Protein AF-A0A955DWC3-F1 (afdb_monomer)

Nearest PDB structures (foldseek):
  3iib-assembly1_A-2  TM=6.233E-01  e=4.528E-08  Shewanella amazonensis SB2B
  8xl6-assembly1_C  TM=3.492E-01  e=7.263E-03  Homo sapiens
  8xl6-assembly1_G  TM=3.514E-01  e=1.016E-02  Homo sapiens
  8xl7-assembly1_I  TM=3.492E-01  e=1.075E-02  Homo sapiens
  7sfn-assembly1_A  TM=5.490E-01  e=8.973E-01  Streptomyces avermitilis

Mean predicted aligned error: 14.89 Å

pLDDT: mean 82.73, std 19.07, range [23.02, 98.31]

Structure (mmCIF, N/CA/C/O backbone):
data_AF-A0A955DWC3-F1
#
_entry.id   AF-A0A955DWC3-F1
#
loop_
_atom_site.group_PDB
_atom_site.id
_atom_site.type_symbol
_atom_site.label_atom_id
_atom_site.label_alt_id
_atom_site.label_comp_id
_atom_site.label_asym_id
_atom_site.label_entity_id
_atom_site.label_seq_id
_atom_site.pdbx_PDB_ins_code
_atom_site.Cartn_x
_atom_site.Cartn_y
_atom_site.Cartn_z
_atom_site.occupancy
_atom_site.B_iso_or_equiv
_atom_site.auth_seq_id
_atom_site.auth_comp_id
_atom_site.auth_asym_id
_atom_site.auth_atom_id
_atom_site.pdbx_PDB_model_num
ATOM 1 N N . MET A 1 1 ? -36.494 7.673 -37.151 1.00 28.97 1 MET A N 1
ATOM 2 C CA . MET A 1 1 ? -36.297 8.925 -37.916 1.00 28.97 1 MET A CA 1
ATOM 3 C C . MET A 1 1 ? -36.635 10.098 -37.002 1.00 28.97 1 MET A C 1
ATOM 5 O O . MET A 1 1 ? -37.645 9.966 -36.325 1.00 28.97 1 MET A O 1
ATOM 9 N N . PRO A 1 2 ? -35.881 11.211 -36.986 1.00 35.56 2 PRO A N 1
ATOM 10 C CA . PRO A 1 2 ? -34.533 11.424 -37.505 1.00 35.56 2 PRO A CA 1
ATOM 11 C C . PRO A 1 2 ? -33.477 11.607 -36.394 1.00 35.56 2 PRO A C 1
ATOM 13 O O . PRO A 1 2 ? -33.759 12.037 -35.282 1.00 35.56 2 PRO A O 1
ATOM 16 N N . ARG A 1 3 ? -32.244 11.245 -36.760 1.00 26.97 3 ARG A N 1
ATOM 17 C CA . ARG A 1 3 ? -30.977 11.535 -36.081 1.00 26.97 3 ARG A CA 1
ATOM 18 C C . ARG A 1 3 ? -30.442 12.862 -36.628 1.00 26.97 3 ARG A C 1
ATOM 20 O O . ARG A 1 3 ? -30.488 13.064 -37.840 1.00 26.97 3 ARG A O 1
ATOM 27 N N . SER A 1 4 ? -29.895 13.718 -35.775 1.00 28.69 4 SER A N 1
ATOM 28 C CA . SER A 1 4 ? -29.096 14.880 -36.175 1.00 28.69 4 SER A CA 1
ATOM 29 C C . SER A 1 4 ? -27.627 14.478 -36.348 1.00 28.69 4 SER A C 1
ATOM 31 O O . SER A 1 4 ? -27.022 13.910 -35.441 1.00 28.69 4 SER A O 1
ATOM 33 N N . ALA A 1 5 ? -27.081 14.772 -37.526 1.00 31.66 5 ALA A N 1
ATOM 34 C CA . ALA A 1 5 ? -25.683 14.612 -37.933 1.00 31.66 5 ALA A CA 1
ATOM 35 C C . ALA A 1 5 ? -25.111 16.012 -38.315 1.00 31.66 5 ALA A C 1
ATOM 37 O O . ALA A 1 5 ? -25.873 16.981 -38.297 1.00 31.66 5 ALA A O 1
ATOM 38 N N . PRO A 1 6 ? -23.802 16.177 -38.601 1.00 34.69 6 PRO A N 1
ATOM 39 C CA . PRO A 1 6 ? -22.984 17.252 -38.041 1.00 34.69 6 PRO A CA 1
ATOM 40 C C . PRO A 1 6 ? -22.650 18.393 -39.017 1.00 34.69 6 PRO A C 1
ATOM 42 O O . PRO A 1 6 ? -22.734 18.260 -40.236 1.00 34.69 6 PRO A O 1
ATOM 45 N N . CYS A 1 7 ? -22.205 19.514 -38.446 1.00 23.02 7 CYS A N 1
ATOM 46 C CA . CYS A 1 7 ? -21.758 20.709 -39.156 1.00 23.02 7 CYS A CA 1
ATOM 47 C C . CYS A 1 7 ? -20.300 20.548 -39.636 1.00 23.02 7 CYS A C 1
ATOM 49 O O . CYS A 1 7 ? -19.400 20.312 -38.831 1.00 23.02 7 CYS A O 1
ATOM 51 N N . ARG A 1 8 ? -20.069 20.675 -40.950 1.00 26.48 8 ARG A N 1
ATOM 52 C CA . ARG A 1 8 ? -18.746 20.825 -41.580 1.00 26.48 8 ARG A CA 1
ATOM 53 C C . ARG A 1 8 ? -18.568 22.292 -41.970 1.00 26.48 8 ARG A C 1
ATOM 55 O O . ARG A 1 8 ? -19.416 22.817 -42.685 1.00 26.48 8 ARG A O 1
ATOM 62 N N . LEU A 1 9 ? -17.459 22.918 -41.573 1.00 25.38 9 LEU A N 1
ATOM 63 C CA . LEU A 1 9 ? -17.031 24.205 -42.127 1.00 25.38 9 LEU A CA 1
ATOM 64 C C . LEU A 1 9 ? -15.934 23.976 -43.175 1.00 25.38 9 LEU A C 1
ATOM 66 O O . LEU A 1 9 ? -14.937 23.302 -42.926 1.00 25.38 9 LEU A O 1
ATOM 70 N N . THR A 1 10 ? -16.169 24.514 -44.365 1.00 26.44 10 THR A N 1
ATOM 71 C CA . THR A 1 10 ? -15.330 24.465 -45.566 1.00 26.44 10 THR A CA 1
ATOM 72 C C . THR A 1 10 ? -14.220 25.515 -45.532 1.00 26.44 10 THR A C 1
ATOM 74 O O . THR A 1 10 ? -14.475 26.668 -45.192 1.00 26.44 10 THR A O 1
ATOM 77 N N . ALA A 1 11 ? -13.012 25.139 -45.958 1.00 26.03 11 ALA A N 1
ATOM 78 C CA . ALA A 1 11 ? -11.917 26.059 -46.257 1.00 26.03 11 ALA A CA 1
ATOM 79 C C . ALA A 1 11 ? -12.041 26.595 -47.696 1.00 26.03 11 ALA A C 1
ATOM 81 O O . ALA A 1 11 ? -12.233 25.813 -48.628 1.00 26.03 11 ALA A O 1
ATOM 82 N N . SER A 1 12 ? -11.890 27.909 -47.882 1.00 25.44 12 SER A N 1
ATOM 83 C CA . SER A 1 12 ? -11.739 28.539 -49.200 1.00 25.44 12 SER A CA 1
ATOM 84 C C . SER A 1 12 ? -10.295 28.988 -49.408 1.00 25.44 12 SER A C 1
ATOM 86 O O . SER A 1 12 ? -9.737 29.726 -48.602 1.00 25.44 12 SER A O 1
ATOM 88 N N . ILE A 1 13 ? -9.719 28.536 -50.520 1.00 30.55 13 ILE A N 1
ATOM 89 C CA . ILE A 1 13 ? -8.449 28.982 -51.095 1.00 30.55 13 ILE A CA 1
ATOM 90 C C . ILE A 1 13 ? -8.757 30.130 -52.061 1.00 30.55 13 ILE A C 1
ATOM 92 O O . ILE A 1 13 ? -9.636 29.988 -52.910 1.00 30.55 13 ILE A O 1
ATOM 96 N N . ALA A 1 14 ? -8.001 31.224 -51.988 1.00 26.44 14 ALA A N 1
ATOM 97 C CA . ALA A 1 14 ? -7.887 32.185 -53.080 1.00 26.44 14 ALA A CA 1
ATOM 98 C C . ALA A 1 14 ? -6.420 32.604 -53.236 1.00 26.44 14 ALA A C 1
ATOM 100 O O . ALA A 1 14 ? -5.798 33.102 -52.300 1.00 26.44 14 ALA A O 1
ATOM 101 N N . ALA A 1 15 ? -5.881 32.355 -54.428 1.00 29.45 15 ALA A N 1
ATOM 102 C CA . ALA A 1 15 ? -4.565 32.778 -54.883 1.00 29.45 15 ALA A CA 1
ATOM 103 C C . ALA A 1 15 ? -4.686 34.074 -55.703 1.00 29.45 15 ALA A C 1
ATOM 105 O O . ALA A 1 15 ? -5.645 34.236 -56.456 1.00 29.45 15 ALA A O 1
ATOM 106 N N . GLY A 1 16 ? -3.693 34.960 -55.606 1.00 24.25 16 GLY A N 1
ATOM 107 C CA . GLY A 1 16 ? -3.554 36.148 -56.451 1.00 24.25 16 GLY A CA 1
ATOM 108 C C . GLY A 1 16 ? -2.149 36.743 -56.331 1.00 24.25 16 GLY A C 1
ATOM 109 O O . GLY A 1 16 ? -1.698 37.047 -55.234 1.00 24.25 16 GLY A O 1
ATOM 110 N N . PHE A 1 17 ? -1.454 36.828 -57.463 1.00 26.66 17 PHE A N 1
ATOM 111 C CA . PHE A 1 17 ? -0.022 37.091 -57.647 1.00 26.66 17 PHE A CA 1
ATOM 112 C C . PHE A 1 17 ? 0.363 38.591 -57.726 1.00 26.66 17 PHE A C 1
ATOM 114 O O . PHE A 1 17 ? -0.405 39.386 -58.255 1.00 26.66 17 PHE A O 1
ATOM 121 N N . LEU A 1 18 ? 1.624 38.870 -57.332 1.00 27.03 18 LEU A N 1
ATOM 122 C CA . LEU A 1 18 ? 2.622 39.855 -57.834 1.00 27.03 18 LEU A CA 1
ATOM 123 C C . LEU A 1 18 ? 2.325 41.372 -57.851 1.00 27.03 18 LEU A C 1
ATOM 125 O O . LEU A 1 18 ? 1.520 41.829 -58.653 1.00 27.03 18 LEU A O 1
ATOM 129 N N . LEU A 1 19 ? 3.172 42.157 -57.155 1.00 24.58 19 LEU A N 1
ATOM 130 C CA . LEU A 1 19 ? 4.199 43.007 -57.800 1.00 24.58 19 LEU A CA 1
ATOM 131 C C . LEU A 1 19 ? 5.244 43.535 -56.786 1.00 24.58 19 LEU A C 1
ATOM 133 O O . LEU A 1 19 ? 4.889 44.037 -55.723 1.00 24.58 19 LEU A O 1
ATOM 137 N N . ASP A 1 20 ? 6.523 43.424 -57.154 1.00 28.94 20 ASP A N 1
ATOM 138 C CA . ASP A 1 20 ? 7.705 43.964 -56.466 1.00 28.94 20 ASP A CA 1
ATOM 139 C C . ASP A 1 20 ? 7.749 45.503 -56.431 1.00 28.94 20 ASP A C 1
ATOM 141 O O . ASP A 1 20 ? 7.491 46.157 -57.444 1.00 28.94 20 ASP A O 1
ATOM 145 N N . ALA A 1 21 ? 8.224 46.069 -55.312 1.00 27.98 21 ALA A N 1
ATOM 146 C CA . ALA A 1 21 ? 8.881 47.380 -55.274 1.00 27.98 21 ALA A CA 1
ATOM 147 C C . ALA A 1 21 ? 9.872 47.498 -54.090 1.00 27.98 21 ALA A C 1
ATOM 149 O O . ALA A 1 21 ? 9.494 47.612 -52.930 1.00 27.98 21 ALA A O 1
ATOM 150 N N . LEU A 1 22 ? 11.154 47.442 -54.458 1.00 28.30 22 LEU A N 1
ATOM 151 C CA . LEU A 1 22 ? 12.387 47.968 -53.853 1.00 28.30 22 LEU A CA 1
ATOM 152 C C . LEU A 1 22 ? 12.385 48.675 -52.465 1.00 28.30 22 LEU A C 1
ATOM 154 O O . LEU A 1 22 ? 11.848 49.762 -52.300 1.00 28.30 22 LEU A O 1
ATOM 158 N N . LEU A 1 23 ? 13.264 48.128 -51.607 1.00 27.56 23 LEU A N 1
ATOM 159 C CA . LEU A 1 23 ? 14.362 48.761 -50.840 1.00 27.56 23 LEU A CA 1
ATOM 160 C C . LEU A 1 23 ? 14.110 49.729 -49.652 1.00 27.56 23 LEU A C 1
ATOM 162 O O . LEU A 1 23 ? 13.583 50.824 -49.791 1.00 27.56 23 LEU A O 1
ATOM 166 N N . LEU A 1 24 ? 14.805 49.350 -48.563 1.00 26.38 24 LEU A N 1
ATOM 167 C CA . LEU A 1 24 ? 15.531 50.143 -47.548 1.00 26.38 24 LEU A CA 1
ATOM 168 C C . LEU A 1 24 ? 14.885 50.396 -46.168 1.00 26.38 24 LEU A C 1
ATOM 170 O O . LEU A 1 24 ? 14.069 51.282 -45.957 1.00 26.38 24 LEU A O 1
ATOM 174 N N . THR A 1 25 ? 15.487 49.682 -45.204 1.00 34.25 25 THR A N 1
ATOM 175 C CA . THR A 1 25 ? 15.805 50.062 -43.811 1.00 34.25 25 THR A CA 1
ATOM 176 C C . THR A 1 25 ? 14.669 50.258 -42.809 1.00 34.25 25 THR A C 1
ATOM 178 O O . THR A 1 25 ? 13.979 51.268 -42.796 1.00 34.25 25 THR A O 1
ATOM 181 N N . GLY A 1 26 ? 14.610 49.326 -41.856 1.00 28.00 26 GLY A N 1
ATOM 182 C CA . GLY A 1 26 ? 13.862 49.458 -40.614 1.00 28.00 26 GLY A CA 1
ATOM 183 C C . GLY A 1 26 ? 13.872 48.152 -39.832 1.00 28.00 26 GLY A C 1
ATOM 184 O O . GLY A 1 26 ? 12.857 47.470 -39.767 1.00 28.00 26 GLY A O 1
ATOM 185 N N . CYS A 1 27 ? 15.029 47.770 -39.282 1.00 39.72 27 CYS A N 1
ATOM 186 C CA . CYS A 1 27 ? 15.108 46.712 -38.279 1.00 39.72 27 CYS A CA 1
ATOM 187 C C . CYS A 1 27 ? 14.193 47.071 -37.101 1.00 39.72 27 CYS A C 1
ATOM 189 O O . CYS A 1 27 ? 14.530 47.938 -36.301 1.00 39.72 27 CYS A O 1
ATOM 191 N N . ALA A 1 28 ? 13.075 46.370 -36.965 1.00 31.73 28 ALA A N 1
ATOM 192 C CA . ALA A 1 28 ? 12.483 46.105 -35.667 1.00 31.73 28 ALA A CA 1
ATOM 193 C C . ALA A 1 28 ? 12.626 44.601 -35.454 1.00 31.73 28 ALA A C 1
ATOM 195 O O . ALA A 1 28 ? 11.805 43.808 -35.910 1.00 31.73 28 ALA A O 1
ATOM 196 N N . ALA A 1 29 ? 13.750 44.217 -34.847 1.00 31.81 29 ALA A N 1
ATOM 197 C CA . ALA A 1 29 ? 13.930 42.875 -34.329 1.00 31.81 29 ALA A CA 1
ATOM 198 C C . ALA A 1 29 ? 12.791 42.614 -33.339 1.00 31.81 29 ALA A C 1
ATOM 200 O O . ALA A 1 29 ? 12.696 43.269 -32.300 1.00 31.81 29 ALA A O 1
ATOM 201 N N . THR A 1 30 ? 11.901 41.689 -33.678 1.00 36.06 30 THR A N 1
ATOM 202 C CA . THR A 1 30 ? 11.042 41.052 -32.688 1.00 36.06 30 THR A CA 1
ATOM 203 C C . THR A 1 30 ? 11.962 40.411 -31.655 1.00 36.06 30 THR A C 1
ATOM 205 O O . THR A 1 30 ? 12.860 39.645 -32.006 1.00 36.06 30 THR A O 1
ATOM 208 N N . ALA A 1 31 ? 11.797 40.790 -30.386 1.00 34.28 31 ALA A N 1
ATOM 209 C CA . ALA A 1 31 ? 12.567 40.210 -29.295 1.00 34.28 31 ALA A CA 1
ATOM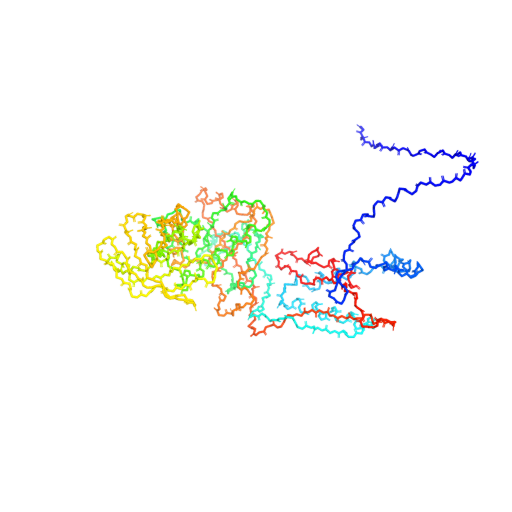 210 C C . ALA A 1 31 ? 12.426 38.675 -29.346 1.00 34.28 31 ALA A C 1
ATOM 212 O O . ALA A 1 31 ? 11.297 38.188 -29.472 1.00 34.28 31 ALA A O 1
ATOM 213 N N . PRO A 1 32 ? 13.530 37.907 -29.295 1.00 40.09 32 PRO A N 1
ATOM 214 C CA . PRO A 1 32 ? 13.442 36.458 -29.245 1.00 40.09 32 PRO A CA 1
ATOM 215 C C . PRO A 1 32 ? 12.708 36.067 -27.961 1.00 40.09 32 PRO A C 1
ATOM 217 O O . PRO A 1 32 ? 13.081 36.489 -26.866 1.00 40.09 32 PRO A O 1
ATOM 220 N N . THR A 1 33 ? 11.643 35.277 -28.101 1.00 48.66 33 THR A N 1
ATOM 221 C CA . THR A 1 33 ? 11.012 34.547 -26.996 1.00 48.66 33 THR A CA 1
ATOM 222 C C . THR A 1 33 ? 12.116 33.847 -26.194 1.00 48.66 33 THR A C 1
ATOM 224 O O . THR A 1 33 ? 13.019 33.308 -26.840 1.00 48.66 33 THR A O 1
ATOM 227 N N . PRO A 1 34 ? 12.102 33.835 -24.846 1.00 47.69 34 PRO A N 1
ATOM 228 C CA . PRO A 1 34 ? 13.187 33.231 -24.078 1.00 47.69 34 PRO A CA 1
ATOM 229 C C . PRO A 1 34 ? 13.338 31.759 -24.479 1.00 47.69 34 PRO A C 1
ATOM 231 O O . PRO A 1 34 ? 12.479 30.932 -24.175 1.00 47.69 34 PRO A O 1
ATOM 234 N N . GLY A 1 35 ? 14.388 31.449 -25.243 1.00 56.34 35 GLY A N 1
ATOM 235 C CA . GLY A 1 35 ? 14.785 30.078 -25.527 1.00 56.34 35 GLY A CA 1
ATOM 236 C C . GLY A 1 35 ? 15.180 29.415 -24.215 1.00 56.34 35 GLY A C 1
ATOM 237 O O . GLY A 1 35 ? 15.692 30.090 -23.322 1.00 56.34 35 GLY A O 1
ATOM 238 N N . GLY A 1 36 ? 14.914 28.114 -24.078 1.00 64.44 36 GLY A N 1
ATOM 239 C CA . GLY A 1 36 ? 15.301 27.365 -22.883 1.00 64.44 36 GLY A CA 1
ATOM 240 C C . GLY A 1 36 ? 16.765 27.620 -22.507 1.00 64.44 36 GLY A C 1
ATOM 241 O O . GLY A 1 36 ? 17.612 27.858 -23.376 1.00 64.44 36 GLY A O 1
ATOM 242 N N . ILE A 1 37 ? 17.067 27.577 -21.216 1.00 71.12 37 ILE A N 1
ATOM 243 C CA . ILE A 1 37 ? 18.436 27.664 -20.705 1.00 71.12 37 ILE A CA 1
ATOM 244 C C . ILE A 1 37 ? 18.990 26.236 -20.641 1.00 71.12 37 ILE A C 1
ATOM 246 O O . ILE A 1 37 ? 18.320 25.336 -20.141 1.00 71.12 37 ILE A O 1
ATOM 250 N N . SER A 1 38 ? 20.189 26.024 -21.178 1.00 75.19 38 SER A N 1
ATOM 251 C CA . SER A 1 38 ? 20.946 24.774 -21.061 1.00 75.19 38 SER A CA 1
ATOM 252 C C . SER A 1 38 ? 22.131 24.987 -20.125 1.00 75.19 38 SER A C 1
ATOM 254 O O . SER A 1 38 ? 22.806 26.011 -20.218 1.00 75.19 38 SER A O 1
ATOM 256 N N . VAL A 1 39 ? 22.413 24.020 -19.252 1.00 77.00 39 VAL A N 1
ATOM 257 C CA . VAL A 1 39 ? 23.619 24.037 -18.415 1.00 77.00 39 VAL A CA 1
ATOM 258 C C . VAL A 1 39 ? 24.704 23.233 -19.121 1.00 77.00 39 VAL A C 1
ATOM 260 O O . VAL A 1 39 ? 24.600 22.014 -19.232 1.00 77.00 39 VAL A O 1
ATOM 263 N N . ILE A 1 40 ? 25.733 23.915 -19.619 1.00 72.69 40 ILE A N 1
ATOM 264 C CA . ILE A 1 40 ? 26.893 23.298 -20.272 1.00 72.69 40 ILE A CA 1
ATOM 265 C C . ILE A 1 40 ? 28.104 23.617 -19.403 1.00 72.69 40 ILE A C 1
ATOM 267 O O . ILE A 1 40 ? 28.360 24.784 -19.119 1.00 72.69 40 ILE A O 1
ATOM 271 N N . GLU A 1 41 ? 28.801 22.584 -18.922 1.00 78.62 41 GLU A N 1
ATOM 272 C CA . GLU A 1 41 ? 29.970 22.731 -18.033 1.00 78.62 41 GLU A CA 1
ATOM 273 C C . GLU A 1 41 ? 29.686 23.593 -16.782 1.00 78.62 41 GLU A C 1
ATOM 275 O O . GLU A 1 41 ? 30.524 24.360 -16.315 1.00 78.62 41 GLU A O 1
ATOM 280 N N . GLY A 1 42 ? 28.471 23.486 -16.234 1.00 79.19 42 GLY A N 1
ATOM 281 C CA . GLY A 1 42 ? 28.047 24.249 -15.056 1.00 79.19 42 GLY A CA 1
ATOM 282 C C . GLY A 1 42 ? 27.689 25.714 -15.333 1.00 79.19 42 GLY A C 1
ATOM 283 O O . GLY A 1 42 ? 27.394 26.441 -14.388 1.00 79.19 42 GLY A O 1
ATOM 284 N N . GLN A 1 43 ? 27.680 26.154 -16.595 1.00 80.00 43 GLN A N 1
ATOM 285 C CA . GLN A 1 43 ? 27.261 27.502 -16.978 1.00 80.00 43 GLN A CA 1
ATOM 286 C C . GLN A 1 43 ? 25.899 27.506 -17.667 1.00 80.00 43 GLN A C 1
ATOM 288 O O . GLN A 1 43 ? 25.626 26.690 -18.548 1.00 80.00 43 GLN A O 1
ATOM 293 N N . GLU A 1 44 ? 25.055 28.467 -17.289 1.00 84.25 44 GLU A N 1
ATOM 294 C CA . GLU A 1 44 ? 23.804 28.751 -17.988 1.00 84.25 44 GLU A CA 1
ATOM 295 C C . GLU A 1 44 ? 24.098 29.363 -19.360 1.00 84.25 44 GLU A C 1
ATOM 297 O O . GLU A 1 44 ? 24.702 30.429 -19.488 1.00 84.25 44 GLU A O 1
ATOM 302 N N . THR A 1 45 ? 23.657 28.678 -20.406 1.00 82.19 45 THR A N 1
ATOM 303 C CA . THR A 1 45 ? 23.840 29.076 -21.799 1.00 82.19 45 THR A CA 1
ATOM 304 C C . THR A 1 45 ? 22.502 29.038 -22.528 1.00 82.19 45 THR A C 1
ATOM 306 O O . THR A 1 45 ? 21.575 28.322 -22.139 1.00 82.19 45 THR A O 1
ATOM 309 N N . ALA A 1 46 ? 22.373 29.817 -23.602 1.00 80.50 46 ALA A N 1
ATOM 310 C CA . ALA A 1 46 ? 21.226 29.677 -24.492 1.00 80.50 46 ALA A CA 1
ATOM 311 C C . ALA A 1 46 ? 21.230 28.266 -25.092 1.00 80.50 46 ALA A C 1
ATOM 313 O O . ALA A 1 46 ? 22.272 27.818 -25.575 1.00 80.50 46 ALA A O 1
ATOM 314 N N . THR A 1 47 ? 20.080 27.580 -25.075 1.00 75.25 47 THR A N 1
ATOM 315 C CA . THR A 1 47 ? 19.987 26.214 -25.611 1.00 75.25 47 THR A CA 1
ATOM 316 C C . THR A 1 47 ? 20.517 26.180 -27.044 1.00 75.25 47 THR A C 1
ATOM 318 O O . THR A 1 47 ? 19.965 26.872 -27.910 1.00 75.25 47 THR A O 1
ATOM 321 N N . PRO A 1 48 ? 21.591 25.416 -27.315 1.00 69.94 48 PRO A N 1
ATOM 322 C CA . PRO A 1 48 ? 22.154 25.343 -28.649 1.00 69.94 48 PRO A CA 1
ATOM 323 C C . PRO A 1 48 ? 21.122 24.747 -29.606 1.00 69.94 48 PRO A C 1
ATOM 325 O O . PRO A 1 48 ? 20.299 23.913 -29.228 1.00 69.94 48 PRO A O 1
ATOM 328 N N . ALA A 1 49 ? 21.167 25.158 -30.873 1.00 70.56 49 ALA A N 1
ATOM 329 C CA . ALA A 1 49 ? 20.352 24.526 -31.898 1.00 70.56 49 ALA A CA 1
ATOM 330 C C . ALA A 1 49 ? 20.838 23.082 -32.091 1.00 70.56 49 ALA A C 1
ATOM 332 O O . ALA A 1 49 ? 21.826 22.853 -32.784 1.00 70.56 49 ALA A O 1
ATOM 333 N N . ILE A 1 50 ? 20.162 22.116 -31.463 1.00 68.19 50 ILE A N 1
ATOM 334 C CA . ILE A 1 50 ? 20.412 20.689 -31.673 1.00 68.19 50 ILE A CA 1
ATOM 335 C C . ILE A 1 50 ? 19.731 20.317 -32.996 1.00 68.19 50 ILE A C 1
ATOM 337 O O . ILE A 1 50 ? 18.497 20.303 -33.060 1.00 68.19 50 ILE A O 1
ATOM 341 N N . PRO A 1 51 ? 20.482 20.072 -34.087 1.00 68.25 51 PRO A N 1
ATOM 342 C CA . PRO A 1 51 ? 19.867 19.670 -35.338 1.00 68.25 51 PRO A CA 1
ATOM 343 C C . PRO A 1 51 ? 19.179 18.322 -35.125 1.00 68.25 51 PRO A C 1
ATOM 345 O O . PRO A 1 51 ? 19.804 17.361 -34.679 1.00 68.25 51 PRO A O 1
ATOM 348 N N . MET A 1 52 ? 17.888 18.241 -35.457 1.00 69.50 52 MET A N 1
ATOM 349 C CA . MET A 1 52 ? 17.238 16.940 -35.579 1.00 69.50 52 MET A CA 1
ATOM 350 C C . MET A 1 52 ? 18.014 16.088 -36.590 1.00 69.50 52 MET A C 1
ATOM 352 O O . MET A 1 52 ? 18.563 16.626 -37.558 1.00 69.50 52 MET A O 1
ATOM 356 N N . GLY A 1 53 ? 18.055 14.772 -36.353 1.00 72.50 53 GLY A N 1
ATOM 357 C CA . GLY A 1 53 ? 18.711 13.813 -37.242 1.00 72.50 53 GLY A CA 1
ATOM 358 C C . GLY A 1 53 ? 18.268 13.959 -38.701 1.00 72.50 53 GLY A C 1
ATOM 359 O O . GLY A 1 53 ? 17.292 14.645 -39.025 1.00 72.50 53 GLY A O 1
ATOM 360 N N . ASP A 1 54 ? 18.989 13.323 -39.623 1.00 86.44 54 ASP A N 1
ATOM 361 C CA . ASP A 1 54 ? 18.656 13.452 -41.036 1.00 86.44 54 ASP A CA 1
ATOM 362 C C . ASP A 1 54 ? 17.196 13.027 -41.305 1.00 86.44 54 ASP A C 1
ATOM 364 O O . ASP A 1 54 ? 16.651 12.084 -40.721 1.00 86.44 54 ASP A O 1
ATOM 368 N N . ARG A 1 55 ? 16.524 13.755 -42.204 1.00 88.50 55 ARG A N 1
ATOM 369 C CA . ARG A 1 55 ? 15.087 13.560 -42.452 1.00 88.50 55 ARG A CA 1
ATOM 370 C C . ARG A 1 55 ? 14.754 12.160 -42.972 1.00 88.50 55 ARG A C 1
ATOM 372 O O . ARG A 1 55 ? 13.599 11.756 -42.855 1.00 88.50 55 ARG A O 1
ATOM 379 N N . ALA A 1 56 ? 15.700 11.453 -43.591 1.00 92.38 56 ALA A N 1
ATOM 380 C CA . ALA A 1 56 ? 15.453 10.105 -44.087 1.00 92.38 56 ALA A CA 1
ATOM 381 C C . ALA A 1 56 ? 15.417 9.104 -42.926 1.00 92.38 56 ALA A C 1
ATOM 383 O O . ALA A 1 56 ? 14.478 8.314 -42.857 1.00 92.38 56 ALA A O 1
ATOM 384 N N . THR A 1 57 ? 16.353 9.196 -41.981 1.00 90.44 57 THR A N 1
ATOM 385 C CA . THR A 1 57 ? 16.359 8.392 -40.752 1.00 90.44 57 THR A CA 1
ATOM 386 C C . THR A 1 57 ? 15.119 8.658 -39.911 1.00 90.44 57 THR A C 1
ATOM 388 O O . THR A 1 57 ? 14.421 7.710 -39.561 1.00 90.44 57 THR A O 1
ATOM 391 N N . ILE A 1 58 ? 14.755 9.927 -39.686 1.00 90.88 58 ILE A N 1
ATOM 392 C CA . ILE A 1 58 ? 13.526 10.266 -38.945 1.00 90.88 58 ILE A CA 1
ATOM 393 C C . ILE A 1 58 ? 12.297 9.633 -39.605 1.00 90.88 58 ILE A C 1
ATOM 395 O O . ILE A 1 58 ? 11.454 9.055 -38.926 1.00 90.88 58 ILE A O 1
ATOM 399 N N . ARG A 1 59 ? 12.191 9.696 -40.939 1.00 92.62 59 ARG A N 1
ATOM 400 C CA . ARG A 1 59 ? 11.079 9.054 -41.654 1.00 92.62 59 ARG A CA 1
ATOM 401 C C . ARG A 1 59 ? 11.072 7.541 -41.489 1.00 92.62 59 ARG A C 1
ATOM 403 O O . ARG A 1 59 ? 9.988 7.000 -41.350 1.00 92.62 59 ARG A O 1
ATOM 410 N N . ARG A 1 60 ? 12.230 6.874 -41.497 1.00 93.00 60 ARG A N 1
ATOM 411 C CA . ARG A 1 60 ? 12.311 5.419 -41.277 1.00 93.00 60 ARG A CA 1
ATOM 412 C C . ARG A 1 60 ? 11.841 5.037 -39.876 1.00 93.00 60 ARG A C 1
ATOM 414 O O . ARG A 1 60 ? 11.045 4.120 -39.752 1.00 93.00 60 ARG A O 1
ATOM 421 N N . VAL A 1 61 ? 12.259 5.778 -38.848 1.00 90.62 61 VAL A N 1
ATOM 422 C CA . VAL A 1 61 ? 11.791 5.557 -37.467 1.00 90.62 61 VAL A CA 1
ATOM 423 C C . VAL A 1 61 ? 10.275 5.750 -37.371 1.00 90.62 61 VAL A C 1
ATOM 425 O O . VAL A 1 61 ? 9.571 4.904 -36.828 1.00 90.62 61 VAL A O 1
ATOM 428 N N . LEU A 1 62 ? 9.747 6.827 -37.963 1.00 91.56 62 LEU A N 1
ATOM 429 C CA . LEU A 1 62 ? 8.303 7.077 -37.999 1.00 91.56 62 LEU A CA 1
ATOM 430 C C . LEU A 1 62 ? 7.529 6.031 -38.815 1.00 91.56 62 LEU A C 1
ATOM 432 O O . LEU A 1 62 ? 6.357 5.804 -38.534 1.00 91.56 62 LEU A O 1
ATOM 436 N N . ASP A 1 63 ? 8.147 5.436 -39.834 1.00 94.94 63 ASP A N 1
ATOM 437 C CA . ASP A 1 63 ? 7.546 4.380 -40.648 1.00 94.94 63 ASP A CA 1
ATOM 438 C C . ASP A 1 63 ? 7.426 3.070 -39.861 1.00 94.94 63 ASP A C 1
ATOM 440 O O . ASP A 1 63 ? 6.338 2.499 -39.821 1.00 94.94 63 ASP A O 1
ATOM 444 N N . ILE A 1 64 ? 8.485 2.673 -39.142 1.00 91.69 64 ILE A N 1
ATOM 445 C CA . ILE A 1 64 ? 8.463 1.530 -38.211 1.00 91.69 64 ILE A CA 1
ATOM 446 C C . ILE A 1 64 ? 7.366 1.739 -37.164 1.00 91.69 64 ILE A C 1
ATOM 448 O O . ILE A 1 64 ? 6.485 0.898 -37.016 1.00 91.69 64 ILE A O 1
ATOM 452 N N . ALA A 1 65 ? 7.329 2.909 -36.519 1.00 89.56 65 ALA A N 1
ATOM 453 C CA . ALA A 1 65 ? 6.317 3.218 -35.509 1.00 89.56 65 ALA A CA 1
ATOM 454 C C . ALA A 1 65 ? 4.868 3.168 -36.041 1.00 89.56 65 ALA A C 1
ATOM 456 O O . ALA A 1 65 ? 3.936 2.980 -35.264 1.00 89.56 65 ALA A O 1
ATOM 457 N N . ARG A 1 66 ? 4.653 3.358 -37.350 1.00 92.12 66 ARG A N 1
ATOM 458 C CA . ARG A 1 66 ? 3.316 3.342 -37.971 1.00 92.12 66 ARG A CA 1
ATOM 459 C C . ARG A 1 66 ? 2.907 1.983 -38.517 1.00 92.12 66 ARG A C 1
ATOM 461 O O . ARG A 1 66 ? 1.709 1.713 -38.566 1.00 92.12 66 ARG A O 1
ATOM 468 N N . HIS A 1 67 ? 3.862 1.182 -38.978 1.00 94.25 67 HIS A N 1
ATOM 469 C CA . HIS A 1 67 ? 3.575 -0.012 -39.773 1.00 94.25 67 HIS A CA 1
ATOM 470 C C . HIS A 1 67 ? 4.129 -1.314 -39.175 1.00 94.25 67 HIS A C 1
ATOM 472 O O . HIS A 1 67 ? 3.676 -2.377 -39.586 1.00 94.25 67 HIS A O 1
ATOM 478 N N . ASP A 1 68 ? 5.051 -1.249 -38.211 1.00 91.62 68 ASP A N 1
ATOM 479 C CA . ASP A 1 68 ? 5.680 -2.406 -37.546 1.00 91.62 68 ASP A CA 1
ATOM 480 C C . ASP A 1 68 ? 5.913 -2.118 -36.047 1.00 91.62 68 ASP A C 1
ATOM 482 O O . ASP A 1 68 ? 6.993 -2.320 -35.496 1.00 91.62 68 ASP A O 1
ATOM 486 N N . SER A 1 69 ? 4.900 -1.549 -35.385 1.00 93.19 69 SER A N 1
ATOM 487 C CA . SER A 1 69 ? 4.957 -1.242 -33.952 1.00 93.19 69 SER A CA 1
ATOM 488 C C . SER A 1 69 ? 4.748 -2.503 -33.110 1.00 93.19 69 SER A C 1
ATOM 490 O O . SER A 1 69 ? 3.763 -3.213 -33.308 1.00 93.19 69 SER A O 1
ATOM 492 N N . ARG A 1 70 ? 5.637 -2.736 -32.134 1.00 93.19 70 ARG A N 1
ATOM 493 C CA . ARG A 1 70 ? 5.573 -3.858 -31.175 1.00 93.19 70 ARG A CA 1
ATOM 494 C C . ARG A 1 70 ? 4.933 -3.514 -29.834 1.00 93.19 70 ARG A C 1
ATOM 496 O O . ARG A 1 70 ? 4.616 -4.412 -29.066 1.00 93.19 70 ARG A O 1
ATOM 503 N N . VAL A 1 71 ? 4.606 -2.238 -29.620 1.00 94.38 71 VAL A N 1
ATOM 504 C CA . VAL A 1 71 ? 4.076 -1.707 -28.353 1.00 94.38 71 VAL A CA 1
ATOM 505 C C . VAL A 1 71 ? 2.912 -2.538 -27.810 1.00 94.38 71 VAL A C 1
ATOM 507 O O . VAL A 1 71 ? 2.872 -2.837 -26.623 1.00 94.38 71 VAL A O 1
ATOM 510 N N . MET A 1 72 ? 1.950 -2.918 -28.658 1.00 96.12 72 MET A N 1
ATOM 511 C CA . MET A 1 72 ? 0.780 -3.678 -28.203 1.00 96.12 72 MET A CA 1
ATOM 512 C C . MET A 1 72 ? 1.098 -5.144 -27.893 1.00 96.12 72 MET A C 1
ATOM 514 O O . MET A 1 72 ? 0.449 -5.712 -27.014 1.00 96.12 72 MET A O 1
ATOM 518 N N . ASP A 1 73 ? 2.076 -5.739 -28.576 1.00 96.06 73 ASP A N 1
ATOM 519 C CA . ASP A 1 73 ? 2.519 -7.111 -28.317 1.00 96.06 73 ASP A CA 1
ATOM 520 C C . ASP A 1 73 ? 3.254 -7.167 -26.973 1.00 96.06 73 ASP A C 1
ATOM 522 O O . ASP A 1 73 ? 2.891 -7.965 -26.108 1.00 96.06 73 ASP A O 1
ATOM 526 N N . ASP A 1 74 ? 4.199 -6.248 -26.757 1.00 95.81 74 ASP A N 1
ATOM 527 C CA . ASP A 1 74 ? 4.965 -6.152 -25.513 1.00 95.81 74 ASP A CA 1
ATOM 528 C C . ASP A 1 74 ? 4.064 -5.792 -24.334 1.00 95.81 74 ASP A C 1
ATOM 530 O O . ASP A 1 74 ? 4.151 -6.415 -23.277 1.00 95.81 74 ASP A O 1
ATOM 534 N N . LEU A 1 75 ? 3.140 -4.841 -24.522 1.00 97.56 75 LEU A N 1
ATOM 535 C CA . LEU A 1 75 ? 2.160 -4.464 -23.503 1.00 97.56 75 LEU A CA 1
ATOM 536 C C . LEU A 1 75 ? 1.281 -5.649 -23.112 1.00 97.56 75 LEU A C 1
ATOM 538 O O . LEU A 1 75 ? 1.041 -5.880 -21.927 1.00 97.56 75 LEU A O 1
ATOM 542 N N . THR A 1 76 ? 0.800 -6.401 -24.105 1.00 97.31 76 THR A N 1
ATOM 543 C CA . THR A 1 76 ? 0.002 -7.601 -23.850 1.00 97.31 76 THR A CA 1
ATOM 544 C C . THR A 1 76 ? 0.833 -8.609 -23.072 1.00 97.31 76 THR A C 1
ATOM 546 O O . THR A 1 76 ? 0.381 -9.064 -22.026 1.00 97.31 76 THR A O 1
ATOM 549 N N . TYR A 1 77 ? 2.062 -8.893 -23.514 1.00 97.25 77 TYR A N 1
ATOM 550 C CA . TYR A 1 77 ? 2.934 -9.866 -22.869 1.00 97.25 77 TYR A CA 1
ATOM 551 C C . TYR A 1 77 ? 3.222 -9.514 -21.407 1.00 97.25 77 TYR A C 1
ATOM 553 O O . TYR A 1 77 ? 2.994 -10.347 -20.529 1.00 97.25 77 TYR A O 1
ATOM 561 N N . ILE A 1 78 ? 3.668 -8.288 -21.108 1.00 96.94 78 ILE A N 1
ATOM 562 C CA . ILE A 1 78 ? 4.006 -7.918 -19.725 1.00 96.94 78 ILE A CA 1
ATOM 563 C C . ILE A 1 78 ? 2.779 -7.927 -18.809 1.00 96.94 78 ILE A C 1
ATOM 565 O O . ILE A 1 78 ? 2.887 -8.317 -17.645 1.00 96.94 78 ILE A O 1
ATOM 569 N N . CYS A 1 79 ? 1.609 -7.538 -19.325 1.00 96.38 79 CYS A N 1
ATOM 570 C CA . CYS A 1 79 ? 0.367 -7.531 -18.560 1.00 96.38 79 CYS A CA 1
ATOM 571 C C . CYS A 1 79 ? -0.208 -8.935 -18.358 1.00 96.38 79 CYS A C 1
ATOM 573 O O . CYS A 1 79 ? -0.755 -9.196 -17.300 1.00 96.38 79 CYS A O 1
ATOM 575 N N . THR A 1 80 ? -0.099 -9.855 -19.316 1.00 95.75 80 THR A N 1
ATOM 576 C CA . THR A 1 80 ? -0.672 -11.203 -19.151 1.00 95.75 80 THR A CA 1
ATOM 577 C C . THR A 1 80 ? 0.274 -12.183 -18.471 1.00 95.75 80 THR A C 1
ATOM 579 O O . THR A 1 80 ? -0.191 -13.142 -17.864 1.00 95.75 80 THR A O 1
ATOM 582 N N . THR A 1 81 ? 1.587 -11.972 -18.592 1.00 96.62 81 THR A N 1
ATOM 583 C CA . THR A 1 81 ? 2.605 -12.882 -18.047 1.00 96.62 81 THR A CA 1
ATOM 584 C C . THR A 1 81 ? 2.981 -12.514 -16.617 1.00 96.62 81 THR A C 1
ATOM 586 O O . THR A 1 81 ? 3.007 -13.385 -15.754 1.00 96.62 81 THR A O 1
ATOM 589 N N . PHE A 1 82 ? 3.255 -11.232 -16.356 1.00 95.94 82 PHE A N 1
ATOM 590 C CA . PHE A 1 82 ? 3.662 -10.761 -15.026 1.00 95.94 82 PHE A CA 1
ATOM 591 C C . PHE A 1 82 ? 2.516 -10.093 -14.266 1.00 95.94 82 PHE A C 1
ATOM 593 O O . PHE A 1 82 ? 2.542 -10.049 -13.040 1.00 95.94 82 PHE A O 1
ATOM 600 N N . GLY A 1 83 ? 1.518 -9.559 -14.980 1.00 94.56 83 GLY A N 1
ATOM 601 C CA . GLY A 1 83 ? 0.406 -8.842 -14.367 1.00 94.56 83 GLY A CA 1
ATOM 602 C C . GLY A 1 83 ? 0.891 -7.617 -13.594 1.00 94.56 83 GLY A C 1
ATOM 603 O O . GLY A 1 83 ? 1.703 -6.849 -14.120 1.00 94.56 83 GLY A O 1
ATOM 604 N N . PRO A 1 84 ? 0.407 -7.383 -12.368 1.00 95.12 84 PRO A N 1
ATOM 605 C CA . PRO A 1 84 ? 0.909 -6.299 -11.546 1.00 95.12 84 PRO A CA 1
ATOM 606 C C . PRO A 1 84 ? 2.340 -6.561 -11.063 1.00 95.12 84 PRO A C 1
ATOM 608 O O . PRO A 1 84 ? 2.671 -7.628 -10.557 1.00 95.12 84 PRO A O 1
ATOM 611 N N . ARG A 1 85 ? 3.182 -5.534 -11.148 1.00 96.56 85 ARG A N 1
ATOM 612 C CA . ARG A 1 85 ? 4.630 -5.617 -10.910 1.00 96.56 85 ARG A CA 1
ATOM 613 C C . ARG A 1 85 ? 5.036 -4.676 -9.780 1.00 96.56 85 ARG A C 1
ATOM 615 O O . ARG A 1 85 ? 5.704 -3.680 -10.030 1.00 96.56 85 ARG A O 1
ATOM 622 N N . LEU A 1 86 ? 4.599 -4.938 -8.549 1.00 97.00 86 LEU A N 1
ATOM 623 C CA . LEU A 1 86 ? 4.900 -4.061 -7.405 1.00 97.00 86 LEU A CA 1
ATOM 624 C C . LEU A 1 86 ? 6.410 -3.922 -7.195 1.00 97.00 86 LEU A C 1
ATOM 626 O O . LEU A 1 86 ? 7.133 -4.910 -7.285 1.00 97.00 86 LEU A O 1
ATOM 630 N N . THR A 1 87 ? 6.896 -2.722 -6.881 1.00 96.00 87 THR A N 1
ATOM 631 C CA . THR A 1 87 ? 8.317 -2.479 -6.602 1.00 96.00 87 THR A CA 1
ATOM 632 C C . THR A 1 87 ? 8.877 -3.515 -5.613 1.00 96.00 87 THR A C 1
ATOM 634 O O . THR A 1 87 ? 8.366 -3.654 -4.506 1.00 96.00 87 THR A O 1
ATOM 637 N N . GLY A 1 88 ? 9.914 -4.258 -6.011 1.00 95.56 88 GLY A N 1
ATOM 638 C CA . GLY A 1 88 ? 10.552 -5.289 -5.176 1.00 95.56 88 GLY A CA 1
ATOM 639 C C . GLY A 1 88 ? 9.787 -6.608 -5.005 1.00 95.56 88 GLY A C 1
ATOM 640 O O . GLY A 1 88 ? 10.273 -7.491 -4.296 1.00 95.56 88 GLY A O 1
ATOM 641 N N . SER A 1 89 ? 8.630 -6.761 -5.658 1.00 97.31 89 SER A N 1
ATOM 642 C CA . SER A 1 89 ? 7.942 -8.050 -5.816 1.00 97.31 89 SER A CA 1
ATOM 643 C C . SER A 1 89 ? 8.695 -8.985 -6.759 1.00 97.31 89 SER A C 1
ATOM 645 O O . SER A 1 89 ? 9.528 -8.548 -7.561 1.00 97.31 89 SER A O 1
ATOM 647 N N . THR A 1 90 ? 8.349 -10.269 -6.705 1.00 97.50 90 THR A N 1
ATOM 648 C CA . THR A 1 90 ? 8.890 -11.278 -7.620 1.00 97.50 90 THR A CA 1
ATOM 649 C C . THR A 1 90 ? 8.518 -10.951 -9.072 1.00 97.50 90 THR A C 1
ATOM 651 O O . THR A 1 90 ? 9.382 -10.943 -9.944 1.00 97.50 90 THR A O 1
ATOM 654 N N . ALA A 1 91 ? 7.268 -10.538 -9.318 1.00 96.94 91 ALA A N 1
ATOM 655 C CA . ALA A 1 91 ? 6.791 -10.163 -10.652 1.00 96.94 91 ALA A CA 1
ATOM 656 C C . ALA A 1 91 ? 7.544 -8.963 -11.259 1.00 96.94 91 ALA A C 1
ATOM 658 O O . ALA A 1 91 ? 7.785 -8.928 -12.465 1.00 96.94 91 ALA A O 1
ATOM 659 N N . ALA A 1 92 ? 7.929 -7.973 -10.445 1.00 97.56 92 ALA A N 1
ATOM 660 C CA . ALA A 1 92 ? 8.715 -6.834 -10.924 1.00 97.56 92 ALA A CA 1
ATOM 661 C C . ALA A 1 92 ? 10.153 -7.220 -11.284 1.00 97.56 92 ALA A C 1
ATOM 663 O O . ALA A 1 92 ? 10.681 -6.737 -12.286 1.00 97.56 92 ALA A O 1
ATOM 664 N N . GLU A 1 93 ? 10.780 -8.089 -10.489 1.00 98.00 93 GLU A N 1
ATOM 665 C CA . GLU A 1 93 ? 12.119 -8.595 -10.791 1.00 98.00 93 GLU A CA 1
ATOM 666 C C . GLU A 1 93 ? 12.118 -9.441 -12.071 1.00 98.00 93 GLU A C 1
ATOM 668 O O . GLU A 1 93 ? 12.948 -9.215 -12.953 1.00 98.00 93 GLU A O 1
ATOM 673 N N . ASP A 1 94 ? 11.153 -10.352 -12.213 1.00 98.19 94 ASP A N 1
ATOM 674 C CA . ASP A 1 94 ? 11.024 -11.209 -13.394 1.00 98.19 94 ASP A CA 1
ATOM 675 C C . ASP A 1 94 ? 10.715 -10.403 -14.663 1.00 98.19 94 ASP A C 1
ATOM 677 O O . ASP A 1 94 ? 11.282 -10.676 -15.722 1.00 98.19 94 ASP A O 1
ATOM 681 N N . ALA A 1 95 ? 9.896 -9.351 -14.564 1.00 98.12 95 ALA A N 1
ATOM 682 C CA . ALA A 1 95 ? 9.674 -8.435 -15.679 1.00 98.12 95 ALA A CA 1
ATOM 683 C C . ALA A 1 95 ? 10.946 -7.667 -16.072 1.00 98.12 95 ALA A C 1
ATOM 685 O O . ALA A 1 95 ? 11.191 -7.452 -17.259 1.00 98.12 95 ALA A O 1
ATOM 686 N N . GLY A 1 96 ? 11.770 -7.270 -15.095 1.00 97.94 96 GLY A N 1
ATOM 687 C CA . GLY A 1 96 ? 13.073 -6.651 -15.352 1.00 97.94 96 GLY A CA 1
ATOM 688 C C . GLY A 1 96 ? 14.031 -7.598 -16.078 1.00 97.94 96 GLY A C 1
ATOM 689 O O . GLY A 1 96 ? 14.661 -7.204 -17.057 1.00 97.94 96 GLY A O 1
ATOM 690 N N . ARG A 1 97 ? 14.077 -8.870 -15.665 1.00 98.31 97 ARG A N 1
ATOM 691 C CA . ARG A 1 97 ? 14.859 -9.914 -16.351 1.00 98.31 97 ARG A CA 1
ATOM 692 C C . ARG A 1 97 ? 14.370 -10.147 -17.777 1.00 98.31 97 ARG A C 1
ATOM 694 O O . ARG A 1 97 ? 15.177 -10.213 -18.692 1.00 98.31 97 ARG A O 1
ATOM 701 N N . TRP A 1 98 ? 13.058 -10.181 -17.990 1.00 98.00 98 TRP A N 1
ATOM 702 C CA . TRP A 1 98 ? 12.509 -10.286 -19.340 1.00 98.00 98 TRP A CA 1
ATOM 703 C C . TRP A 1 98 ? 12.884 -9.089 -20.224 1.00 98.00 98 TRP A C 1
ATOM 705 O O . TRP A 1 98 ? 13.250 -9.279 -21.383 1.00 98.00 98 TRP A O 1
ATOM 715 N N . ALA A 1 99 ? 12.829 -7.863 -19.693 1.00 97.81 99 ALA A N 1
ATOM 716 C CA . ALA A 1 99 ? 13.248 -6.674 -20.434 1.00 97.81 99 ALA A CA 1
ATOM 717 C C . ALA A 1 99 ? 14.747 -6.721 -20.780 1.00 97.81 99 ALA A C 1
ATOM 719 O O . ALA A 1 99 ? 15.136 -6.344 -21.885 1.00 97.81 99 ALA A O 1
ATOM 720 N N . LEU A 1 100 ? 15.579 -7.240 -19.870 1.00 97.94 100 LEU A N 1
ATOM 721 C CA . LEU A 1 100 ? 16.994 -7.491 -20.131 1.00 97.94 100 LEU A CA 1
ATOM 722 C C . LEU A 1 100 ? 17.176 -8.473 -21.299 1.00 97.94 100 LEU A C 1
ATOM 724 O O . LEU A 1 100 ? 17.905 -8.161 -22.239 1.00 97.94 100 LEU A O 1
ATOM 728 N N . ASP A 1 101 ? 16.459 -9.600 -21.284 1.00 97.69 101 ASP A N 1
ATOM 729 C CA . ASP A 1 101 ? 16.503 -10.590 -22.365 1.00 97.69 101 ASP A CA 1
ATOM 730 C C . ASP A 1 101 ? 16.090 -9.974 -23.716 1.00 97.69 101 ASP A C 1
ATOM 732 O O . ASP A 1 101 ? 16.684 -10.285 -24.753 1.00 97.69 101 ASP A O 1
ATOM 736 N N . GLN A 1 102 ? 15.096 -9.070 -23.727 1.00 96.75 102 GLN A N 1
ATOM 737 C CA . GLN A 1 102 ? 14.710 -8.345 -24.944 1.00 96.75 102 GLN A CA 1
ATOM 738 C C . GLN A 1 102 ? 15.868 -7.491 -25.467 1.00 96.75 102 GLN A C 1
ATOM 740 O O . GLN A 1 102 ? 16.253 -7.631 -26.631 1.00 96.75 102 GLN A O 1
ATOM 745 N N . PHE A 1 103 ? 16.474 -6.673 -24.603 1.00 97.38 103 PHE A N 1
ATOM 746 C CA . PHE A 1 103 ? 17.609 -5.823 -24.961 1.00 97.38 103 PHE A CA 1
ATOM 747 C C . PHE A 1 103 ? 18.790 -6.617 -25.528 1.00 97.38 103 PHE A C 1
ATOM 749 O O . PHE A 1 103 ? 19.368 -6.223 -26.546 1.00 97.38 103 PHE A O 1
ATOM 756 N N . GLU A 1 104 ? 19.121 -7.753 -24.917 1.00 96.69 104 GLU A N 1
ATOM 757 C CA . GLU A 1 104 ? 20.171 -8.648 -25.406 1.00 96.69 104 GLU A CA 1
ATOM 758 C C . GLU A 1 104 ? 19.813 -9.252 -26.769 1.00 96.69 104 GLU A C 1
ATOM 760 O O . GLU A 1 104 ? 20.643 -9.262 -27.682 1.00 96.69 104 GLU A O 1
ATOM 765 N N . SER A 1 105 ? 18.563 -9.693 -26.950 1.00 96.56 105 SER A N 1
ATOM 766 C CA . SER A 1 105 ? 18.094 -10.272 -28.215 1.00 96.56 105 SER A CA 1
ATOM 767 C C . SER A 1 105 ? 18.132 -9.278 -29.384 1.00 96.56 105 SER A C 1
ATOM 769 O O . SER A 1 105 ? 18.370 -9.670 -30.529 1.00 96.56 105 SER A O 1
ATOM 771 N N . TRP A 1 106 ? 17.950 -7.986 -29.099 1.00 95.38 106 TRP A N 1
ATOM 772 C CA . TRP A 1 106 ? 18.031 -6.902 -30.081 1.00 95.38 106 TRP A CA 1
ATOM 773 C C . TRP A 1 106 ? 19.467 -6.439 -30.350 1.00 95.38 106 TRP A C 1
ATOM 775 O O . TRP A 1 106 ? 19.695 -5.614 -31.237 1.00 95.38 106 TRP A O 1
ATOM 785 N N . GLY A 1 107 ? 20.446 -6.982 -29.620 1.00 96.88 107 GLY A N 1
ATOM 786 C CA . GLY A 1 107 ? 21.858 -6.649 -29.770 1.00 96.88 107 GLY A CA 1
ATOM 787 C C . GLY A 1 107 ? 22.236 -5.293 -29.176 1.00 96.88 107 GLY A C 1
ATOM 788 O O . GLY A 1 107 ? 23.210 -4.686 -29.631 1.00 96.88 107 GLY A O 1
ATOM 789 N N . LEU A 1 108 ? 21.480 -4.802 -28.187 1.00 97.12 108 LEU A N 1
ATOM 790 C CA . LEU A 1 108 ? 21.867 -3.610 -27.438 1.00 97.12 108 LEU A CA 1
ATOM 791 C C . LEU A 1 108 ? 23.127 -3.882 -26.610 1.00 97.12 108 LEU A C 1
ATOM 793 O O . LEU A 1 108 ? 23.395 -4.997 -26.164 1.00 97.12 108 LEU A O 1
ATOM 797 N N . SER A 1 109 ? 23.927 -2.839 -26.418 1.00 95.75 109 SER A N 1
ATOM 798 C CA . SER A 1 109 ? 25.159 -2.916 -25.635 1.00 95.75 109 SER A CA 1
ATOM 799 C C . SER A 1 109 ? 24.914 -2.565 -24.171 1.00 95.75 109 SER A C 1
ATOM 801 O O . SER A 1 109 ? 23.934 -1.901 -23.851 1.00 95.75 109 SER A O 1
ATOM 803 N N . ASN A 1 110 ? 25.815 -2.998 -23.285 1.00 95.88 110 ASN A N 1
ATOM 804 C CA . ASN A 1 110 ? 25.756 -2.706 -21.849 1.00 95.88 110 ASN A CA 1
ATOM 805 C C . ASN A 1 110 ? 24.399 -3.053 -21.196 1.00 95.88 110 ASN A C 1
ATOM 807 O O . ASN A 1 110 ? 23.944 -2.348 -20.300 1.00 95.88 110 ASN A O 1
ATOM 811 N N . ALA A 1 111 ? 23.739 -4.117 -21.660 1.00 97.50 111 ALA A N 1
ATOM 812 C CA . ALA A 1 111 ? 22.483 -4.582 -21.089 1.00 97.50 111 ALA A CA 1
ATOM 813 C C . ALA A 1 111 ? 22.742 -5.188 -19.696 1.00 97.50 111 ALA A C 1
ATOM 815 O O . ALA A 1 111 ? 23.530 -6.124 -19.568 1.00 97.50 111 ALA A O 1
ATOM 816 N N . HIS A 1 112 ? 22.152 -4.622 -18.641 1.00 98.06 112 HIS A N 1
ATOM 817 C CA . HIS A 1 112 ? 22.284 -5.129 -17.273 1.00 98.06 112 HIS A CA 1
ATOM 818 C C . HIS A 1 112 ? 21.151 -4.648 -16.354 1.00 98.06 112 HIS A C 1
ATOM 820 O O . HIS A 1 112 ? 20.501 -3.630 -16.598 1.00 98.06 112 HIS A O 1
ATOM 826 N N . MET A 1 113 ? 20.949 -5.368 -15.248 1.00 97.88 113 MET A N 1
ATOM 827 C CA . MET A 1 113 ? 20.120 -4.914 -14.131 1.00 97.88 113 MET A CA 1
ATOM 828 C C . MET A 1 113 ? 20.998 -4.185 -13.108 1.00 97.88 113 MET A C 1
ATOM 830 O O . MET A 1 113 ? 21.855 -4.789 -12.464 1.00 97.88 113 MET A O 1
ATOM 834 N N . GLN A 1 114 ? 20.794 -2.878 -12.958 1.00 97.56 114 GLN A N 1
ATOM 835 C CA . GLN A 1 114 ? 21.531 -2.028 -12.029 1.00 97.56 114 GLN A CA 1
ATOM 836 C C . GLN A 1 114 ? 20.752 -1.860 -10.717 1.00 97.56 114 GLN A C 1
ATOM 838 O O . GLN A 1 114 ? 19.665 -1.275 -10.742 1.00 97.56 114 GLN A O 1
ATOM 843 N N . PRO A 1 115 ? 21.276 -2.319 -9.566 1.00 96.31 115 PRO A N 1
ATOM 844 C CA . PRO A 1 115 ? 20.623 -2.087 -8.285 1.00 96.31 115 PRO A CA 1
ATOM 845 C C . PRO A 1 115 ? 20.652 -0.593 -7.933 1.00 96.31 115 PRO A C 1
ATOM 847 O O . PRO A 1 115 ? 21.691 0.056 -8.059 1.00 96.31 115 PRO A O 1
ATOM 850 N N . TRP A 1 116 ? 19.521 -0.047 -7.485 1.00 93.62 116 TRP A N 1
ATOM 851 C CA . TRP A 1 116 ? 19.411 1.346 -7.018 1.00 93.62 116 TRP A CA 1
ATOM 852 C C . TRP A 1 116 ? 19.075 1.463 -5.529 1.00 93.62 116 TRP A C 1
ATOM 854 O O . TRP A 1 116 ? 19.101 2.562 -4.976 1.00 93.62 116 TRP A O 1
ATOM 864 N N . GLY A 1 117 ? 18.764 0.347 -4.875 1.00 94.44 117 GLY A N 1
ATOM 865 C CA . GLY A 1 117 ? 18.449 0.294 -3.456 1.00 94.44 117 GLY A CA 1
ATOM 866 C C . GLY A 1 117 ? 18.080 -1.115 -3.014 1.00 94.44 117 GLY A C 1
ATOM 867 O O . GLY A 1 117 ? 18.132 -2.063 -3.801 1.00 94.44 117 GLY A O 1
ATOM 868 N N . GLU A 1 118 ? 17.678 -1.222 -1.754 1.00 95.56 118 GLU A N 1
ATOM 869 C CA . GLU A 1 118 ? 17.223 -2.459 -1.129 1.00 95.56 118 GLU A CA 1
ATOM 870 C C . GLU A 1 118 ? 15.914 -2.207 -0.369 1.00 95.56 118 GLU A C 1
ATOM 872 O O . GLU A 1 118 ? 15.642 -1.083 0.057 1.00 95.56 118 GLU A O 1
ATOM 877 N N . LEU A 1 119 ? 15.098 -3.249 -0.223 1.00 95.50 119 LEU A N 1
ATOM 878 C CA . LEU A 1 119 ? 13.914 -3.265 0.633 1.00 95.50 119 LEU A CA 1
ATOM 879 C C . LEU A 1 119 ? 14.112 -4.261 1.774 1.00 95.50 119 LEU A C 1
ATOM 881 O O . LEU A 1 119 ? 14.644 -5.351 1.558 1.00 95.50 119 LEU A O 1
ATOM 885 N N . GLY A 1 120 ? 13.617 -3.927 2.964 1.00 95.38 120 GLY A N 1
ATOM 886 C CA . GLY A 1 120 ? 13.632 -4.830 4.115 1.00 95.38 120 GLY A CA 1
ATOM 887 C C . GLY A 1 120 ? 12.690 -6.031 3.967 1.00 95.38 120 GLY A C 1
ATOM 888 O O . GLY A 1 120 ? 12.961 -7.090 4.529 1.00 95.38 120 GLY A O 1
ATOM 889 N N . VAL A 1 121 ? 11.625 -5.911 3.162 1.00 96.44 121 VAL A N 1
ATOM 890 C CA . VAL A 1 121 ? 10.673 -6.999 2.883 1.00 96.44 121 VAL A CA 1
ATOM 891 C C . VAL A 1 121 ? 10.214 -6.975 1.426 1.00 96.44 121 VAL A C 1
ATOM 893 O O . VAL A 1 121 ? 9.733 -5.955 0.921 1.00 96.44 121 VAL A O 1
ATOM 896 N N . ARG A 1 122 ? 10.273 -8.132 0.760 1.00 97.06 122 ARG A N 1
ATOM 897 C CA . ARG A 1 122 ? 9.533 -8.383 -0.484 1.00 97.06 122 ARG A CA 1
ATOM 898 C C . ARG A 1 122 ? 8.102 -8.785 -0.161 1.00 97.06 122 ARG A C 1
ATOM 900 O O . ARG A 1 122 ? 7.868 -9.635 0.696 1.00 97.06 122 ARG A O 1
ATOM 907 N N . PHE A 1 123 ? 7.165 -8.186 -0.888 1.00 97.06 123 PHE A N 1
ATOM 908 C CA . PHE A 1 123 ? 5.738 -8.438 -0.760 1.00 97.06 123 PHE A CA 1
ATOM 909 C C . PHE A 1 123 ? 5.166 -8.940 -2.083 1.00 97.06 123 PHE A C 1
ATOM 911 O O . PHE A 1 123 ? 5.129 -8.199 -3.068 1.00 97.06 123 PHE A O 1
ATOM 918 N N . ASP A 1 124 ? 4.665 -10.171 -2.072 1.00 95.69 124 ASP A N 1
ATOM 919 C CA . ASP A 1 124 ? 3.885 -10.740 -3.164 1.00 95.69 124 ASP A CA 1
ATOM 920 C C . ASP A 1 124 ? 2.437 -10.933 -2.692 1.00 95.69 124 ASP A C 1
ATOM 922 O O . ASP A 1 124 ? 2.156 -11.667 -1.741 1.00 95.69 124 ASP A O 1
ATOM 926 N N . ARG A 1 125 ? 1.506 -10.234 -3.351 1.00 93.56 125 ARG A N 1
ATOM 927 C CA . ARG A 1 125 ? 0.065 -10.398 -3.132 1.00 93.56 125 ARG A CA 1
ATOM 928 C C . ARG A 1 125 ? -0.457 -11.433 -4.111 1.00 93.56 125 ARG A C 1
ATOM 930 O O . ARG A 1 125 ? -0.449 -11.185 -5.315 1.00 93.56 125 ARG A O 1
ATOM 937 N N . LEU A 1 126 ? -0.922 -12.553 -3.582 1.00 92.12 126 LEU A N 1
ATOM 938 C CA . LEU A 1 126 ? -1.569 -13.606 -4.347 1.00 92.12 126 LEU A CA 1
ATOM 939 C C . LEU A 1 126 ? -3.094 -13.454 -4.276 1.00 92.12 126 LEU A C 1
ATOM 941 O O . LEU A 1 126 ? -3.628 -12.524 -3.659 1.00 92.12 126 LEU A O 1
ATOM 945 N N . GLU A 1 127 ? -3.794 -14.366 -4.944 1.00 91.25 127 GLU A N 1
ATOM 946 C CA . GLU A 1 127 ? -5.252 -14.390 -4.980 1.00 91.25 127 GLU A CA 1
ATOM 947 C C . GLU A 1 127 ? -5.828 -14.435 -3.562 1.00 91.25 127 GLU A C 1
ATOM 949 O O . GLU A 1 127 ? -5.532 -15.325 -2.773 1.00 91.25 127 GLU A O 1
ATOM 954 N N . SER A 1 128 ? -6.624 -13.423 -3.234 1.00 94.38 128 SER A N 1
ATOM 955 C CA . SER A 1 128 ? -7.226 -13.252 -1.917 1.00 94.38 128 SER A CA 1
ATOM 956 C C . SER A 1 128 ? -8.730 -13.103 -2.084 1.00 94.38 128 SER A C 1
ATOM 958 O O . SER A 1 128 ? -9.186 -12.435 -3.011 1.00 94.38 128 SER A O 1
ATOM 960 N N . THR A 1 129 ? -9.501 -13.704 -1.182 1.00 95.38 129 THR A N 1
ATOM 961 C CA . THR A 1 129 ? -10.968 -13.728 -1.259 1.00 95.38 129 THR A CA 1
ATOM 962 C C . THR A 1 129 ? -11.586 -12.994 -0.080 1.00 95.38 129 THR A C 1
ATOM 964 O O . THR A 1 129 ? -11.045 -13.009 1.027 1.00 95.38 129 THR A O 1
ATOM 967 N N . GLY A 1 130 ? -12.741 -12.380 -0.312 1.00 96.00 130 GLY A N 1
ATOM 968 C CA . GLY A 1 130 ? -13.466 -11.600 0.677 1.00 96.00 130 GLY A CA 1
ATOM 969 C C . GLY A 1 130 ? -14.950 -11.638 0.373 1.00 96.00 130 GLY A C 1
ATOM 970 O O . GLY A 1 130 ? -15.349 -11.494 -0.780 1.00 96.00 130 GLY A O 1
ATOM 971 N N . GLU A 1 131 ? -15.768 -11.849 1.390 1.00 96.06 131 GLU A N 1
ATOM 972 C CA . GLU A 1 131 ? -17.208 -11.996 1.212 1.00 96.06 131 GLU A 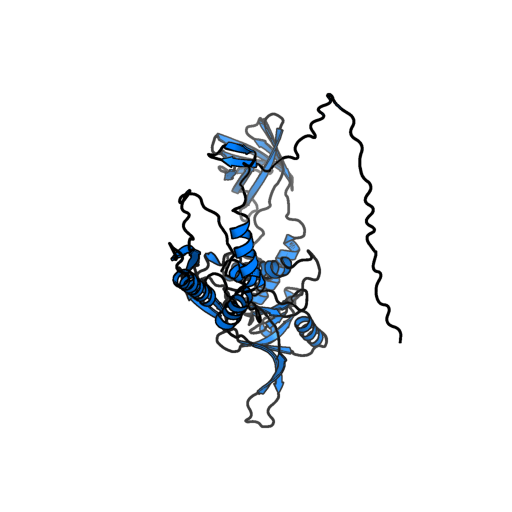CA 1
ATOM 973 C C . GLU A 1 131 ? -17.976 -11.747 2.506 1.00 96.06 131 GLU A C 1
ATOM 975 O O . GLU A 1 131 ? -17.457 -11.903 3.613 1.00 96.06 131 GLU A O 1
ATOM 980 N N . ILE A 1 132 ? -19.240 -11.377 2.339 1.00 95.75 132 ILE A N 1
ATOM 981 C CA . ILE A 1 132 ? -20.242 -11.434 3.394 1.00 95.75 132 ILE A CA 1
ATOM 982 C C . ILE A 1 132 ? -20.867 -12.817 3.374 1.00 95.75 132 ILE A C 1
ATOM 984 O O . ILE A 1 132 ? -21.276 -13.301 2.314 1.00 95.75 132 ILE A O 1
ATOM 988 N N . VAL A 1 133 ? -20.938 -13.426 4.551 1.00 91.50 133 VAL A N 1
ATOM 989 C CA . VAL A 1 133 ? -21.431 -14.784 4.742 1.00 91.50 133 VAL A CA 1
ATOM 990 C C . VAL A 1 133 ? -22.576 -14.808 5.737 1.00 91.50 133 VAL A C 1
ATOM 992 O O . VAL A 1 133 ? -22.622 -14.014 6.677 1.00 91.50 133 VAL A O 1
ATOM 995 N N . SER A 1 134 ? -23.481 -15.760 5.546 1.00 81.50 134 SER A N 1
ATOM 996 C CA . SER A 1 134 ? -24.524 -16.084 6.506 1.00 81.50 134 SER A CA 1
ATOM 997 C C . SER A 1 134 ? -24.417 -17.541 6.940 1.00 81.50 134 SER A C 1
ATOM 999 O O . SER A 1 134 ? -24.022 -18.435 6.185 1.00 81.50 134 SER A O 1
ATOM 1001 N N . LYS A 1 135 ? -24.751 -17.785 8.206 1.00 72.62 135 LYS A N 1
ATOM 1002 C CA . LYS A 1 135 ? -24.730 -19.121 8.789 1.00 72.62 135 LYS A CA 1
ATOM 1003 C C . LYS A 1 135 ? -26.008 -19.865 8.417 1.00 72.62 135 LYS A C 1
ATOM 1005 O O . LYS A 1 135 ? -27.088 -19.553 8.931 1.00 72.62 135 LYS A O 1
ATOM 1010 N N . LYS A 1 136 ? -25.909 -20.882 7.563 1.00 67.94 136 LYS A N 1
ATOM 1011 C CA . LYS A 1 136 ? -27.043 -21.756 7.270 1.00 67.94 136 LYS A CA 1
ATOM 1012 C C . LYS A 1 136 ? -27.085 -22.863 8.308 1.00 67.94 136 LYS A C 1
ATOM 1014 O O . LYS A 1 136 ? -26.148 -23.638 8.466 1.00 67.94 136 LYS A O 1
ATOM 1019 N N . ARG A 1 137 ? -28.197 -22.950 9.036 1.00 56.34 137 ARG A N 1
ATOM 1020 C CA . ARG A 1 137 ? -28.387 -24.033 10.000 1.00 56.34 137 ARG A CA 1
ATOM 1021 C C . ARG A 1 137 ? -28.520 -25.350 9.231 1.00 56.34 137 ARG A C 1
ATOM 1023 O O . ARG A 1 137 ? -29.454 -25.487 8.434 1.00 56.34 137 ARG A O 1
ATOM 1030 N N . GLY A 1 138 ? -27.604 -26.285 9.478 1.00 58.09 138 GLY A N 1
ATOM 1031 C CA . GLY A 1 138 ? -27.679 -27.652 8.968 1.00 58.09 138 GLY A CA 1
ATOM 1032 C C . GLY A 1 138 ? -29.050 -28.277 9.250 1.00 58.09 138 GLY A C 1
ATOM 1033 O O . GLY A 1 138 ? -29.723 -27.938 10.231 1.00 58.09 138 GLY A O 1
ATOM 1034 N N . ARG A 1 139 ? -29.528 -29.143 8.349 1.00 55.94 139 ARG A N 1
ATOM 1035 C CA . ARG A 1 139 ? -30.872 -29.741 8.461 1.00 55.94 139 ARG A CA 1
ATOM 1036 C C . ARG A 1 139 ? -30.905 -30.917 9.448 1.00 55.94 139 ARG A C 1
ATOM 1038 O O . ARG A 1 139 ? -32.006 -31.348 9.797 1.00 55.94 139 ARG A O 1
ATOM 1045 N N . GLY A 1 140 ? -29.751 -31.407 9.901 1.00 56.91 140 GLY A N 1
ATOM 1046 C CA . GLY A 1 140 ? -29.587 -32.460 10.906 1.00 56.91 140 GLY A CA 1
ATOM 1047 C C . GLY A 1 140 ? -28.726 -32.047 12.108 1.00 56.91 140 GLY A C 1
ATOM 1048 O O . GLY A 1 140 ? -28.071 -31.012 12.097 1.00 56.91 140 GLY A O 1
ATOM 1049 N N . SER A 1 141 ? -28.735 -32.870 13.164 1.00 57.88 141 SER A N 1
ATOM 1050 C CA . SER A 1 141 ? -27.896 -32.689 14.365 1.00 57.88 141 SER A CA 1
ATOM 1051 C C . SER A 1 141 ? -26.404 -32.926 14.126 1.00 57.88 141 SER A C 1
ATOM 1053 O O . SER A 1 141 ? -25.599 -32.546 14.972 1.00 57.88 141 SER A O 1
ATOM 1055 N N . ASP A 1 142 ? -26.070 -33.566 13.004 1.00 62.75 142 ASP A N 1
ATOM 1056 C CA . ASP A 1 142 ? -24.720 -34.009 12.646 1.00 62.75 142 ASP A CA 1
ATOM 1057 C C . ASP A 1 142 ? -24.145 -33.191 11.472 1.00 62.75 142 ASP A C 1
ATOM 1059 O O . ASP A 1 142 ? -23.029 -33.453 11.030 1.00 62.75 142 ASP A O 1
ATOM 1063 N N . ASP A 1 143 ? -24.907 -32.219 10.958 1.00 59.25 143 ASP A N 1
ATOM 1064 C CA . ASP A 1 143 ? -24.457 -31.325 9.893 1.00 59.25 143 ASP A CA 1
ATOM 1065 C C . ASP A 1 143 ? -23.630 -30.190 10.515 1.00 59.25 143 ASP A C 1
ATOM 1067 O O . ASP A 1 143 ? -24.111 -29.477 11.401 1.00 59.25 143 ASP A O 1
ATOM 1071 N N . GLU A 1 144 ? -22.390 -30.021 10.051 1.00 59.91 144 GLU A N 1
ATOM 1072 C CA . GLU A 1 144 ? -21.575 -28.854 10.393 1.00 59.91 144 GLU A CA 1
ATOM 1073 C C . GLU A 1 144 ? -22.245 -27.571 9.885 1.00 59.91 144 GLU A C 1
ATOM 1075 O O . GLU A 1 144 ? -23.012 -27.569 8.919 1.00 59.91 144 GLU A O 1
ATOM 1080 N N . ASP A 1 145 ? -21.966 -26.459 10.560 1.00 63.72 145 ASP A N 1
ATOM 1081 C CA . ASP A 1 145 ? -22.469 -25.162 10.138 1.00 63.72 145 ASP A CA 1
ATOM 1082 C C . ASP A 1 145 ? -21.864 -24.779 8.778 1.00 63.72 145 ASP A C 1
ATOM 1084 O O . ASP A 1 145 ? -20.675 -24.470 8.673 1.00 63.72 145 ASP A O 1
ATOM 1088 N N . GLU A 1 146 ? -22.689 -24.779 7.731 1.00 70.44 146 GLU A N 1
ATOM 1089 C CA . GLU A 1 146 ? -22.287 -24.318 6.405 1.00 70.44 146 GLU A CA 1
ATOM 1090 C C . GLU A 1 146 ? -22.438 -22.795 6.309 1.00 70.44 146 GLU A C 1
ATOM 1092 O O . GLU A 1 146 ? -23.507 -22.224 6.555 1.00 70.44 146 GLU A O 1
ATOM 1097 N N . TRP A 1 147 ? -21.348 -22.135 5.926 1.00 75.12 147 TRP A N 1
ATOM 1098 C CA . TRP A 1 147 ? -21.333 -20.711 5.609 1.00 75.12 147 TRP A CA 1
ATOM 1099 C C . TRP A 1 147 ? -21.696 -20.515 4.140 1.00 75.12 147 TRP A C 1
ATOM 1101 O O . TRP A 1 147 ? -21.000 -21.019 3.256 1.00 75.12 147 TRP A O 1
ATOM 1111 N N . GLU A 1 148 ? -22.777 -19.784 3.883 1.00 82.06 148 GLU A N 1
ATOM 1112 C CA . GLU A 1 148 ? -23.228 -19.443 2.535 1.00 82.06 148 GLU A CA 1
ATOM 1113 C C . GLU A 1 148 ? -22.801 -18.012 2.191 1.00 82.06 148 GLU A C 1
ATOM 1115 O O . GLU A 1 148 ? -22.931 -17.099 3.009 1.00 82.06 148 GLU A O 1
ATOM 1120 N N . THR A 1 149 ? -22.267 -17.820 0.985 1.00 88.38 149 THR A N 1
ATOM 1121 C CA . THR A 1 149 ? -21.866 -16.505 0.478 1.00 88.38 149 THR A CA 1
ATOM 1122 C C . THR A 1 149 ? -23.105 -15.693 0.116 1.00 88.38 149 THR A C 1
ATOM 1124 O O . THR A 1 149 ? -23.800 -15.995 -0.855 1.00 88.38 149 THR A O 1
ATOM 1127 N N . ASP A 1 150 ? -23.347 -14.613 0.853 1.00 88.62 150 ASP A N 1
ATOM 1128 C CA . ASP A 1 150 ? -24.405 -13.653 0.534 1.00 88.62 150 ASP A CA 1
ATOM 1129 C C . ASP A 1 150 ? -23.946 -12.661 -0.543 1.00 88.62 150 ASP A C 1
ATOM 1131 O O . ASP A 1 150 ? -24.738 -12.192 -1.368 1.00 88.62 150 ASP A O 1
ATOM 1135 N N . ARG A 1 151 ? -22.664 -12.275 -0.497 1.00 92.75 151 ARG A N 1
ATOM 1136 C CA . ARG A 1 151 ? -22.060 -11.301 -1.412 1.00 92.75 151 ARG A CA 1
ATOM 1137 C C . ARG A 1 151 ? -20.544 -11.462 -1.452 1.00 92.75 151 ARG A C 1
ATOM 1139 O O . ARG A 1 151 ? -19.892 -11.340 -0.421 1.00 92.75 151 ARG A O 1
ATOM 1146 N N . GLU A 1 152 ? -19.993 -11.596 -2.651 1.00 95.00 152 GLU A N 1
ATOM 1147 C CA . GLU A 1 152 ? -18.556 -11.441 -2.894 1.00 95.00 152 GLU A CA 1
ATOM 1148 C C . GLU A 1 152 ? -18.146 -9.964 -2.819 1.00 95.00 152 GLU A C 1
ATOM 1150 O O . GLU A 1 152 ? -18.859 -9.076 -3.300 1.00 95.00 152 GLU A O 1
ATOM 1155 N N . LEU A 1 153 ? -16.990 -9.700 -2.218 1.00 94.50 153 LEU A N 1
ATOM 1156 C CA . LEU A 1 153 ? -16.441 -8.363 -2.028 1.00 94.50 153 LEU A CA 1
ATOM 1157 C C . LEU A 1 153 ? -15.243 -8.150 -2.950 1.00 94.50 153 LEU A C 1
ATOM 1159 O O . LEU A 1 153 ? -14.366 -9.003 -3.058 1.00 94.50 153 LEU A O 1
ATOM 1163 N N . GLU A 1 154 ? -15.162 -6.964 -3.550 1.00 92.25 154 GLU A N 1
ATOM 1164 C CA . GLU A 1 154 ? -13.905 -6.480 -4.123 1.00 92.25 154 GLU A CA 1
ATOM 1165 C C . GLU A 1 154 ? -13.250 -5.544 -3.114 1.00 92.25 154 GLU A C 1
ATOM 1167 O O . GLU A 1 154 ? -13.875 -4.607 -2.603 1.00 92.25 154 GLU A O 1
ATOM 1172 N N . PHE A 1 155 ? -11.994 -5.831 -2.790 1.00 94.19 155 PHE A N 1
ATOM 1173 C CA . PHE A 1 155 ? -11.311 -5.196 -1.676 1.00 94.19 155 PHE A CA 1
ATOM 1174 C C . PHE A 1 155 ? -9.810 -5.138 -1.901 1.00 94.19 155 PHE A C 1
ATOM 1176 O O . PHE A 1 155 ? -9.258 -5.972 -2.600 1.00 94.19 155 PHE A O 1
ATOM 1183 N N . THR A 1 156 ? -9.124 -4.222 -1.229 1.00 93.38 156 THR A N 1
ATOM 1184 C CA . THR A 1 156 ? -7.659 -4.177 -1.174 1.00 93.38 156 THR A CA 1
ATOM 1185 C C . THR A 1 156 ? -7.174 -4.071 0.265 1.00 93.38 156 THR A C 1
ATOM 1187 O O . THR A 1 156 ? -7.888 -3.602 1.147 1.00 93.38 156 THR A O 1
ATOM 1190 N N . THR A 1 157 ? -5.912 -4.425 0.487 1.00 94.19 157 THR A N 1
ATOM 1191 C CA . THR A 1 157 ? -5.150 -4.035 1.679 1.00 94.19 157 THR A CA 1
ATOM 1192 C C . THR A 1 157 ? -4.063 -3.031 1.298 1.00 94.19 157 THR A C 1
ATOM 1194 O O . THR A 1 157 ? -3.807 -2.787 0.108 1.00 94.19 157 THR A O 1
ATOM 1197 N N . LEU A 1 158 ? -3.371 -2.475 2.292 1.00 93.31 158 LEU A N 1
ATOM 1198 C CA . LEU A 1 158 ? -2.046 -1.909 2.046 1.00 93.31 158 LEU A CA 1
ATOM 1199 C C . LEU A 1 158 ? -1.100 -3.025 1.564 1.00 93.31 158 LEU A C 1
ATOM 1201 O O . LEU A 1 158 ? -1.219 -4.179 1.969 1.00 93.31 158 LEU A O 1
ATOM 1205 N N . ALA A 1 159 ? -0.199 -2.708 0.640 1.00 93.44 159 ALA A N 1
ATOM 1206 C CA . ALA A 1 159 ? 0.903 -3.599 0.297 1.00 93.44 159 ALA A CA 1
ATOM 1207 C C . ALA A 1 159 ? 1.896 -3.674 1.471 1.00 93.44 159 ALA A C 1
ATOM 1209 O O . ALA A 1 159 ? 1.902 -2.783 2.314 1.00 93.44 159 ALA A O 1
ATOM 1210 N N . TRP A 1 160 ? 2.730 -4.711 1.540 1.00 94.44 160 TRP A N 1
ATOM 1211 C CA . TRP A 1 160 ? 3.643 -4.956 2.674 1.00 94.44 160 TRP A CA 1
ATOM 1212 C C . TRP A 1 160 ? 2.946 -5.159 4.032 1.00 94.44 160 TRP A C 1
ATOM 1214 O O . TRP A 1 160 ? 3.573 -4.979 5.070 1.00 94.44 160 TRP A O 1
ATOM 1224 N N . THR A 1 161 ? 1.668 -5.552 4.053 1.00 93.00 161 THR A N 1
ATOM 1225 C CA . THR A 1 161 ? 0.982 -5.998 5.279 1.00 93.00 161 THR A CA 1
ATOM 1226 C C . THR A 1 161 ? 0.880 -7.514 5.328 1.00 93.00 161 THR A C 1
ATOM 1228 O O . THR A 1 161 ? 0.937 -8.190 4.300 1.00 93.00 161 THR A O 1
ATOM 1231 N N . ARG A 1 162 ? 0.672 -8.070 6.522 1.00 92.25 162 ARG A N 1
ATOM 1232 C CA . ARG A 1 162 ? 0.442 -9.510 6.687 1.00 92.25 162 ARG A CA 1
ATOM 1233 C C . ARG A 1 162 ? -0.817 -9.970 5.948 1.00 92.25 162 ARG A C 1
ATOM 1235 O O . ARG A 1 162 ? -1.717 -9.177 5.658 1.00 92.25 162 ARG A O 1
ATOM 1242 N N . GLY A 1 163 ? -0.813 -11.245 5.578 1.00 93.75 163 GLY A N 1
ATOM 1243 C CA . GLY A 1 163 ? -1.999 -11.974 5.142 1.00 93.75 163 GLY A CA 1
ATOM 1244 C C . GLY A 1 163 ? -2.705 -12.613 6.337 1.00 93.75 163 GLY A C 1
ATOM 1245 O O . GLY A 1 163 ? -2.428 -12.261 7.483 1.00 93.75 163 GLY A O 1
ATOM 1246 N N . THR A 1 164 ? -3.582 -13.573 6.071 1.00 95.50 164 THR A N 1
ATOM 1247 C CA . THR A 1 164 ? -4.226 -14.399 7.098 1.00 95.50 164 THR A CA 1
ATOM 1248 C C . THR A 1 164 ? -3.719 -15.836 7.012 1.00 95.50 164 THR A C 1
ATOM 1250 O O . THR A 1 164 ? -3.414 -16.328 5.925 1.00 95.50 164 THR A O 1
ATOM 1253 N N . ASP A 1 165 ? -3.679 -16.539 8.145 1.00 92.50 165 ASP A N 1
ATOM 1254 C CA . ASP A 1 165 ? -3.377 -17.976 8.196 1.00 92.50 165 ASP A CA 1
ATOM 1255 C C . ASP A 1 165 ? -4.633 -18.795 7.843 1.00 92.50 165 ASP A C 1
ATOM 1257 O O . ASP A 1 165 ? -5.233 -19.475 8.673 1.00 92.50 165 ASP A O 1
ATOM 1261 N N . GLY A 1 166 ? -5.061 -18.682 6.583 1.00 94.12 166 GLY A N 1
ATOM 1262 C CA . GLY A 1 166 ? -6.311 -19.248 6.078 1.00 94.12 166 GLY A CA 1
ATOM 1263 C C . GLY A 1 166 ? -7.523 -18.318 6.247 1.00 94.12 166 GLY A C 1
ATOM 1264 O O . GLY A 1 166 ? -7.364 -17.136 6.564 1.00 94.12 166 GLY A O 1
ATOM 1265 N N . PRO A 1 167 ? -8.747 -18.816 5.984 1.00 94.88 167 PRO A N 1
ATOM 1266 C CA . PRO A 1 167 ? -9.960 -18.010 6.071 1.00 94.88 167 PRO A CA 1
ATOM 1267 C C . PRO A 1 167 ? -10.280 -17.582 7.508 1.00 94.88 167 PRO A C 1
ATOM 1269 O O . PRO A 1 167 ? -10.425 -18.419 8.395 1.00 94.88 167 PRO A O 1
ATOM 1272 N N . VAL A 1 168 ? -10.476 -16.282 7.708 1.00 95.94 168 VAL A N 1
ATOM 1273 C CA . VAL A 1 168 ? -10.908 -15.683 8.974 1.00 95.94 168 VAL A CA 1
ATOM 1274 C C . VAL A 1 168 ? -12.355 -15.234 8.833 1.00 95.94 168 VAL A C 1
ATOM 1276 O O . VAL A 1 168 ? -12.659 -14.347 8.032 1.00 95.94 168 VAL A O 1
ATOM 1279 N N . VAL A 1 169 ? -13.244 -15.862 9.604 1.00 94.81 169 VAL A N 1
ATOM 1280 C CA . VAL A 1 169 ? -14.665 -15.506 9.704 1.00 94.81 169 VAL A CA 1
ATOM 1281 C C . VAL A 1 169 ? -14.882 -14.755 11.007 1.00 94.81 169 VAL A C 1
ATOM 1283 O O . VAL A 1 169 ? -14.470 -15.233 12.061 1.00 94.81 169 VAL A O 1
ATOM 1286 N N . GLY A 1 170 ? -15.538 -13.602 10.940 1.00 95.19 170 GLY A N 1
ATOM 1287 C CA . GLY A 1 170 ? -15.858 -12.808 12.119 1.00 95.19 170 GLY A CA 1
ATOM 1288 C C . GLY A 1 170 ? -17.122 -11.989 11.916 1.00 95.19 170 GLY A C 1
ATOM 1289 O O . GLY A 1 170 ? -17.460 -11.617 10.788 1.00 95.19 170 GLY A O 1
ATOM 1290 N N . ARG A 1 171 ? -17.803 -11.680 13.019 1.00 96.38 171 ARG A N 1
ATOM 1291 C CA . ARG A 1 171 ? -18.943 -10.766 12.999 1.00 96.38 171 ARG A CA 1
ATOM 1292 C C . ARG A 1 171 ? -18.486 -9.367 12.632 1.00 96.38 171 ARG A C 1
ATOM 1294 O O . ARG A 1 171 ? -17.457 -8.906 13.115 1.00 96.38 171 ARG A O 1
ATOM 1301 N N . VAL A 1 172 ? -19.258 -8.675 11.808 1.00 97.25 172 VAL A N 1
ATOM 1302 C CA . VAL A 1 172 ? -19.032 -7.265 11.515 1.00 97.25 172 VAL A CA 1
ATOM 1303 C C . VAL A 1 172 ? -19.688 -6.416 12.596 1.00 97.25 172 VAL A C 1
ATOM 1305 O O . VAL A 1 172 ? -20.904 -6.454 12.781 1.00 97.25 172 VAL A O 1
ATOM 1308 N N . VAL A 1 173 ? -18.884 -5.623 13.297 1.00 97.12 173 VAL A N 1
ATOM 1309 C CA . VAL A 1 173 ? -19.336 -4.738 14.379 1.00 97.12 173 VAL A CA 1
ATOM 1310 C C . VAL A 1 173 ? -18.941 -3.308 14.040 1.00 97.12 173 VAL A C 1
ATOM 1312 O O . VAL A 1 173 ? -17.836 -3.062 13.566 1.00 97.12 173 VAL A O 1
ATOM 1315 N N . ARG A 1 174 ? -19.842 -2.341 14.242 1.00 96.75 174 ARG A N 1
ATOM 1316 C CA . ARG A 1 174 ? -19.512 -0.920 14.043 1.00 96.75 174 ARG A CA 1
ATOM 1317 C C . ARG A 1 174 ? -18.435 -0.495 15.036 1.00 96.75 174 ARG A C 1
ATOM 1319 O O . ARG A 1 174 ? -18.498 -0.881 16.199 1.00 96.75 174 ARG A O 1
ATOM 1326 N N . MET A 1 175 ? -17.500 0.342 14.593 1.00 95.50 175 MET A N 1
ATOM 1327 C CA . MET A 1 175 ? -16.606 1.046 15.512 1.00 95.50 175 MET A CA 1
ATOM 1328 C C . MET A 1 175 ? -17.440 1.753 16.600 1.00 95.50 175 MET A C 1
ATOM 1330 O O . MET A 1 175 ? -18.364 2.491 16.239 1.00 95.50 175 MET A O 1
ATOM 1334 N N . PRO A 1 176 ? -17.151 1.540 17.897 1.00 95.06 176 PRO A N 1
ATOM 1335 C CA . PRO A 1 176 ? -17.853 2.229 18.975 1.00 95.06 176 PRO A CA 1
ATOM 1336 C C . PRO A 1 176 ? -17.711 3.753 18.863 1.00 95.06 176 PRO A C 1
ATOM 1338 O O . PRO A 1 176 ? -16.663 4.261 18.472 1.00 95.06 176 PRO A O 1
ATOM 1341 N N . GLU A 1 177 ? -18.764 4.489 19.221 1.00 90.50 177 GLU A N 1
ATOM 1342 C CA . GLU A 1 177 ? -18.770 5.964 19.183 1.00 90.50 177 GLU A CA 1
ATOM 1343 C C . GLU A 1 177 ? -18.259 6.598 20.489 1.00 90.50 177 GLU A C 1
ATOM 1345 O O . GLU A 1 177 ? -17.984 7.796 20.539 1.00 90.50 177 GLU A O 1
ATOM 1350 N N . SER A 1 178 ? -18.128 5.806 21.557 1.00 91.94 178 SER A N 1
ATOM 1351 C CA . SER A 1 178 ? -17.623 6.231 22.863 1.00 91.94 178 SER A CA 1
ATOM 1352 C C . SER A 1 178 ? -16.937 5.076 23.592 1.00 91.94 178 SER A C 1
ATOM 1354 O O . SER A 1 178 ? -17.153 3.910 23.262 1.00 91.94 178 SER A O 1
ATOM 1356 N N . ILE A 1 179 ? -16.132 5.397 24.611 1.00 89.44 179 ILE A N 1
ATOM 1357 C CA . ILE A 1 179 ? -15.467 4.396 25.465 1.00 89.44 179 ILE A CA 1
ATOM 1358 C C . ILE A 1 179 ? -16.499 3.513 26.179 1.00 89.44 179 ILE A C 1
ATOM 1360 O O . ILE A 1 179 ? -16.325 2.301 26.236 1.00 89.44 179 ILE A O 1
ATOM 1364 N N . ASP A 1 180 ? -17.596 4.099 26.664 1.00 91.31 180 ASP A N 1
ATOM 1365 C CA . ASP A 1 180 ? -18.664 3.364 27.357 1.00 91.31 180 ASP A CA 1
ATOM 1366 C C . ASP A 1 180 ? -19.420 2.395 26.434 1.00 91.31 180 ASP A C 1
ATOM 1368 O O . ASP A 1 180 ? -20.049 1.451 26.906 1.00 91.31 180 ASP A O 1
ATOM 1372 N N . ALA A 1 181 ? -19.379 2.632 25.118 1.00 93.75 181 ALA A N 1
ATOM 1373 C CA . ALA A 1 181 ? -19.986 1.766 24.112 1.00 93.75 181 ALA A CA 1
ATOM 1374 C C . ALA A 1 181 ? -19.060 0.622 23.663 1.00 93.75 181 ALA A C 1
ATOM 1376 O O . ALA A 1 181 ? -19.458 -0.180 22.817 1.00 93.75 181 ALA A O 1
ATOM 1377 N N . VAL A 1 182 ? -17.829 0.547 24.179 1.00 95.56 182 VAL A N 1
ATOM 1378 C CA . VAL A 1 182 ? -16.915 -0.551 23.862 1.00 95.56 182 VAL A CA 1
ATOM 1379 C C . VAL A 1 182 ? -17.368 -1.811 24.593 1.00 95.56 182 VAL A C 1
ATOM 1381 O O . VAL A 1 182 ? -17.343 -1.875 25.819 1.00 95.56 182 VAL A O 1
ATOM 1384 N N . ASP A 1 183 ? -17.730 -2.830 23.819 1.00 96.75 183 ASP A N 1
ATOM 1385 C CA . ASP A 1 183 ? -18.026 -4.178 24.299 1.00 96.75 183 ASP A CA 1
ATOM 1386 C C . ASP A 1 183 ? -16.894 -5.131 23.866 1.00 96.75 183 ASP A C 1
ATOM 1388 O O . ASP A 1 183 ? -16.837 -5.522 22.693 1.00 96.75 183 ASP A O 1
ATOM 1392 N N . PRO A 1 184 ? -15.969 -5.500 24.775 1.00 95.69 184 PRO A N 1
ATOM 1393 C CA . PRO A 1 184 ? -14.850 -6.378 24.443 1.00 95.69 184 PRO A CA 1
ATOM 1394 C C . PRO A 1 184 ? -15.281 -7.767 23.964 1.00 95.69 184 PRO A C 1
ATOM 1396 O O . PRO A 1 184 ? -14.603 -8.352 23.123 1.00 95.69 184 PRO A O 1
ATOM 1399 N N . GLU A 1 185 ? -16.402 -8.297 24.465 1.00 96.25 185 GLU A N 1
ATOM 1400 C CA . GLU A 1 185 ? -16.889 -9.622 24.070 1.00 96.25 185 GLU A CA 1
ATOM 1401 C C . GLU A 1 185 ? -17.416 -9.600 22.634 1.00 96.25 185 GLU A C 1
ATOM 1403 O O . GLU A 1 185 ? -17.139 -10.514 21.860 1.00 96.25 185 GLU A O 1
ATOM 1408 N N . ALA A 1 186 ? -18.125 -8.534 22.251 1.00 95.44 186 ALA A N 1
ATOM 1409 C CA . ALA A 1 186 ? -18.610 -8.363 20.885 1.00 95.44 186 ALA A CA 1
ATOM 1410 C C . ALA A 1 186 ? -17.486 -8.078 19.875 1.00 95.44 186 ALA A C 1
ATOM 1412 O O . ALA A 1 186 ? -17.631 -8.412 18.699 1.00 95.44 186 ALA A O 1
ATOM 1413 N N . LEU A 1 187 ? -16.393 -7.442 20.310 1.00 97.75 187 LEU A N 1
ATOM 1414 C CA . LEU A 1 187 ? -15.273 -7.046 19.451 1.00 97.75 187 LEU A CA 1
ATOM 1415 C C . LEU A 1 187 ? -14.219 -8.142 19.265 1.00 97.75 187 LEU A C 1
ATOM 1417 O O . LEU A 1 187 ? -13.498 -8.118 18.265 1.00 97.75 187 LEU A O 1
ATOM 1421 N N . SER A 1 188 ? -14.119 -9.097 20.189 1.00 97.75 188 SER A N 1
ATOM 1422 C CA . SER A 1 188 ? -13.114 -10.156 20.105 1.00 97.75 188 SER A CA 1
ATOM 1423 C C . SER A 1 188 ? -13.322 -11.035 18.872 1.00 97.75 188 SER A C 1
ATOM 1425 O O . SER A 1 188 ? -14.384 -11.624 18.677 1.00 97.75 188 SER A O 1
ATOM 1427 N N . GLY A 1 189 ? -12.316 -11.087 17.991 1.00 96.69 189 GLY A N 1
ATOM 1428 C CA . GLY A 1 189 ? -12.408 -11.786 16.703 1.00 96.69 189 GLY A CA 1
ATOM 1429 C C . GLY A 1 189 ? -13.380 -11.159 15.689 1.00 96.69 189 GLY A C 1
ATOM 1430 O O . GLY A 1 189 ? -13.655 -11.766 14.654 1.00 96.69 189 GLY A O 1
ATOM 1431 N N . ALA A 1 190 ? -13.899 -9.956 15.945 1.00 97.88 190 ALA A N 1
ATOM 1432 C CA . ALA A 1 190 ? -14.809 -9.259 15.041 1.00 97.88 190 ALA A CA 1
ATOM 1433 C C . ALA A 1 190 ? -14.067 -8.486 13.939 1.00 97.88 190 ALA A C 1
ATOM 1435 O O . ALA A 1 190 ? -12.925 -8.055 14.104 1.00 97.88 190 ALA A O 1
ATOM 1436 N N . TRP A 1 191 ? -14.754 -8.252 12.823 1.00 98.25 191 TRP A N 1
ATOM 1437 C CA . TRP A 1 191 ? -14.360 -7.287 11.803 1.00 98.25 191 TRP A CA 1
ATOM 1438 C C . TRP A 1 191 ? -14.959 -5.918 12.141 1.00 98.25 191 TRP A C 1
ATOM 1440 O O . TRP A 1 191 ? -16.169 -5.709 12.043 1.00 98.25 191 TRP A O 1
ATOM 1450 N N . VAL A 1 192 ? -14.120 -4.966 12.543 1.00 98.19 192 VAL A N 1
ATOM 1451 C CA . VAL A 1 192 ? -14.569 -3.644 12.996 1.00 98.19 192 VAL A CA 1
ATOM 1452 C C . VAL A 1 192 ? -14.799 -2.722 11.801 1.00 98.19 192 VAL A C 1
ATOM 1454 O O . VAL A 1 192 ? -13.865 -2.356 11.087 1.00 98.19 192 VAL A O 1
ATOM 1457 N N . LEU A 1 193 ? -16.049 -2.323 11.577 1.00 97.12 193 LEU A N 1
ATOM 1458 C CA . LEU A 1 193 ? -16.444 -1.414 10.507 1.00 97.12 193 LEU A CA 1
ATOM 1459 C C . LEU A 1 193 ? -16.080 0.030 10.877 1.00 97.12 193 LEU A C 1
ATOM 1461 O O . LEU A 1 193 ? -16.728 0.655 11.721 1.00 97.12 193 LEU A O 1
ATOM 1465 N N . VAL A 1 194 ? -15.041 0.552 10.227 1.00 93.88 194 VAL A N 1
ATOM 1466 C CA . VAL A 1 194 ? -14.530 1.915 10.405 1.00 93.88 194 VAL A CA 1
ATOM 1467 C C . VAL A 1 194 ? -15.497 2.910 9.758 1.00 93.88 194 VAL A C 1
ATOM 1469 O O . VAL A 1 194 ? -15.849 2.725 8.590 1.00 93.88 194 VAL A O 1
ATOM 1472 N N . PRO A 1 195 ? -15.896 3.993 10.451 1.00 88.50 195 PRO A N 1
ATOM 1473 C CA . PRO A 1 195 ? -16.762 5.011 9.876 1.00 88.50 195 PRO A CA 1
ATOM 1474 C C . PRO A 1 195 ? -16.137 5.612 8.615 1.00 88.50 195 PRO A C 1
ATOM 1476 O O . PRO A 1 195 ? -14.997 6.074 8.625 1.00 88.50 195 PRO A O 1
ATOM 1479 N N . ALA A 1 196 ? -16.889 5.628 7.518 1.00 80.81 196 ALA A N 1
ATOM 1480 C CA . ALA A 1 196 ? -16.427 6.260 6.292 1.00 80.81 196 ALA A CA 1
ATOM 1481 C C . ALA A 1 196 ? -16.314 7.789 6.471 1.00 80.81 196 ALA A C 1
ATOM 1483 O O . ALA A 1 196 ? -17.274 8.461 6.857 1.00 80.81 196 ALA A O 1
ATOM 1484 N N . ALA A 1 197 ? -15.143 8.352 6.161 1.00 66.50 197 ALA A N 1
ATOM 1485 C CA . ALA A 1 197 ? -14.913 9.791 6.203 1.00 66.50 197 ALA A CA 1
ATOM 1486 C C . ALA A 1 197 ? -15.633 10.477 5.025 1.00 66.50 197 ALA A C 1
ATOM 1488 O O . ALA A 1 197 ? -15.219 10.389 3.869 1.00 66.50 197 ALA A O 1
ATOM 1489 N N . TYR A 1 198 ? -16.746 11.162 5.305 1.00 52.47 198 TYR A N 1
ATOM 1490 C CA . TYR A 1 198 ? -17.573 11.818 4.279 1.00 52.47 198 TYR A CA 1
ATOM 1491 C C . TYR A 1 198 ? -17.167 13.264 3.948 1.00 52.47 198 TYR A C 1
ATOM 1493 O O . TYR A 1 198 ? -17.849 13.926 3.163 1.00 52.47 198 TYR A O 1
ATOM 1501 N N . GLY A 1 199 ? -16.059 13.776 4.495 1.00 44.03 199 GLY A N 1
ATOM 1502 C CA . GLY A 1 199 ? -15.650 15.166 4.293 1.00 44.03 199 GLY A CA 1
ATOM 1503 C C . GLY A 1 199 ? -14.143 15.394 4.382 1.00 44.03 199 GLY A C 1
ATOM 1504 O O . GLY A 1 199 ? -13.505 14.966 5.331 1.00 44.03 199 GLY A O 1
ATOM 1505 N N . GLY A 1 200 ? -13.599 16.138 3.411 1.00 46.59 200 GLY A N 1
ATOM 1506 C CA . GLY A 1 200 ? -12.225 16.656 3.436 1.00 46.59 200 GLY A CA 1
ATOM 1507 C C . GLY A 1 200 ? -11.332 16.108 2.319 1.00 46.59 200 GLY A C 1
ATOM 1508 O O . GLY A 1 200 ? -11.013 14.933 2.284 1.00 46.59 200 GLY A O 1
ATOM 1509 N N . ARG A 1 201 ? -10.906 16.999 1.409 1.00 39.59 201 ARG A N 1
ATOM 1510 C CA . ARG A 1 201 ? -10.017 16.764 0.245 1.00 39.59 201 ARG A CA 1
ATOM 1511 C C . ARG A 1 201 ? -10.512 15.717 -0.770 1.00 39.59 201 ARG A C 1
ATOM 1513 O O . ARG A 1 201 ? -10.336 14.515 -0.636 1.00 39.59 201 ARG A O 1
ATOM 1520 N N . ARG A 1 202 ? -11.049 16.217 -1.889 1.00 41.06 202 ARG A N 1
ATOM 1521 C CA . ARG A 1 202 ? -11.338 15.421 -3.093 1.00 41.06 202 ARG A CA 1
ATOM 1522 C C . ARG A 1 202 ? -10.023 14.948 -3.733 1.00 41.06 202 ARG A C 1
ATOM 1524 O O . ARG A 1 202 ? -9.258 15.787 -4.201 1.00 41.06 202 ARG A O 1
ATOM 1531 N N . GLY A 1 203 ? -9.777 13.638 -3.804 1.00 48.50 203 GLY A N 1
ATOM 1532 C CA . GLY A 1 203 ? -8.708 13.071 -4.637 1.00 48.50 203 GLY A CA 1
ATOM 1533 C C . GLY A 1 203 ? -8.208 11.690 -4.202 1.00 48.50 203 GLY A C 1
ATOM 1534 O O . GLY A 1 203 ? -8.354 11.298 -3.056 1.00 48.50 203 GLY A O 1
ATOM 1535 N N . VAL A 1 204 ? -7.543 10.983 -5.124 1.00 46.88 204 VAL A N 1
ATOM 1536 C CA . VAL A 1 204 ? -6.955 9.632 -4.943 1.00 46.88 204 VAL A CA 1
ATOM 1537 C C . VAL A 1 204 ? -5.989 9.546 -3.748 1.00 46.88 204 VAL A C 1
ATOM 1539 O O . VAL A 1 204 ? -5.802 8.486 -3.162 1.00 46.88 204 VAL A O 1
ATOM 1542 N N . ARG A 1 205 ? -5.381 10.674 -3.356 1.00 49.16 205 ARG A N 1
ATOM 1543 C CA . ARG A 1 205 ? -4.412 10.733 -2.255 1.00 49.16 205 ARG A CA 1
ATOM 1544 C C . ARG A 1 205 ? -5.037 10.685 -0.853 1.00 49.16 205 ARG A C 1
ATOM 1546 O O . ARG A 1 205 ? -4.274 10.459 0.074 1.00 49.16 205 ARG A O 1
ATOM 1553 N N . SER A 1 206 ? -6.347 10.899 -0.666 1.00 60.88 206 SER A N 1
ATOM 1554 C CA . SER A 1 206 ? -6.931 10.979 0.688 1.00 60.88 206 SER A CA 1
ATOM 1555 C C . SER A 1 206 ? -7.151 9.609 1.343 1.00 60.88 206 SER A C 1
ATOM 1557 O O . SER A 1 206 ? -6.632 9.394 2.429 1.00 60.88 206 SER A O 1
ATOM 1559 N N . ILE A 1 207 ? -7.793 8.641 0.675 1.00 67.56 207 ILE A N 1
ATOM 1560 C CA . ILE A 1 207 ? -8.089 7.313 1.273 1.00 67.56 207 ILE A CA 1
ATOM 1561 C C . ILE A 1 207 ? -6.808 6.564 1.641 1.00 67.56 207 ILE A C 1
ATOM 1563 O O . ILE A 1 207 ? -6.661 6.048 2.745 1.00 67.56 207 ILE A O 1
ATOM 1567 N N . GLY A 1 208 ? -5.861 6.501 0.699 1.00 70.88 208 GLY A N 1
ATOM 1568 C CA . GLY A 1 208 ? -4.611 5.785 0.918 1.00 70.88 208 GLY A CA 1
ATOM 1569 C C . GLY A 1 208 ? -3.738 6.427 1.992 1.00 70.88 208 GLY A C 1
ATOM 1570 O O . GLY A 1 208 ? -2.920 5.735 2.584 1.00 70.88 208 GLY A O 1
ATOM 1571 N N . PHE A 1 209 ? -3.909 7.728 2.239 1.00 74.75 209 PHE A N 1
ATOM 1572 C CA . PHE A 1 209 ? -3.295 8.421 3.364 1.00 74.75 209 PHE A CA 1
ATOM 1573 C C . PHE A 1 209 ? -3.988 8.032 4.672 1.00 74.75 209 PHE A C 1
ATOM 1575 O O . PHE A 1 209 ? -3.320 7.584 5.590 1.00 74.75 209 PHE A O 1
ATOM 1582 N N . GLU A 1 210 ? -5.319 8.066 4.728 1.00 82.06 210 GLU A N 1
ATOM 1583 C CA . GLU A 1 210 ? -6.070 7.670 5.925 1.00 82.06 210 GLU A CA 1
ATOM 1584 C C . GLU A 1 210 ? -5.800 6.223 6.366 1.00 82.06 210 GLU A C 1
ATOM 1586 O O . GLU A 1 210 ? -5.654 5.965 7.557 1.00 82.06 210 GLU A O 1
ATOM 1591 N N . MET A 1 211 ? -5.693 5.273 5.428 1.00 86.94 211 MET A N 1
ATOM 1592 C CA . MET A 1 211 ? -5.329 3.888 5.761 1.00 86.94 211 MET A CA 1
ATOM 1593 C C . MET A 1 211 ? -3.935 3.789 6.394 1.00 86.94 211 MET A C 1
ATOM 1595 O O . MET A 1 211 ? -3.734 2.968 7.285 1.00 86.94 211 MET A O 1
ATOM 1599 N N . ARG A 1 212 ? -2.975 4.605 5.933 1.00 85.25 212 ARG A N 1
ATOM 1600 C CA . ARG A 1 212 ? -1.614 4.649 6.494 1.00 85.25 212 ARG A CA 1
ATOM 1601 C C . ARG A 1 212 ? -1.629 5.204 7.905 1.00 85.25 212 ARG A C 1
ATOM 1603 O O . ARG A 1 212 ? -1.102 4.556 8.793 1.00 85.25 212 ARG A O 1
ATOM 1610 N N . GLU A 1 213 ? -2.291 6.340 8.106 1.00 84.81 213 GLU A N 1
ATOM 1611 C CA . GLU A 1 213 ? -2.391 6.971 9.424 1.00 84.81 213 GLU A CA 1
ATOM 1612 C C . GLU A 1 213 ? -3.065 6.035 10.433 1.00 84.81 213 GLU A C 1
ATOM 1614 O O . GLU A 1 213 ? -2.576 5.865 11.544 1.00 84.81 213 GLU A O 1
ATOM 1619 N N . ARG A 1 214 ? -4.141 5.342 10.030 1.00 89.31 214 ARG A N 1
ATOM 1620 C CA . ARG A 1 214 ? -4.779 4.335 10.886 1.00 89.31 214 ARG A CA 1
ATOM 1621 C C . ARG A 1 214 ? -3.864 3.146 11.178 1.00 89.31 214 ARG A C 1
ATOM 1623 O O . ARG A 1 214 ? -3.873 2.654 12.301 1.00 89.31 214 ARG A O 1
ATOM 1630 N N . LEU A 1 215 ? -3.102 2.659 10.194 1.00 90.25 215 LEU A N 1
ATOM 1631 C CA . LEU A 1 215 ? -2.149 1.566 10.408 1.00 90.25 215 LEU A CA 1
ATOM 1632 C C . LEU A 1 215 ? -1.047 1.976 11.392 1.00 90.25 215 LEU A C 1
ATOM 1634 O O . LEU A 1 215 ? -0.789 1.234 12.337 1.00 90.25 215 LEU A O 1
ATOM 1638 N N . ASP A 1 216 ? -0.447 3.146 11.183 1.00 87.38 216 ASP A N 1
ATOM 1639 C CA . ASP A 1 216 ? 0.642 3.671 12.006 1.00 87.38 216 ASP A CA 1
ATOM 1640 C C . ASP A 1 216 ? 0.162 3.936 13.440 1.00 87.38 216 ASP A C 1
ATOM 1642 O O . ASP A 1 216 ? 0.832 3.528 14.387 1.00 87.38 216 ASP A O 1
ATOM 1646 N N . LEU A 1 217 ? -1.031 4.519 13.612 1.00 88.81 217 LEU A N 1
ATOM 1647 C CA . LEU A 1 217 ? -1.648 4.741 14.922 1.00 88.81 217 LEU A CA 1
ATOM 1648 C C . LEU A 1 217 ? -1.928 3.426 15.661 1.00 88.81 217 LEU A C 1
ATOM 1650 O O . LEU A 1 217 ? -1.593 3.279 16.833 1.00 88.81 217 LEU A O 1
ATOM 1654 N N . ARG A 1 218 ? -2.526 2.435 14.989 1.00 93.19 218 ARG A N 1
ATOM 1655 C CA . ARG A 1 218 ? -2.748 1.121 15.611 1.00 93.19 218 ARG A CA 1
ATOM 1656 C C . ARG A 1 218 ? -1.429 0.471 16.019 1.00 93.19 218 ARG A C 1
ATOM 1658 O O . ARG A 1 218 ? -1.317 -0.075 17.115 1.00 93.19 218 ARG A O 1
ATOM 1665 N N . HIS A 1 219 ? -0.421 0.549 15.153 1.00 90.06 219 HIS A N 1
ATOM 1666 C CA . HIS A 1 219 ? 0.897 -0.009 15.423 1.00 90.06 219 HIS A CA 1
ATOM 1667 C C . HIS A 1 219 ? 1.599 0.694 16.595 1.00 90.06 219 HIS A C 1
ATOM 1669 O O . HIS A 1 219 ? 2.167 0.013 17.452 1.00 90.06 219 HIS A O 1
ATOM 1675 N N . SER A 1 220 ? 1.531 2.025 16.685 1.00 87.62 220 SER A N 1
ATOM 1676 C CA . SER A 1 220 ? 2.142 2.785 17.781 1.00 87.62 220 SER A CA 1
ATOM 1677 C C . SER A 1 220 ? 1.469 2.506 19.125 1.00 87.62 220 SER A C 1
ATOM 1679 O O . SER A 1 220 ? 2.171 2.308 20.115 1.00 87.62 220 SER A O 1
ATOM 1681 N N . ILE A 1 221 ? 0.137 2.374 19.155 1.00 90.31 221 ILE A N 1
ATOM 1682 C CA . ILE A 1 221 ? -0.601 1.962 20.359 1.00 90.31 221 ILE A CA 1
ATOM 1683 C C . ILE A 1 221 ? -0.173 0.558 20.790 1.00 90.31 221 ILE A C 1
ATOM 1685 O O . ILE A 1 221 ? 0.171 0.326 21.947 1.00 90.31 221 ILE A O 1
ATOM 1689 N N . ARG A 1 222 ? -0.137 -0.399 19.856 1.00 89.44 222 ARG A N 1
ATOM 1690 C CA . ARG A 1 222 ? 0.188 -1.794 20.185 1.00 89.44 222 ARG A CA 1
ATOM 1691 C C . ARG A 1 222 ? 1.637 -2.017 20.609 1.00 89.44 222 ARG A C 1
ATOM 1693 O O . ARG A 1 222 ? 1.896 -2.958 21.354 1.00 89.44 222 ARG A O 1
ATOM 1700 N N . THR A 1 223 ? 2.570 -1.201 20.126 1.00 88.12 223 THR A N 1
ATOM 1701 C CA . T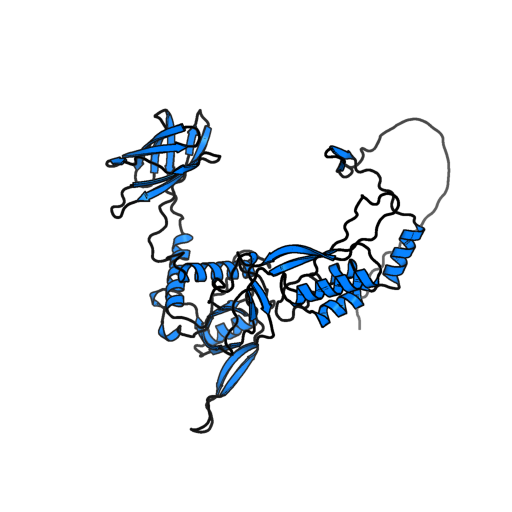HR A 1 223 ? 3.983 -1.250 20.541 1.00 88.12 223 THR A CA 1
ATOM 1702 C C . THR A 1 223 ? 4.258 -0.422 21.798 1.00 88.12 223 THR A C 1
ATOM 1704 O O . THR A 1 223 ? 5.364 -0.484 22.330 1.00 88.12 223 THR A O 1
ATOM 1707 N N . GLY A 1 224 ? 3.269 0.335 22.289 1.00 86.44 224 GLY A N 1
ATOM 1708 C CA . GLY A 1 224 ? 3.426 1.265 23.407 1.00 86.44 224 GLY A CA 1
ATOM 1709 C C . GLY A 1 224 ? 4.221 2.526 23.054 1.00 86.44 224 GLY A C 1
ATOM 1710 O O . GLY A 1 224 ? 4.571 3.288 23.948 1.00 86.44 224 GLY A O 1
ATOM 1711 N N . ALA A 1 225 ? 4.510 2.761 21.769 1.00 81.81 225 ALA A N 1
ATOM 1712 C CA . ALA A 1 225 ? 5.138 3.995 21.297 1.00 81.81 225 ALA A CA 1
ATOM 1713 C C . ALA A 1 225 ? 4.205 5.212 21.431 1.00 81.81 225 ALA A C 1
ATOM 1715 O O . ALA A 1 225 ? 4.678 6.344 21.487 1.00 81.81 225 ALA A O 1
ATOM 1716 N N . TYR A 1 226 ? 2.892 4.978 21.481 1.00 82.56 226 TYR A N 1
ATOM 1717 C CA . TYR A 1 226 ? 1.883 5.987 21.774 1.00 82.56 226 TYR A CA 1
ATOM 1718 C C . TYR A 1 226 ? 0.883 5.443 22.797 1.00 82.56 226 TYR A C 1
ATOM 1720 O O . TYR A 1 226 ? 0.261 4.410 22.561 1.00 82.56 226 TYR A O 1
ATOM 1728 N N . ASP A 1 227 ? 0.708 6.144 23.917 1.00 84.25 227 ASP A N 1
ATOM 1729 C CA . ASP A 1 227 ? -0.321 5.834 24.911 1.00 84.25 227 ASP A CA 1
ATOM 1730 C C . ASP A 1 227 ? -1.401 6.934 24.896 1.00 84.25 227 ASP A C 1
ATOM 1732 O O . ASP A 1 227 ? -1.145 8.054 25.346 1.00 84.25 227 ASP A O 1
ATOM 1736 N N . PRO A 1 228 ? -2.621 6.651 24.402 1.00 84.25 228 PRO A N 1
ATOM 1737 C CA . PRO A 1 228 ? -3.702 7.637 24.360 1.00 84.25 228 PRO A CA 1
ATOM 1738 C C . PRO A 1 228 ? -4.302 7.949 25.745 1.00 84.25 228 PRO A C 1
ATOM 1740 O O . PRO A 1 228 ? -5.103 8.885 25.888 1.00 84.25 228 PRO A O 1
ATOM 1743 N N . PHE A 1 229 ? -3.942 7.183 26.777 1.00 83.44 229 PHE A N 1
ATOM 1744 C CA . PHE A 1 229 ? -4.323 7.436 28.165 1.00 83.44 229 PHE A CA 1
ATOM 1745 C C . PHE A 1 229 ? -3.264 8.229 28.935 1.00 83.44 229 PHE A C 1
ATOM 1747 O O . PHE A 1 229 ? -3.634 8.893 29.903 1.00 83.44 229 PHE A O 1
ATOM 1754 N N . ALA A 1 230 ? -2.004 8.235 28.489 1.00 74.00 230 ALA A N 1
ATOM 1755 C CA . ALA A 1 230 ? -0.939 9.027 29.099 1.00 74.00 230 ALA A CA 1
ATOM 1756 C C . ALA A 1 230 ? -1.222 10.523 28.966 1.00 74.00 230 ALA A C 1
ATOM 1758 O O . ALA A 1 230 ? -1.655 10.986 27.908 1.00 74.00 230 ALA A O 1
ATOM 1759 N N . ASP A 1 231 ? -1.003 11.291 30.034 1.00 58.84 231 ASP A N 1
ATOM 1760 C CA . ASP A 1 231 ? -1.180 12.746 30.039 1.00 58.84 231 ASP A CA 1
ATOM 1761 C C . ASP A 1 231 ? -0.508 13.389 28.816 1.00 58.84 231 ASP A C 1
ATOM 1763 O O . ASP A 1 231 ? 0.511 12.886 28.338 1.00 58.84 231 ASP A O 1
ATOM 1767 N N . PRO A 1 232 ? -1.135 14.413 28.209 1.00 54.34 232 PRO A N 1
ATOM 1768 C CA . PRO A 1 232 ? -0.645 14.968 26.954 1.00 54.34 232 PRO A CA 1
ATOM 1769 C C . PRO A 1 232 ? 0.832 15.353 27.073 1.00 54.34 232 PRO A C 1
ATOM 1771 O O . PRO A 1 232 ? 1.258 15.852 28.116 1.00 54.34 232 PRO A O 1
ATOM 1774 N N . GLU A 1 233 ? 1.581 15.128 25.985 1.00 54.34 233 GLU A N 1
ATOM 1775 C CA . GLU A 1 233 ? 2.898 15.737 25.757 1.00 54.34 233 GLU A CA 1
ATOM 1776 C C . GLU A 1 233 ? 2.888 17.182 26.276 1.00 54.34 233 GLU A C 1
ATOM 1778 O O . GLU A 1 233 ? 1.865 17.869 26.132 1.00 54.34 233 GLU A O 1
ATOM 1783 N N . PRO A 1 234 ? 3.980 17.635 26.907 1.00 53.97 234 PRO A N 1
ATOM 1784 C CA . PRO A 1 234 ? 3.963 18.872 27.660 1.00 53.97 234 PRO A CA 1
ATOM 1785 C C . PRO A 1 234 ? 3.438 20.050 26.839 1.00 53.97 234 PRO A C 1
ATOM 1787 O O . PRO A 1 234 ? 3.743 20.182 25.654 1.00 53.97 234 PRO A O 1
ATOM 1790 N N . GLU A 1 235 ? 2.658 20.897 27.516 1.00 65.19 235 GLU A N 1
ATOM 1791 C CA . GLU A 1 235 ? 2.103 22.159 27.021 1.00 65.19 235 GLU A CA 1
ATOM 1792 C C . GLU A 1 235 ? 3.079 22.847 26.062 1.00 65.19 235 GLU A C 1
ATOM 1794 O O . GLU A 1 235 ? 4.194 23.183 26.449 1.00 65.19 235 GLU A O 1
ATOM 1799 N N . GLU A 1 236 ? 2.693 23.061 24.805 1.00 76.50 236 GLU A N 1
ATOM 1800 C CA . GLU A 1 236 ? 3.531 23.815 23.881 1.00 76.50 236 GLU A CA 1
ATOM 1801 C C . GLU A 1 236 ? 3.317 25.308 24.112 1.00 76.50 236 GLU A C 1
ATOM 1803 O O . GLU A 1 236 ? 2.187 25.793 24.118 1.00 76.50 236 GLU A O 1
ATOM 1808 N N . TRP A 1 237 ? 4.401 26.057 24.259 1.00 85.94 237 TRP A N 1
ATOM 1809 C CA . TRP A 1 237 ? 4.371 27.504 24.419 1.00 85.94 237 TRP A CA 1
ATOM 1810 C C . TRP A 1 237 ? 4.994 28.153 23.190 1.00 85.94 237 TRP A C 1
ATOM 1812 O O . TRP A 1 237 ? 6.142 27.869 22.849 1.00 85.94 237 TRP A O 1
ATOM 1822 N N . ASN A 1 238 ? 4.255 29.037 22.526 1.00 85.50 238 ASN A N 1
ATOM 1823 C CA . ASN A 1 238 ? 4.715 29.727 21.324 1.00 85.50 238 ASN A CA 1
ATOM 1824 C C . ASN A 1 238 ? 4.683 31.239 21.527 1.00 85.50 238 ASN A C 1
ATOM 1826 O O . ASN A 1 238 ? 3.796 31.782 22.184 1.00 85.50 238 ASN A O 1
ATOM 1830 N N . GLY A 1 239 ? 5.640 31.939 20.931 1.00 88.06 239 GLY A N 1
ATOM 1831 C CA . GLY A 1 239 ? 5.691 33.390 20.992 1.00 88.06 239 GLY A CA 1
ATOM 1832 C C . GLY A 1 239 ? 6.951 33.945 20.357 1.00 88.06 239 GLY A C 1
ATOM 1833 O O . GLY A 1 239 ? 7.389 33.448 19.320 1.00 88.06 239 GLY A O 1
ATOM 1834 N N . THR A 1 240 ? 7.516 34.994 20.947 1.00 88.81 240 THR A N 1
ATOM 1835 C CA . THR A 1 240 ? 8.642 35.723 20.362 1.00 88.81 240 THR A CA 1
ATOM 1836 C C . THR A 1 240 ? 9.711 36.101 21.381 1.00 88.81 240 THR A C 1
ATOM 1838 O O . THR A 1 240 ? 9.457 36.240 22.581 1.00 88.81 240 THR A O 1
ATOM 1841 N N . ILE A 1 241 ? 10.926 36.290 20.869 1.00 87.56 241 ILE A N 1
ATOM 1842 C CA . ILE A 1 241 ? 12.040 36.953 21.544 1.00 87.56 241 ILE A CA 1
ATOM 1843 C C . ILE A 1 241 ? 12.471 38.168 20.722 1.00 87.56 241 ILE A C 1
ATOM 1845 O O . ILE A 1 241 ? 12.680 38.067 19.514 1.00 87.56 241 ILE A O 1
ATOM 1849 N N . ASN A 1 242 ? 12.598 39.327 21.366 1.00 86.19 242 ASN A N 1
ATOM 1850 C CA . ASN A 1 242 ? 13.072 40.547 20.721 1.00 86.19 242 ASN A CA 1
ATOM 1851 C C . ASN A 1 242 ? 14.599 40.617 20.795 1.00 86.19 242 ASN A C 1
ATOM 1853 O O . ASN A 1 242 ? 15.143 40.892 21.864 1.00 86.19 242 ASN A O 1
ATOM 1857 N N . TYR A 1 243 ? 15.269 40.390 19.666 1.00 80.56 243 TYR A N 1
ATOM 1858 C CA . TYR A 1 243 ? 16.720 40.455 19.527 1.00 80.56 243 TYR A CA 1
ATOM 1859 C C . TYR A 1 243 ? 17.115 41.688 18.707 1.00 80.56 243 TYR A C 1
ATOM 1861 O O . TYR A 1 243 ? 16.909 41.740 17.498 1.00 80.56 243 TYR A O 1
ATOM 1869 N N . GLY A 1 244 ? 17.655 42.722 19.362 1.00 73.56 244 GLY A N 1
ATOM 1870 C CA . GLY A 1 244 ? 18.150 43.921 18.669 1.00 73.56 244 GLY A CA 1
ATOM 1871 C C . GLY A 1 244 ? 17.085 44.715 17.893 1.00 73.56 244 GLY A C 1
ATOM 1872 O O . GLY A 1 244 ? 17.433 45.436 16.959 1.00 73.56 244 GLY A O 1
ATOM 1873 N N . GLY A 1 245 ? 15.804 44.602 18.268 1.00 74.56 245 GLY A N 1
ATOM 1874 C CA . GLY A 1 245 ? 14.676 45.255 17.595 1.00 74.56 245 GLY A CA 1
ATOM 1875 C C . GLY A 1 245 ? 13.914 44.369 16.603 1.00 74.56 245 GLY A C 1
ATOM 1876 O O . GLY A 1 245 ? 12.908 44.827 16.063 1.00 74.56 245 GLY A O 1
ATOM 1877 N N . GLU A 1 246 ? 14.350 43.126 16.381 1.00 81.38 246 GLU A N 1
ATOM 1878 C CA . GLU A 1 246 ? 13.660 42.126 15.558 1.00 81.38 246 GLU A CA 1
ATOM 1879 C C . GLU A 1 246 ? 12.956 41.086 16.444 1.00 81.38 246 GLU A C 1
ATOM 1881 O O . GLU A 1 246 ? 13.541 40.583 17.402 1.00 81.38 246 GLU A O 1
ATOM 1886 N N . GLU A 1 247 ? 11.694 40.764 16.143 1.00 85.38 247 GLU A N 1
ATOM 1887 C CA . GLU A 1 247 ? 10.947 39.710 16.839 1.00 85.38 247 GLU A CA 1
ATOM 1888 C C . GLU A 1 247 ? 11.170 38.363 16.148 1.00 85.38 247 GLU A C 1
ATOM 1890 O O . GLU A 1 247 ? 10.677 38.126 15.045 1.00 85.38 247 GLU A O 1
ATOM 1895 N N . LEU A 1 248 ? 11.906 37.470 16.809 1.00 84.44 248 LEU A N 1
ATOM 1896 C CA . LEU A 1 248 ? 12.155 36.114 16.332 1.00 84.44 248 LEU A CA 1
ATOM 1897 C C . LEU A 1 248 ? 11.163 35.139 16.978 1.00 84.44 248 LEU A C 1
ATOM 1899 O O . LEU A 1 248 ? 10.902 35.260 18.177 1.00 84.44 248 LEU A O 1
ATOM 1903 N N . PRO A 1 249 ? 10.619 34.162 16.233 1.00 86.81 249 PRO A N 1
ATOM 1904 C CA . PRO A 1 249 ? 9.705 33.176 16.790 1.00 86.81 249 PRO A CA 1
ATOM 1905 C C . PRO A 1 249 ? 10.443 32.252 17.763 1.00 86.81 249 PRO A C 1
ATOM 1907 O O . PRO A 1 249 ? 11.525 31.741 17.461 1.00 86.81 249 PRO A O 1
ATOM 1910 N N . LEU A 1 250 ? 9.826 32.038 18.920 1.00 87.31 250 LEU A N 1
ATOM 1911 C CA . LEU A 1 250 ? 10.337 31.252 20.032 1.00 87.31 250 LEU A CA 1
ATOM 1912 C C . LEU A 1 250 ? 9.310 30.176 20.397 1.00 87.31 250 LEU A C 1
ATOM 1914 O O . LEU A 1 250 ? 8.128 30.476 20.570 1.00 87.31 250 LEU A O 1
ATOM 1918 N N . LYS A 1 251 ? 9.776 28.937 20.536 1.00 87.94 251 LYS A N 1
ATOM 1919 C CA . LYS A 1 251 ? 8.991 27.785 20.976 1.00 87.94 251 LYS A CA 1
ATOM 1920 C C . LYS A 1 251 ? 9.602 27.199 22.239 1.00 87.94 251 LYS A C 1
ATOM 1922 O O . LYS A 1 251 ? 10.808 26.965 22.287 1.00 87.94 251 LYS A O 1
ATOM 1927 N N . PHE A 1 252 ? 8.768 26.937 23.235 1.00 87.38 252 PHE A N 1
ATOM 1928 C CA . PHE A 1 252 ? 9.154 26.339 24.503 1.00 87.38 252 PHE A CA 1
ATOM 1929 C C . PHE A 1 252 ? 8.326 25.084 24.789 1.00 87.38 252 PHE A C 1
ATOM 1931 O O . PHE A 1 252 ? 7.101 25.095 24.691 1.00 87.38 252 PHE A O 1
ATOM 1938 N N . LEU A 1 253 ? 9.024 24.002 25.128 1.00 83.56 253 LEU A N 1
ATOM 1939 C CA . LEU A 1 253 ? 8.467 22.707 25.504 1.00 83.56 253 LEU A CA 1
ATOM 1940 C C . LEU A 1 253 ? 8.956 22.375 26.925 1.00 83.56 253 LEU A C 1
ATOM 1942 O O . LEU A 1 253 ? 10.041 21.801 27.062 1.00 83.56 253 LEU A O 1
ATOM 1946 N N . PRO A 1 254 ? 8.242 22.797 27.985 1.00 83.19 254 PRO A N 1
ATOM 1947 C CA . PRO A 1 254 ? 8.608 22.509 29.368 1.00 83.19 254 PRO A CA 1
ATOM 1948 C C . PRO A 1 254 ? 8.506 21.013 29.670 1.00 83.19 254 PRO A C 1
ATOM 1950 O O . PRO A 1 254 ? 7.728 20.299 29.067 1.00 83.19 254 PRO A O 1
ATOM 1953 N N . GLN A 1 255 ? 9.243 20.524 30.654 1.00 78.38 255 GLN A N 1
ATOM 1954 C CA . GLN A 1 255 ? 8.993 19.233 31.293 1.00 78.38 255 GLN A CA 1
ATOM 1955 C C . GLN A 1 255 ? 8.611 19.509 32.739 1.00 78.38 255 GLN A C 1
ATOM 1957 O O . GLN A 1 255 ? 9.295 20.280 33.417 1.00 78.38 255 GLN A O 1
ATOM 1962 N N . ARG A 1 256 ? 7.508 18.912 33.192 1.00 78.75 256 ARG A N 1
ATOM 1963 C CA . ARG A 1 256 ? 7.005 19.067 34.558 1.00 78.75 256 ARG A CA 1
ATOM 1964 C C . ARG A 1 256 ? 7.191 17.778 35.350 1.00 78.75 256 ARG A C 1
ATOM 1966 O O . ARG A 1 256 ? 7.212 16.697 34.768 1.00 78.75 256 ARG A O 1
ATOM 1973 N N . ASP A 1 257 ? 7.339 17.904 36.662 1.00 76.00 257 ASP A N 1
ATOM 1974 C CA . ASP A 1 257 ? 7.211 16.772 37.582 1.00 76.00 257 ASP A CA 1
ATOM 1975 C C . ASP A 1 257 ? 5.738 16.484 37.938 1.00 76.00 257 ASP A C 1
ATOM 1977 O O . ASP A 1 257 ? 4.827 17.208 37.527 1.00 76.00 257 ASP A O 1
ATOM 1981 N N . ASP A 1 258 ? 5.503 15.446 38.746 1.00 67.25 258 ASP A N 1
ATOM 1982 C CA . ASP A 1 258 ? 4.166 15.033 39.203 1.00 67.25 258 ASP A CA 1
ATOM 1983 C C . ASP A 1 258 ? 3.425 16.119 40.017 1.00 67.25 258 ASP A C 1
ATOM 1985 O O . ASP A 1 258 ? 2.212 16.036 40.214 1.00 67.25 258 ASP A O 1
ATOM 1989 N N . ALA A 1 259 ? 4.137 17.140 40.514 1.00 71.19 259 ALA A N 1
ATOM 1990 C CA . ALA A 1 259 ? 3.572 18.278 41.238 1.00 71.19 259 ALA A CA 1
ATOM 1991 C C . ALA A 1 259 ? 3.271 19.481 40.321 1.00 71.19 259 ALA A C 1
ATOM 1993 O O . ALA A 1 259 ? 2.781 20.509 40.795 1.00 71.19 259 ALA A O 1
ATOM 1994 N N . GLY A 1 260 ? 3.540 19.358 39.016 1.00 70.25 260 GLY A N 1
ATOM 1995 C CA . GLY A 1 260 ? 3.322 20.397 38.014 1.00 70.25 260 GLY A CA 1
ATOM 1996 C C . GLY A 1 260 ? 4.431 21.451 37.949 1.00 70.25 260 GLY A C 1
ATOM 1997 O O . GLY A 1 260 ? 4.258 22.466 37.269 1.00 70.25 260 GLY A O 1
ATOM 1998 N N . VAL A 1 261 ? 5.565 21.245 38.624 1.00 81.12 261 VAL A N 1
ATOM 1999 C CA . VAL A 1 261 ? 6.704 22.176 38.628 1.00 81.12 261 VAL A CA 1
ATOM 2000 C C . VAL A 1 261 ? 7.563 21.934 37.393 1.00 81.12 261 VAL A C 1
ATOM 2002 O O . VAL A 1 261 ? 7.879 20.792 37.075 1.00 81.12 261 VAL A O 1
ATOM 2005 N N . ILE A 1 262 ? 7.955 22.998 36.687 1.00 83.12 262 ILE A N 1
ATOM 2006 C CA . ILE A 1 262 ? 8.841 22.899 35.522 1.00 83.12 262 ILE A CA 1
ATOM 2007 C C . ILE A 1 262 ? 10.245 22.542 36.017 1.00 83.12 262 ILE A C 1
ATOM 2009 O O . ILE A 1 262 ? 10.894 23.329 36.704 1.00 83.12 262 ILE A O 1
ATOM 2013 N N . THR A 1 263 ? 10.710 21.348 35.659 1.00 83.81 263 THR A N 1
ATOM 2014 C CA . THR A 1 263 ? 12.012 20.793 36.064 1.00 83.81 263 THR A CA 1
ATOM 2015 C C . THR A 1 263 ? 12.992 20.668 34.899 1.00 83.81 263 THR A C 1
ATOM 2017 O O . THR A 1 263 ? 14.189 20.487 35.113 1.00 83.81 263 THR A O 1
ATOM 2020 N N . GLY A 1 264 ? 12.506 20.798 33.664 1.00 84.69 264 GLY A N 1
ATOM 2021 C CA . GLY A 1 264 ? 13.289 20.640 32.443 1.00 84.69 264 GLY A CA 1
ATOM 2022 C C . GLY A 1 264 ? 12.561 21.198 31.227 1.00 84.69 264 GLY A C 1
ATOM 2023 O O . GLY A 1 264 ? 11.547 21.887 31.355 1.00 84.69 264 GLY A O 1
ATOM 2024 N N . GLY A 1 265 ? 13.071 20.898 30.035 1.00 85.31 265 GLY A N 1
ATOM 2025 C CA . GLY A 1 265 ? 12.434 21.292 28.782 1.00 85.31 265 GLY A CA 1
ATOM 2026 C C . GLY A 1 265 ? 13.401 21.597 27.645 1.00 85.31 265 GLY A C 1
ATOM 2027 O O . GLY A 1 265 ? 14.611 21.372 27.731 1.00 85.31 265 GLY A O 1
ATOM 2028 N N . ARG A 1 266 ? 12.844 22.129 26.561 1.00 84.88 266 ARG A N 1
ATOM 2029 C CA . ARG A 1 266 ? 13.574 22.543 25.362 1.00 84.88 266 ARG A CA 1
ATOM 2030 C C . ARG A 1 266 ? 13.079 23.904 24.900 1.00 84.88 266 ARG A C 1
ATOM 2032 O O . ARG A 1 266 ? 11.873 24.145 24.873 1.00 84.88 266 ARG A O 1
ATOM 2039 N N . LEU A 1 267 ? 14.008 24.775 24.527 1.00 85.44 267 LEU A N 1
ATOM 2040 C CA . LEU A 1 267 ? 13.713 26.095 23.983 1.00 85.44 267 LEU A CA 1
ATOM 2041 C C . LEU A 1 267 ? 14.331 26.203 22.582 1.00 85.44 267 LEU A C 1
ATOM 2043 O O . LEU A 1 267 ? 15.484 25.818 22.372 1.00 85.44 267 LEU A O 1
ATOM 2047 N N . THR A 1 268 ? 13.557 26.707 21.623 1.00 82.12 268 THR A N 1
ATOM 2048 C CA . THR A 1 268 ? 13.924 26.737 20.203 1.00 82.12 268 THR A CA 1
ATOM 2049 C C . THR A 1 268 ? 13.578 28.092 19.590 1.00 82.12 268 THR A C 1
ATOM 2051 O O . THR A 1 268 ? 12.437 28.542 19.685 1.00 82.12 268 THR A O 1
ATOM 2054 N N . ILE A 1 269 ? 14.537 28.721 18.907 1.00 80.12 269 ILE A N 1
ATOM 2055 C CA . ILE A 1 269 ? 14.312 29.874 18.018 1.00 80.12 269 ILE A CA 1
ATOM 2056 C C . ILE A 1 269 ? 14.452 29.392 16.571 1.00 80.12 269 ILE A C 1
ATOM 2058 O O . ILE A 1 269 ? 15.285 28.532 16.282 1.00 80.12 269 ILE A O 1
ATOM 2062 N N . SER A 1 270 ? 13.679 29.942 15.629 1.00 62.91 270 SER A N 1
ATOM 2063 C CA . SER A 1 270 ? 13.855 29.612 14.205 1.00 62.91 270 SER A CA 1
ATOM 2064 C C . SER A 1 270 ? 15.300 29.855 13.740 1.00 62.91 270 SER A C 1
ATOM 2066 O O . SER A 1 270 ? 15.785 30.985 13.798 1.00 62.91 270 SER A O 1
ATOM 2068 N N . GLY A 1 271 ? 15.977 28.813 13.247 1.00 61.16 271 GLY A N 1
ATOM 2069 C CA . GLY A 1 271 ? 17.386 28.865 12.840 1.00 61.16 271 GLY A CA 1
ATOM 2070 C C . GLY A 1 271 ? 18.226 27.784 13.537 1.00 61.16 271 GLY A C 1
ATOM 2071 O O . GLY A 1 271 ? 17.684 26.742 13.892 1.00 61.16 271 GLY A O 1
ATOM 2072 N N . PRO A 1 272 ? 19.544 27.984 13.728 1.00 56.56 272 PRO A N 1
ATOM 2073 C CA . PRO A 1 272 ? 20.436 26.987 14.337 1.00 56.56 272 PRO A CA 1
ATOM 2074 C C . PRO A 1 272 ? 20.380 26.947 15.879 1.00 56.56 272 PRO A C 1
ATOM 2076 O O . PRO A 1 272 ? 21.177 26.245 16.499 1.00 56.56 272 PRO A O 1
ATOM 2079 N N . TYR A 1 273 ? 19.493 27.727 16.504 1.00 69.62 273 TYR A N 1
ATOM 2080 C CA . TYR A 1 273 ? 19.434 27.924 17.953 1.00 69.62 273 TYR A CA 1
ATOM 2081 C C . TYR A 1 273 ? 18.335 27.054 18.563 1.00 69.62 273 TYR A C 1
ATOM 2083 O O . TYR A 1 273 ? 17.194 27.479 18.744 1.00 69.62 273 TYR A O 1
ATOM 2091 N N . ASP A 1 274 ? 18.706 25.814 18.855 1.00 77.00 274 ASP A N 1
ATOM 2092 C CA . ASP A 1 274 ? 17.843 24.798 19.442 1.00 77.00 274 ASP A CA 1
ATOM 2093 C C . ASP A 1 274 ? 18.627 24.020 20.503 1.00 77.00 274 ASP A C 1
ATOM 2095 O O . ASP A 1 274 ? 19.745 23.567 20.242 1.00 77.00 274 ASP A O 1
ATOM 2099 N N . GLY A 1 275 ? 18.065 23.877 21.702 1.00 76.06 275 GLY A N 1
ATOM 2100 C CA . GLY A 1 275 ? 18.786 23.257 22.807 1.00 76.06 275 GLY A CA 1
ATOM 2101 C C . GLY A 1 275 ? 17.927 22.964 24.036 1.00 76.06 275 GLY A C 1
ATOM 2102 O O . GLY A 1 275 ? 16.864 23.571 24.212 1.00 76.06 275 GLY A O 1
ATOM 2103 N N . PRO A 1 276 ? 18.367 22.014 24.882 1.00 84.00 276 PRO A N 1
ATOM 2104 C CA . PRO A 1 276 ? 17.734 21.756 26.170 1.00 84.00 276 PRO A CA 1
ATOM 2105 C C . PRO A 1 276 ? 17.880 22.973 27.090 1.00 84.00 276 PRO A C 1
ATOM 2107 O O . PRO A 1 276 ? 18.793 23.778 26.913 1.00 84.00 276 PRO A O 1
ATOM 2110 N N . ILE A 1 277 ? 16.999 23.094 28.079 1.00 88.81 277 ILE A N 1
ATOM 2111 C CA . ILE A 1 277 ? 17.208 24.018 29.199 1.00 88.81 277 ILE A CA 1
ATOM 2112 C C . ILE A 1 277 ? 17.926 23.285 30.338 1.00 88.81 277 ILE A C 1
ATOM 2114 O O . ILE A 1 277 ? 17.686 22.102 30.578 1.00 88.81 277 ILE A O 1
ATOM 2118 N N . GLU A 1 278 ? 18.797 23.989 31.047 1.00 87.75 278 GLU A N 1
ATOM 2119 C CA . GLU A 1 278 ? 19.592 23.468 32.158 1.00 87.75 278 GLU A CA 1
ATOM 2120 C C . GLU A 1 278 ? 19.430 24.359 33.396 1.00 87.75 278 GLU A C 1
ATOM 2122 O O . GLU A 1 278 ? 18.959 25.491 33.303 1.00 87.75 278 GLU A O 1
ATOM 2127 N N . ASN A 1 279 ? 19.822 23.859 34.572 1.00 89.19 279 ASN A N 1
ATOM 2128 C CA . ASN A 1 279 ? 19.787 24.610 35.838 1.00 89.19 279 ASN A CA 1
ATOM 2129 C C . ASN A 1 279 ? 18.421 25.259 36.131 1.00 89.19 279 ASN A C 1
ATOM 2131 O O . ASN A 1 279 ? 18.343 26.413 36.550 1.00 89.19 279 ASN A O 1
ATOM 2135 N N . VAL A 1 280 ? 17.346 24.509 35.882 1.00 90.62 280 VAL A N 1
ATOM 2136 C CA . VAL A 1 280 ? 15.971 24.989 36.021 1.00 90.62 280 VAL A CA 1
ATOM 2137 C C . VAL A 1 280 ? 15.616 25.177 37.492 1.00 90.62 280 VAL A C 1
ATOM 2139 O O . VAL A 1 280 ? 15.754 24.256 38.298 1.00 90.62 280 VAL A O 1
ATOM 2142 N N . ALA A 1 281 ? 15.116 26.359 37.829 1.00 90.56 281 ALA A N 1
ATOM 2143 C CA . ALA A 1 281 ? 14.533 26.664 39.123 1.00 90.56 281 ALA A CA 1
ATOM 2144 C C . ALA A 1 281 ? 13.232 27.445 38.926 1.00 90.56 281 ALA A C 1
ATOM 2146 O O . ALA A 1 281 ? 13.210 28.488 38.266 1.00 90.56 281 ALA A O 1
ATOM 2147 N N . GLN A 1 282 ? 12.152 26.937 39.516 1.00 88.25 282 GLN A N 1
ATOM 2148 C CA . GLN A 1 282 ? 10.864 27.614 39.565 1.00 88.25 282 GLN A CA 1
ATOM 2149 C C . GLN A 1 282 ? 10.552 27.987 41.018 1.00 88.25 282 GLN A C 1
ATOM 2151 O O . GLN A 1 282 ? 10.291 27.118 41.849 1.00 88.25 282 GLN A O 1
ATOM 2156 N N . GLU A 1 283 ? 10.574 29.284 41.313 1.00 87.38 283 GLU A N 1
ATOM 2157 C CA . GLU A 1 283 ? 10.221 29.848 42.617 1.00 87.38 283 GLU A CA 1
ATOM 2158 C C . GLU A 1 283 ? 8.934 30.667 42.460 1.00 87.38 283 GLU A C 1
ATOM 2160 O O . GLU A 1 283 ? 8.901 31.674 41.752 1.00 87.38 283 GLU A O 1
ATOM 2165 N N . ASP A 1 284 ? 7.846 30.218 43.091 1.00 83.94 284 ASP A N 1
ATOM 2166 C CA . ASP A 1 284 ? 6.502 30.794 42.956 1.00 83.94 284 ASP A CA 1
ATOM 2167 C C . ASP A 1 284 ? 6.058 30.958 41.483 1.00 83.94 284 ASP A C 1
ATOM 2169 O O . ASP A 1 284 ? 5.783 29.979 40.783 1.00 83.94 284 ASP A O 1
ATOM 2173 N N . LYS A 1 285 ? 5.969 32.209 41.015 1.00 88.19 285 LYS A N 1
ATOM 2174 C CA . LYS A 1 285 ? 5.585 32.601 39.652 1.00 88.19 285 LYS A CA 1
ATOM 2175 C C . LYS A 1 285 ? 6.791 33.007 38.800 1.00 88.19 285 LYS A C 1
ATOM 2177 O O . LYS A 1 285 ? 6.611 33.694 37.802 1.00 88.19 285 LYS A O 1
ATOM 2182 N N . THR A 1 286 ? 8.004 32.613 39.170 1.00 90.19 286 THR A N 1
ATOM 2183 C CA . THR A 1 286 ? 9.221 32.943 38.424 1.00 90.19 286 THR A CA 1
ATOM 2184 C C . THR A 1 286 ? 9.941 31.665 38.019 1.00 90.19 286 THR A C 1
ATOM 2186 O O . THR A 1 286 ? 10.298 30.846 38.861 1.00 90.19 286 THR A O 1
ATOM 2189 N N . LEU A 1 287 ? 10.157 31.500 36.718 1.00 91.94 287 LEU A N 1
ATOM 2190 C CA . LEU A 1 287 ? 10.925 30.424 36.109 1.00 91.94 287 LEU A CA 1
ATOM 2191 C C . LEU A 1 287 ? 12.285 30.966 35.673 1.00 91.94 287 LEU A C 1
ATOM 2193 O O . LEU A 1 287 ? 12.358 31.921 34.900 1.00 91.94 287 LEU A O 1
ATOM 2197 N N . THR A 1 288 ? 13.355 30.327 36.127 1.00 92.62 288 THR A N 1
ATOM 2198 C CA . THR A 1 288 ? 14.727 30.637 35.720 1.00 92.62 288 THR A CA 1
ATOM 2199 C C . THR A 1 288 ? 15.421 29.392 35.196 1.00 92.62 288 THR A C 1
ATOM 2201 O O . THR A 1 288 ? 15.235 28.306 35.741 1.00 92.62 288 THR A O 1
ATOM 2204 N N . PHE A 1 289 ? 16.192 29.533 34.122 1.00 94.25 289 PHE A N 1
ATOM 2205 C CA . PHE A 1 289 ? 17.009 28.453 33.571 1.00 94.25 289 PHE A CA 1
ATOM 2206 C C . PHE A 1 289 ? 18.136 29.000 32.697 1.00 94.25 289 PHE A C 1
ATOM 2208 O O . PHE A 1 289 ? 18.076 30.121 32.185 1.00 94.25 289 PHE A O 1
ATOM 2215 N N . ASP A 1 290 ? 19.155 28.176 32.497 1.00 91.69 290 ASP A N 1
ATOM 2216 C CA . ASP A 1 290 ? 20.221 28.412 31.538 1.00 91.69 290 ASP A CA 1
ATOM 2217 C C . ASP A 1 290 ? 19.856 27.740 30.205 1.00 91.69 290 ASP A C 1
ATOM 2219 O O . ASP A 1 290 ? 19.423 26.588 30.166 1.00 91.69 290 ASP A O 1
ATOM 2223 N N . TRP A 1 291 ? 20.033 28.449 29.094 1.00 90.81 291 TRP A N 1
ATOM 2224 C CA . TRP A 1 291 ? 19.778 27.940 27.750 1.00 90.81 291 TRP A CA 1
ATOM 2225 C C . TRP A 1 291 ? 21.081 27.878 26.938 1.00 90.81 291 TRP A C 1
ATOM 2227 O O . TRP A 1 291 ? 21.505 28.891 26.366 1.00 90.81 291 TRP A O 1
ATOM 2237 N N . PRO A 1 292 ? 21.772 26.722 26.920 1.00 83.38 292 PRO A N 1
ATOM 2238 C CA . PRO A 1 292 ? 22.967 26.516 26.112 1.00 83.38 292 PRO A CA 1
ATOM 2239 C C . PRO A 1 292 ? 22.620 26.394 24.623 1.00 83.38 292 PRO A C 1
ATOM 2241 O O . PRO A 1 292 ? 21.892 25.504 24.191 1.00 83.38 292 PRO A O 1
ATOM 2244 N N . THR A 1 293 ? 23.215 27.264 23.814 1.00 74.00 293 THR A N 1
ATOM 2245 C CA . THR A 1 293 ? 23.198 27.202 22.347 1.00 74.00 293 THR A CA 1
ATOM 2246 C C . THR A 1 293 ? 24.624 26.977 21.823 1.00 74.00 293 THR A C 1
ATOM 2248 O O . THR A 1 293 ? 25.585 27.176 22.572 1.00 74.00 293 THR A O 1
ATOM 2251 N N . PRO A 1 294 ? 24.828 26.614 20.538 1.00 70.69 294 PRO A N 1
ATOM 2252 C CA . PRO A 1 294 ? 26.164 26.333 19.993 1.00 70.69 294 PRO A CA 1
ATOM 2253 C C . PRO A 1 294 ? 27.200 27.460 20.149 1.00 70.69 294 PRO A C 1
ATOM 2255 O O . PRO A 1 294 ? 28.398 27.218 20.000 1.00 70.69 294 PRO A O 1
ATOM 2258 N N . HIS A 1 295 ? 26.756 28.691 20.415 1.00 71.81 295 HIS A N 1
ATOM 2259 C CA . HIS A 1 295 ? 27.614 29.874 20.477 1.00 71.81 295 HIS A CA 1
ATOM 2260 C C . HIS A 1 295 ? 27.678 30.528 21.864 1.00 71.81 295 HIS A C 1
ATOM 2262 O O . HIS A 1 295 ? 28.658 31.215 22.150 1.00 71.81 295 HIS A O 1
ATOM 2268 N N . 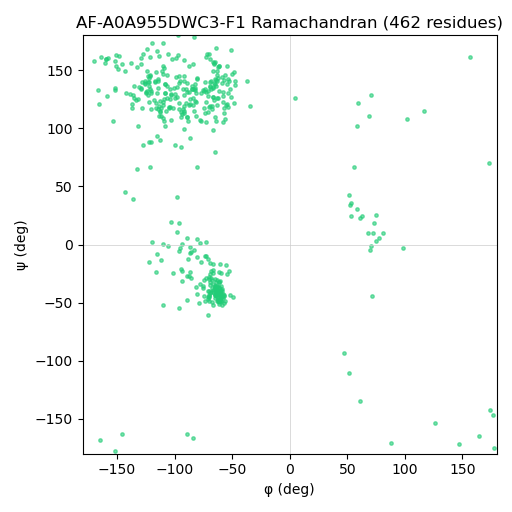MET A 1 296 ? 26.671 30.328 22.719 1.00 81.81 296 MET A N 1
ATOM 2269 C CA . MET A 1 296 ? 26.606 30.920 24.058 1.00 81.81 296 MET A CA 1
ATOM 2270 C C . MET A 1 296 ? 25.565 30.224 24.937 1.00 81.81 296 MET A C 1
ATOM 2272 O O . MET A 1 296 ? 24.639 29.598 24.427 1.00 81.81 296 MET A O 1
ATOM 2276 N N . THR A 1 297 ? 25.678 30.406 26.250 1.00 87.50 297 THR A N 1
ATOM 2277 C CA . THR A 1 297 ? 24.629 30.047 27.210 1.00 87.50 297 THR A CA 1
ATOM 2278 C C . THR A 1 297 ? 23.946 31.322 27.683 1.00 87.50 297 THR A C 1
ATOM 2280 O O . THR A 1 297 ? 24.606 32.166 28.290 1.00 87.50 297 THR A O 1
ATOM 2283 N N . SER A 1 298 ? 22.652 31.456 27.399 1.00 87.81 298 SER A N 1
ATOM 2284 C CA . SER A 1 298 ? 21.835 32.596 27.832 1.00 87.81 298 SER A CA 1
ATOM 2285 C C . SER A 1 298 ? 21.085 32.276 29.117 1.00 87.81 298 SER A C 1
ATOM 2287 O O . SER A 1 298 ? 20.561 31.175 29.268 1.00 87.81 298 SER A O 1
ATOM 2289 N N . LYS A 1 299 ? 20.991 33.241 30.030 1.00 92.31 299 LYS A N 1
ATOM 2290 C CA . LYS A 1 299 ? 20.178 33.128 31.245 1.00 92.31 299 LYS A CA 1
ATOM 2291 C C . LYS A 1 299 ? 18.774 33.630 30.985 1.00 92.31 299 LYS A C 1
ATOM 2293 O O . LYS A 1 299 ? 18.593 34.785 30.607 1.00 92.31 299 LYS A O 1
ATOM 2298 N N . ILE A 1 300 ? 17.787 32.778 31.203 1.00 92.81 300 ILE A N 1
ATOM 2299 C CA . ILE A 1 300 ? 16.388 33.096 30.956 1.00 92.81 300 ILE A CA 1
ATOM 2300 C C . ILE A 1 300 ? 15.671 33.264 32.292 1.00 92.81 300 ILE A C 1
ATOM 2302 O O . ILE A 1 300 ? 15.780 32.412 33.170 1.00 92.81 300 ILE A O 1
ATOM 2306 N N . GLU A 1 301 ? 14.928 34.359 32.433 1.00 93.44 301 GLU A N 1
ATOM 2307 C CA . GLU A 1 301 ? 14.048 34.624 33.572 1.00 93.44 301 GLU A CA 1
ATOM 2308 C C . GLU A 1 301 ? 12.660 34.986 33.040 1.00 93.44 301 GLU A C 1
ATOM 2310 O O . GLU A 1 301 ? 12.511 35.979 32.326 1.00 93.44 301 GLU A O 1
ATOM 2315 N N . LEU A 1 302 ? 11.653 34.171 33.360 1.00 92.81 302 LEU A N 1
ATOM 2316 C CA . LEU A 1 302 ? 10.270 34.313 32.904 1.00 92.81 302 LEU A CA 1
ATOM 2317 C C . LEU A 1 302 ? 9.321 34.374 34.099 1.00 92.81 302 LEU A C 1
ATOM 2319 O O . LEU A 1 302 ? 9.358 33.521 34.981 1.00 92.81 302 LEU A O 1
ATOM 2323 N N . ALA A 1 303 ? 8.420 35.346 34.098 1.00 91.44 303 ALA A N 1
ATOM 2324 C CA . ALA A 1 303 ? 7.269 35.370 34.985 1.00 91.44 303 ALA A CA 1
ATOM 2325 C C . ALA A 1 303 ? 6.148 34.492 34.413 1.00 91.44 303 ALA A C 1
ATOM 2327 O O . ALA A 1 303 ? 5.819 34.601 33.231 1.00 91.44 303 ALA A O 1
ATOM 2328 N N . ILE A 1 304 ? 5.562 33.656 35.266 1.00 88.00 304 ILE A N 1
ATOM 2329 C CA . ILE A 1 304 ? 4.454 32.747 34.979 1.00 88.00 304 ILE A CA 1
ATOM 2330 C C . ILE A 1 304 ? 3.136 33.429 35.357 1.00 88.00 304 ILE A C 1
ATOM 2332 O O . ILE A 1 304 ? 2.857 33.663 36.537 1.00 88.00 304 ILE A O 1
ATOM 2336 N N . ASP A 1 305 ? 2.303 33.713 34.358 1.00 84.62 305 ASP A N 1
ATOM 2337 C CA . ASP A 1 305 ? 0.947 34.236 34.533 1.00 84.62 305 ASP A CA 1
ATOM 2338 C C . ASP A 1 305 ? -0.068 33.373 33.776 1.00 84.62 305 ASP A C 1
ATOM 2340 O O . ASP A 1 305 ? -0.397 33.636 32.619 1.00 84.62 305 ASP A O 1
ATOM 2344 N N . ASP A 1 306 ? -0.523 32.306 34.436 1.00 78.25 306 ASP A N 1
ATOM 2345 C CA . ASP A 1 306 ? -1.399 31.259 33.901 1.00 78.25 306 ASP A CA 1
ATOM 2346 C C . ASP A 1 306 ? -0.929 30.742 32.533 1.00 78.25 306 ASP A C 1
ATOM 2348 O O . ASP A 1 306 ? -0.075 29.865 32.475 1.00 78.25 306 ASP A O 1
ATOM 2352 N N . LYS A 1 307 ? -1.458 31.312 31.444 1.00 78.38 307 LYS A N 1
ATOM 2353 C CA . LYS A 1 307 ? -1.184 30.933 30.050 1.00 78.38 307 LYS A CA 1
ATOM 2354 C C . LYS A 1 307 ? -0.143 31.809 29.363 1.00 78.38 307 LYS A C 1
ATOM 2356 O O . LYS A 1 307 ? -0.028 31.764 28.140 1.00 78.38 307 LYS A O 1
ATOM 2361 N N . LYS A 1 308 ? 0.570 32.664 30.098 1.00 86.12 308 LYS A N 1
ATOM 2362 C CA . LYS A 1 308 ? 1.616 33.535 29.547 1.00 86.12 308 LYS A CA 1
ATOM 2363 C C . LYS A 1 308 ? 2.916 33.414 30.331 1.00 86.12 308 LYS A C 1
ATOM 2365 O O . LYS A 1 308 ? 2.915 33.468 31.557 1.00 86.12 308 LYS A O 1
ATOM 2370 N N . LEU A 1 309 ? 4.024 33.292 29.603 1.00 89.75 309 LEU A N 1
ATOM 2371 C CA . LEU A 1 309 ? 5.371 33.462 30.134 1.00 89.75 309 LEU A CA 1
ATOM 2372 C C . LEU A 1 309 ? 5.940 34.751 29.562 1.00 89.75 309 LEU A C 1
ATOM 2374 O O . LEU A 1 309 ? 6.087 34.890 28.348 1.00 89.75 309 LEU A O 1
ATOM 2378 N N . THR A 1 310 ? 6.283 35.697 30.426 1.00 91.19 310 THR A N 1
ATOM 2379 C CA . THR A 1 310 ? 6.876 36.969 29.999 1.00 91.19 310 THR A CA 1
ATOM 2380 C C . THR A 1 310 ? 8.134 37.249 30.781 1.00 91.19 310 THR A C 1
ATOM 2382 O O . THR A 1 310 ? 8.131 37.138 32.003 1.00 91.19 310 THR A O 1
ATOM 2385 N N . GLY A 1 311 ? 9.200 37.662 30.115 1.00 92.06 311 GLY A N 1
ATOM 2386 C CA . GLY A 1 311 ? 10.448 37.923 30.810 1.00 92.06 311 GLY A CA 1
ATOM 2387 C C . GLY A 1 311 ? 11.571 38.298 29.873 1.00 92.06 311 GLY A C 1
ATOM 2388 O O . GLY A 1 311 ? 11.335 38.990 28.880 1.00 92.06 311 GLY A O 1
ATOM 2389 N N . LYS A 1 312 ? 12.799 37.907 30.213 1.00 92.12 312 LYS A N 1
ATOM 2390 C CA . LYS A 1 312 ? 13.982 38.300 29.451 1.00 92.12 312 LYS A CA 1
ATOM 2391 C C . LYS A 1 312 ? 15.042 37.210 29.353 1.00 92.12 312 LYS A C 1
ATOM 2393 O O . LYS A 1 312 ? 15.249 36.445 30.288 1.00 92.12 312 LYS A O 1
ATOM 2398 N N . ALA A 1 313 ? 15.761 37.234 28.236 1.00 87.94 313 ALA A N 1
ATOM 2399 C CA . ALA A 1 313 ? 17.049 36.583 28.039 1.00 87.94 313 ALA A CA 1
ATOM 2400 C C . ALA A 1 313 ? 18.178 37.567 28.392 1.00 87.94 313 ALA A C 1
ATOM 2402 O O . ALA A 1 313 ? 18.185 38.701 27.906 1.00 87.94 313 ALA A O 1
ATOM 2403 N N . ASP A 1 314 ? 19.110 37.149 29.249 1.00 86.50 314 ASP A N 1
ATOM 2404 C CA . ASP A 1 314 ? 20.303 37.895 29.681 1.00 86.50 314 ASP A CA 1
ATOM 2405 C C . ASP A 1 314 ? 20.006 39.313 30.221 1.00 86.50 314 ASP A C 1
ATOM 2407 O O . ASP A 1 314 ? 20.846 40.210 30.193 1.00 86.50 314 ASP A O 1
ATOM 2411 N N . GLY A 1 315 ? 18.781 39.542 30.714 1.00 83.12 315 GLY A N 1
ATOM 2412 C CA . GLY A 1 315 ? 18.301 40.851 31.179 1.00 83.12 315 GLY A CA 1
ATOM 2413 C C . GLY A 1 315 ? 18.055 41.891 30.071 1.00 83.12 315 GLY A C 1
ATOM 2414 O O . GLY A 1 315 ? 17.570 42.991 30.364 1.00 83.12 315 GLY A O 1
ATOM 2415 N N . GLU A 1 316 ? 18.323 41.543 28.811 1.00 83.25 316 GLU A N 1
ATOM 2416 C CA . GLU A 1 316 ? 18.313 42.444 27.655 1.00 83.25 316 GLU A CA 1
ATOM 2417 C C . GLU A 1 316 ? 17.146 42.150 26.701 1.00 83.25 316 GLU A C 1
ATOM 2419 O O . GLU A 1 316 ? 16.353 43.046 26.405 1.00 83.25 316 GLU A O 1
ATOM 2424 N N . TYR A 1 317 ? 16.993 40.896 26.273 1.00 87.19 317 TYR A N 1
ATOM 2425 C CA . TYR A 1 317 ? 16.081 40.507 25.195 1.00 87.19 317 TYR A CA 1
ATOM 2426 C C . TYR A 1 317 ? 14.716 40.104 25.742 1.00 87.19 317 TYR A C 1
ATOM 2428 O O . TYR A 1 317 ? 14.616 39.137 26.491 1.00 87.19 317 TYR A O 1
ATOM 2436 N N . ALA A 1 318 ? 13.657 40.834 25.392 1.00 90.25 318 ALA A N 1
ATOM 2437 C CA . ALA A 1 318 ? 12.313 40.553 25.898 1.00 90.25 318 ALA A CA 1
ATOM 2438 C C . ALA A 1 318 ? 11.745 39.262 25.292 1.00 90.25 318 ALA A C 1
ATOM 2440 O O . ALA A 1 318 ? 11.780 39.092 24.077 1.00 90.25 318 ALA A O 1
ATOM 2441 N N . ILE A 1 319 ? 11.195 38.389 26.135 1.00 91.19 319 ILE A N 1
ATOM 2442 C CA . ILE A 1 319 ? 10.526 37.140 25.762 1.00 91.19 319 ILE A CA 1
ATOM 2443 C C . ILE A 1 319 ? 9.048 37.246 26.131 1.00 91.19 319 ILE A C 1
ATOM 2445 O O . ILE A 1 319 ? 8.708 37.659 27.242 1.00 91.19 319 ILE A O 1
ATOM 2449 N N . SER A 1 320 ? 8.180 36.834 25.213 1.00 90.44 320 SER A N 1
ATOM 2450 C CA . SER A 1 320 ? 6.750 36.664 25.451 1.00 90.44 320 SER A CA 1
ATOM 2451 C C . SER A 1 320 ? 6.295 35.370 24.798 1.00 90.44 320 SER A C 1
ATOM 2453 O O . SER A 1 320 ? 6.363 35.248 23.580 1.00 90.44 320 SER A O 1
ATOM 2455 N N . LEU A 1 321 ? 5.821 34.420 25.594 1.00 89.25 321 LEU A N 1
ATOM 2456 C CA . LEU A 1 321 ? 5.259 33.151 25.148 1.00 89.25 321 LEU A CA 1
ATOM 2457 C C . LEU A 1 321 ? 3.832 33.027 25.668 1.00 89.25 321 LEU A C 1
ATOM 2459 O O . LEU A 1 321 ? 3.541 33.409 26.802 1.00 89.25 321 LEU A O 1
ATOM 2463 N N . GLU A 1 322 ? 2.959 32.452 24.859 1.00 86.69 322 GLU A N 1
ATOM 2464 C CA . GLU A 1 322 ? 1.614 32.073 25.268 1.00 86.69 322 GLU A CA 1
ATOM 2465 C C . GLU A 1 322 ? 1.465 30.558 25.158 1.00 86.69 322 GLU A C 1
ATOM 2467 O O . GLU A 1 322 ? 1.986 29.932 24.230 1.00 86.69 322 GLU A O 1
ATOM 2472 N N . GLU A 1 323 ? 0.772 29.969 26.129 1.00 78.38 323 GLU A N 1
ATOM 2473 C CA . GLU A 1 323 ? 0.440 28.554 26.135 1.00 78.38 323 GLU A CA 1
ATOM 2474 C C . GLU A 1 323 ? -0.472 28.277 24.940 1.00 78.38 323 GLU A C 1
ATOM 2476 O O . GLU A 1 323 ? -1.656 28.635 24.908 1.00 78.38 323 GLU A O 1
ATOM 2481 N N . THR A 1 324 ? 0.090 27.625 23.935 1.00 69.56 324 THR A N 1
ATOM 2482 C CA . THR A 1 324 ? -0.686 27.047 22.855 1.00 69.56 324 THR A CA 1
ATOM 2483 C C . THR A 1 324 ? -1.110 25.666 23.298 1.00 69.56 324 THR A C 1
ATOM 2485 O O . THR A 1 324 ? -0.429 24.672 23.067 1.00 69.56 324 THR A O 1
ATOM 2488 N N . VAL A 1 325 ? -2.287 25.589 23.910 1.00 54.41 325 VAL A N 1
ATOM 2489 C CA . VAL A 1 325 ? -3.002 24.316 23.921 1.00 54.41 325 VAL A CA 1
ATOM 2490 C C . VAL A 1 325 ? -3.207 23.945 22.445 1.00 54.41 325 VAL A C 1
ATOM 2492 O O . VAL A 1 325 ? -3.663 24.799 21.677 1.00 54.41 325 VAL A O 1
ATOM 2495 N N . PRO A 1 326 ? -2.899 22.718 22.002 1.00 50.09 326 PRO A N 1
ATOM 2496 C CA . PRO A 1 326 ? -3.357 22.241 20.705 1.00 50.09 326 PRO A CA 1
ATOM 2497 C C . PRO A 1 326 ? -4.897 22.151 20.745 1.00 50.09 326 PRO A C 1
ATOM 2499 O O . PRO A 1 326 ? -5.469 21.107 21.053 1.00 50.09 326 PRO A O 1
ATOM 2502 N N . GLN A 1 327 ? -5.590 23.284 20.586 1.00 45.34 327 GLN A N 1
ATOM 2503 C CA . GLN A 1 327 ? -7.003 23.398 20.949 1.00 45.34 327 GLN A CA 1
ATOM 2504 C C . GLN A 1 327 ? -7.899 22.691 19.927 1.00 45.34 327 GLN A C 1
ATOM 2506 O O . GLN A 1 327 ? -7.769 22.848 18.713 1.00 45.34 327 GLN A O 1
ATOM 2511 N N . ASP A 1 328 ? -8.822 21.908 20.478 1.00 43.69 328 ASP A N 1
ATOM 2512 C CA . ASP A 1 328 ? -9.958 21.203 19.879 1.00 43.69 328 ASP A CA 1
ATOM 2513 C C . ASP A 1 328 ? -9.685 19.993 18.983 1.00 43.69 328 ASP A C 1
ATOM 2515 O O . ASP A 1 328 ? -10.339 18.965 19.171 1.00 43.69 328 ASP A O 1
ATOM 2519 N N . GLN A 1 329 ? -8.718 20.028 18.065 1.00 42.34 329 GLN A N 1
ATOM 2520 C CA . GLN A 1 329 ? -8.473 18.848 17.221 1.00 42.34 329 GLN A CA 1
ATOM 2521 C C . GLN A 1 329 ? -7.889 17.682 18.026 1.00 42.34 329 GLN A C 1
ATOM 2523 O O . GLN A 1 329 ? -8.360 16.559 17.888 1.00 42.34 329 GLN A O 1
ATOM 2528 N N . HIS A 1 330 ? -6.941 17.932 18.934 1.00 49.78 330 HIS A N 1
ATOM 2529 C CA . HIS A 1 330 ? -6.298 16.855 19.695 1.00 49.78 330 HIS A CA 1
ATOM 2530 C C . HIS A 1 330 ? -7.202 16.233 20.766 1.00 49.78 330 HIS A C 1
ATOM 2532 O O . HIS A 1 330 ? -7.048 15.053 21.044 1.00 49.78 330 HIS A O 1
ATOM 2538 N N . ALA A 1 331 ? -8.163 16.961 21.346 1.00 48.31 331 ALA A N 1
ATOM 2539 C CA . ALA A 1 331 ? -9.073 16.388 22.347 1.00 48.31 331 ALA A CA 1
ATOM 2540 C C . ALA A 1 331 ? -10.056 15.381 21.721 1.00 48.31 331 ALA A C 1
ATOM 2542 O O . ALA A 1 331 ? -10.258 14.292 22.260 1.00 48.31 331 ALA A O 1
ATOM 2543 N N . MET A 1 332 ? -10.626 15.714 20.555 1.00 52.78 332 MET A N 1
ATOM 2544 C CA . MET A 1 332 ? -11.467 14.788 19.786 1.00 52.78 332 MET A CA 1
ATOM 2545 C C . MET A 1 332 ? -10.659 13.621 19.203 1.00 52.78 332 MET A C 1
ATOM 2547 O O . MET A 1 332 ? -11.122 12.479 19.248 1.00 52.78 332 MET A O 1
ATOM 2551 N N . THR A 1 333 ? -9.453 13.893 18.688 1.00 60.56 333 THR A N 1
ATOM 2552 C CA . THR A 1 333 ? -8.527 12.851 18.221 1.00 60.56 333 THR A CA 1
ATOM 2553 C C . THR A 1 333 ? -8.183 11.899 19.363 1.00 60.56 333 THR A C 1
ATOM 2555 O O . THR A 1 333 ? -8.412 10.706 19.238 1.00 60.56 333 THR A O 1
ATOM 2558 N N . ARG A 1 334 ? -7.812 12.414 20.537 1.00 71.69 334 ARG A N 1
ATOM 2559 C CA . ARG A 1 334 ? -7.465 11.602 21.707 1.00 71.69 334 ARG A CA 1
ATOM 2560 C C . ARG A 1 334 ? -8.627 10.752 22.216 1.00 71.69 334 ARG A C 1
ATOM 2562 O O . ARG A 1 334 ? -8.412 9.596 22.555 1.00 71.69 334 ARG A O 1
ATOM 2569 N N . ALA A 1 335 ? -9.856 11.271 22.240 1.00 79.44 335 ALA A N 1
ATOM 2570 C CA . ALA A 1 335 ? -11.024 10.453 22.579 1.00 79.44 335 ALA A CA 1
ATOM 2571 C C . ALA A 1 335 ? -11.220 9.299 21.576 1.00 79.44 335 ALA A C 1
ATOM 2573 O O . ALA A 1 335 ? -11.490 8.168 21.977 1.00 79.44 335 ALA A O 1
ATOM 2574 N N . SER A 1 336 ? -11.027 9.565 20.281 1.00 84.00 336 SER A N 1
ATOM 2575 C CA . SER A 1 336 ? -11.085 8.540 19.228 1.00 84.00 336 SER A CA 1
ATOM 2576 C C . SER A 1 336 ? -9.960 7.508 19.374 1.00 84.00 336 SER A C 1
ATOM 2578 O O . SER A 1 336 ? -10.200 6.310 19.225 1.00 84.00 336 SER A O 1
ATOM 2580 N N . ASP A 1 337 ? -8.758 7.954 19.739 1.00 89.00 337 ASP A N 1
ATOM 2581 C CA . ASP A 1 337 ? -7.589 7.103 19.958 1.00 89.00 337 ASP A CA 1
ATOM 2582 C C . ASP A 1 337 ? -7.749 6.229 21.210 1.00 89.00 337 ASP A C 1
ATOM 2584 O O . ASP A 1 337 ? -7.350 5.068 21.210 1.00 89.00 337 ASP A O 1
ATOM 2588 N N . GLN A 1 338 ? -8.399 6.741 22.260 1.00 91.19 338 GLN A N 1
ATOM 2589 C CA . GLN A 1 338 ? -8.750 5.968 23.456 1.00 91.19 338 GLN A CA 1
ATOM 2590 C C . GLN A 1 338 ? -9.786 4.881 23.151 1.00 91.19 338 GLN A C 1
ATOM 2592 O O . GLN A 1 338 ? -9.652 3.756 23.635 1.00 91.19 338 GLN A O 1
ATOM 2597 N N . ILE A 1 339 ? -10.800 5.184 22.329 1.00 94.00 339 ILE A N 1
ATOM 2598 C CA . ILE A 1 339 ? -11.741 4.167 21.837 1.00 94.00 339 ILE A CA 1
ATOM 2599 C C . ILE A 1 339 ? -10.974 3.114 21.038 1.00 94.00 339 ILE A C 1
ATOM 2601 O O . ILE A 1 339 ? -11.136 1.921 21.288 1.00 94.00 339 ILE A O 1
ATOM 2605 N N . LEU A 1 340 ? -10.108 3.539 20.112 1.00 94.50 340 LEU A N 1
ATOM 2606 C CA . LEU A 1 340 ? -9.288 2.628 19.320 1.00 94.50 340 LEU A CA 1
ATOM 2607 C C . LEU A 1 340 ? -8.404 1.745 20.206 1.00 94.50 340 LEU A C 1
ATOM 2609 O O . LEU A 1 340 ? -8.351 0.545 19.969 1.00 94.50 340 LEU A O 1
ATOM 2613 N N . ALA A 1 341 ? -7.772 2.286 21.247 1.00 95.06 341 ALA A N 1
ATOM 2614 C CA . ALA A 1 341 ? -6.982 1.494 22.185 1.00 95.06 341 ALA A CA 1
ATOM 2615 C C . ALA A 1 341 ? -7.816 0.402 22.868 1.00 95.06 341 ALA A C 1
ATOM 2617 O O . ALA A 1 341 ? -7.400 -0.755 22.875 1.00 95.06 341 ALA A O 1
ATOM 2618 N N . ARG A 1 342 ? -9.029 0.720 23.343 1.00 96.00 342 ARG A N 1
ATOM 2619 C CA . ARG A 1 342 ? -9.946 -0.286 23.912 1.00 96.00 342 ARG A CA 1
ATOM 2620 C C . ARG A 1 342 ? -10.416 -1.315 22.884 1.00 96.00 342 ARG A C 1
ATOM 2622 O O . ARG A 1 342 ? -10.553 -2.489 23.212 1.00 96.00 342 ARG A O 1
ATOM 2629 N N . VAL A 1 343 ? -10.626 -0.901 21.635 1.00 97.31 343 VAL A N 1
ATOM 2630 C CA . VAL A 1 343 ? -10.929 -1.827 20.534 1.00 97.31 343 VAL A CA 1
ATOM 2631 C C . VAL A 1 343 ? -9.751 -2.771 20.289 1.00 97.31 343 VAL A C 1
ATOM 2633 O O . VAL A 1 343 ? -9.965 -3.967 20.151 1.00 97.31 343 VAL A O 1
ATOM 2636 N N . LEU A 1 344 ? -8.512 -2.274 20.276 1.00 96.81 344 LEU A N 1
ATOM 2637 C CA . LEU A 1 344 ? -7.313 -3.094 20.065 1.00 96.81 344 LEU A CA 1
ATOM 2638 C C . LEU A 1 344 ? -7.061 -4.079 21.220 1.00 96.81 344 LEU A C 1
ATOM 2640 O O . LEU A 1 344 ? -6.601 -5.192 20.963 1.00 96.81 344 LEU A O 1
ATOM 2644 N N . GLU A 1 345 ? -7.382 -3.700 22.462 1.00 96.12 345 GLU A N 1
ATOM 2645 C CA . GLU A 1 345 ? -7.339 -4.583 23.642 1.00 96.12 345 GLU A CA 1
ATOM 2646 C C . GLU A 1 345 ? -8.285 -5.788 23.519 1.00 96.12 345 GLU A C 1
ATOM 2648 O O . GLU A 1 345 ? -7.968 -6.862 24.027 1.00 96.12 345 GLU A O 1
ATOM 2653 N N . ALA A 1 346 ? -9.421 -5.638 22.827 1.00 96.75 346 ALA A N 1
ATOM 2654 C CA . ALA A 1 346 ? -10.378 -6.725 22.606 1.00 96.75 346 ALA A CA 1
ATOM 2655 C C . ALA A 1 346 ? -9.898 -7.770 21.577 1.00 96.75 346 ALA A C 1
ATOM 2657 O O . ALA A 1 346 ? -10.513 -8.827 21.448 1.00 96.75 346 ALA A O 1
ATOM 2658 N N . GLU A 1 347 ? -8.798 -7.496 20.867 1.00 96.69 347 GLU A N 1
ATOM 2659 C CA . GLU A 1 347 ? -8.227 -8.346 19.814 1.00 96.69 347 GLU A CA 1
ATOM 2660 C C . GLU A 1 347 ? -9.232 -8.680 18.687 1.00 96.69 347 GLU A C 1
ATOM 2662 O O . GLU A 1 347 ? -9.642 -9.835 18.517 1.00 96.69 347 GLU A O 1
ATOM 2667 N N . PRO A 1 348 ? -9.652 -7.672 17.894 1.00 97.56 348 PRO A N 1
ATOM 2668 C CA . PRO A 1 348 ? -10.497 -7.888 16.725 1.00 97.56 348 PRO A CA 1
ATOM 2669 C C . PRO A 1 348 ? -9.747 -8.671 15.643 1.00 97.56 348 PRO A C 1
ATOM 2671 O O . PRO A 1 348 ? -8.519 -8.627 15.556 1.00 97.56 348 PRO A O 1
ATOM 2674 N N . ALA A 1 349 ? -10.493 -9.337 14.759 1.00 97.12 349 ALA A N 1
ATOM 2675 C CA . ALA A 1 349 ? -9.926 -9.999 13.582 1.00 97.12 349 ALA A CA 1
ATOM 2676 C C . ALA A 1 349 ? -9.294 -8.994 12.603 1.00 97.12 349 ALA A C 1
ATOM 2678 O O . ALA A 1 349 ? -8.304 -9.298 11.937 1.00 97.12 349 ALA A O 1
ATOM 2679 N N . GLY A 1 350 ? -9.856 -7.786 12.525 1.00 97.44 350 GLY A N 1
ATOM 2680 C CA . GLY A 1 350 ? -9.324 -6.694 11.722 1.00 97.44 350 GLY A CA 1
ATOM 2681 C C . GLY A 1 350 ? -10.346 -5.586 11.508 1.00 97.44 350 GLY A C 1
ATOM 2682 O O . GLY A 1 350 ? -11.366 -5.512 12.191 1.00 97.44 350 GLY A O 1
ATOM 2683 N N . PHE A 1 351 ? -10.074 -4.717 10.540 1.00 97.56 351 PHE A N 1
ATOM 2684 C CA . PHE A 1 351 ? -10.848 -3.508 10.271 1.00 97.56 351 PHE A CA 1
ATOM 2685 C C . PHE A 1 351 ? -11.384 -3.503 8.839 1.00 97.56 351 PHE A C 1
ATOM 2687 O O . PHE A 1 351 ? -10.664 -3.857 7.907 1.00 97.56 351 PHE A O 1
ATOM 2694 N N . LEU A 1 352 ? -12.623 -3.053 8.651 1.00 96.62 352 LEU A N 1
ATOM 2695 C CA . LEU A 1 352 ? -13.234 -2.833 7.340 1.00 96.62 352 LEU A CA 1
ATOM 2696 C C . LEU A 1 352 ? -13.404 -1.336 7.107 1.00 96.62 352 LEU A C 1
ATOM 2698 O O . LEU A 1 352 ? -14.072 -0.661 7.888 1.00 96.62 352 LEU A O 1
ATOM 2702 N N . SER A 1 353 ? -12.831 -0.813 6.029 1.00 93.94 353 SER A N 1
ATOM 2703 C CA . SER A 1 353 ? -12.978 0.585 5.622 1.00 93.94 353 SER A CA 1
ATOM 2704 C C . SER A 1 353 ? -13.565 0.699 4.218 1.00 93.94 353 SER A C 1
ATOM 2706 O O . SER A 1 353 ? -13.565 -0.257 3.445 1.00 93.94 353 SER A O 1
ATOM 2708 N N . ALA A 1 354 ? -14.098 1.874 3.884 1.00 91.25 354 ALA A N 1
ATOM 2709 C CA . ALA A 1 354 ? -14.699 2.138 2.581 1.00 91.25 354 ALA A CA 1
ATOM 2710 C C . ALA A 1 354 ? -13.728 2.863 1.649 1.00 91.25 354 ALA A C 1
ATOM 2712 O O . ALA A 1 354 ? -12.989 3.760 2.068 1.00 91.25 354 ALA A O 1
ATOM 2713 N N . SER A 1 355 ? -13.776 2.548 0.362 1.00 87.81 355 SER A N 1
ATOM 2714 C CA . SER A 1 355 ? -13.305 3.460 -0.673 1.00 87.81 355 SER A CA 1
ATOM 2715 C C . SER A 1 355 ? -14.268 4.651 -0.839 1.00 87.81 355 SER A C 1
ATOM 2717 O O . SER A 1 355 ? -15.419 4.636 -0.393 1.00 87.81 355 SER A O 1
ATOM 2719 N N . LEU A 1 356 ? -13.811 5.720 -1.503 1.00 81.88 356 LEU A N 1
ATOM 2720 C CA . LEU A 1 356 ? -14.659 6.887 -1.802 1.00 81.88 356 LEU A CA 1
ATOM 2721 C C . LEU A 1 356 ? -15.748 6.570 -2.834 1.00 81.88 356 LEU A C 1
ATOM 2723 O O . LEU A 1 356 ? -16.816 7.178 -2.804 1.00 81.88 356 LEU A O 1
ATOM 2727 N N . ASP A 1 357 ? -15.455 5.663 -3.760 1.00 85.94 357 ASP A N 1
ATOM 2728 C CA . ASP A 1 357 ? -16.326 5.240 -4.855 1.00 85.94 357 ASP A CA 1
ATOM 2729 C C . ASP A 1 357 ? -16.110 3.750 -5.157 1.00 85.94 357 ASP A C 1
ATOM 2731 O O . ASP A 1 357 ? -15.545 3.030 -4.343 1.00 85.94 357 ASP A O 1
ATOM 2735 N N . GLU A 1 358 ? -16.546 3.255 -6.310 1.00 89.38 358 GLU A N 1
ATOM 2736 C CA . GLU A 1 358 ? -16.427 1.833 -6.665 1.00 89.38 358 GLU A CA 1
ATOM 2737 C C . GLU A 1 358 ? -14.996 1.377 -7.002 1.00 89.38 358 GLU A C 1
ATOM 2739 O O . GLU A 1 358 ? -14.791 0.217 -7.344 1.00 89.38 358 GLU A O 1
ATOM 2744 N N . ARG A 1 359 ? -13.992 2.258 -6.915 1.00 86.31 359 ARG A N 1
ATOM 2745 C CA . ARG A 1 359 ? -12.583 1.907 -7.119 1.00 86.31 359 ARG A CA 1
ATOM 2746 C C . ARG A 1 359 ? -11.905 1.653 -5.779 1.00 86.31 359 ARG A C 1
ATOM 2748 O O . ARG A 1 359 ? -11.810 2.558 -4.947 1.00 86.31 359 ARG A O 1
ATOM 2755 N N . VAL A 1 360 ? -11.358 0.454 -5.614 1.00 85.94 360 VAL A N 1
ATOM 2756 C CA . VAL A 1 360 ? -10.442 0.129 -4.515 1.00 85.94 360 VAL A CA 1
ATOM 2757 C C . VAL A 1 360 ? -9.018 0.535 -4.892 1.00 85.94 360 VAL A C 1
ATOM 2759 O O . VAL A 1 360 ? -8.555 0.280 -6.002 1.00 85.94 360 VAL A O 1
ATOM 2762 N N . TRP A 1 361 ? -8.318 1.207 -3.979 1.00 80.19 361 TRP A N 1
ATOM 2763 C CA . TRP A 1 361 ? -6.990 1.768 -4.244 1.00 80.19 361 TRP A CA 1
ATOM 2764 C C . TRP A 1 361 ? -5.936 1.111 -3.364 1.00 80.19 361 TRP A C 1
ATOM 2766 O O . TRP A 1 361 ? -5.965 1.247 -2.143 1.00 80.19 361 TRP A O 1
ATOM 2776 N N . THR A 1 362 ? -4.966 0.438 -3.980 1.00 87.31 362 THR A N 1
ATOM 2777 C CA . THR A 1 362 ? -3.800 -0.066 -3.252 1.00 87.31 362 THR A CA 1
ATOM 2778 C C . THR A 1 362 ? -2.777 1.035 -3.036 1.00 87.31 362 THR A C 1
ATOM 2780 O O . THR A 1 362 ? -2.546 1.902 -3.875 1.00 87.31 362 THR A O 1
ATOM 2783 N N . THR A 1 363 ? -2.147 0.974 -1.876 1.00 88.50 363 THR A N 1
ATOM 2784 C CA . THR A 1 363 ? -1.115 1.896 -1.429 1.00 88.50 363 THR A CA 1
ATOM 2785 C C . THR A 1 363 ? -0.184 1.147 -0.470 1.00 88.50 363 THR A C 1
ATOM 2787 O O . THR A 1 363 ? -0.319 -0.057 -0.272 1.00 88.50 363 THR A O 1
ATOM 2790 N N . ARG A 1 364 ? 0.798 1.843 0.085 1.00 90.88 364 ARG A N 1
ATOM 2791 C CA . ARG A 1 364 ? 1.858 1.341 0.967 1.00 90.88 364 ARG A CA 1
ATOM 2792 C C . ARG A 1 364 ? 1.731 1.900 2.388 1.00 90.88 364 ARG A C 1
ATOM 2794 O O . ARG A 1 364 ? 1.131 2.962 2.509 1.00 90.88 364 ARG A O 1
ATOM 2801 N N . PRO A 1 365 ? 2.373 1.301 3.399 1.00 90.19 365 PRO A N 1
ATOM 2802 C CA . PRO A 1 365 ? 2.718 1.936 4.672 1.00 90.19 365 PRO A CA 1
ATOM 2803 C C . PRO A 1 365 ? 3.723 3.093 4.508 1.00 90.19 365 PRO A C 1
ATOM 2805 O O . PRO A 1 365 ? 4.312 3.287 3.432 1.00 90.19 365 PRO A O 1
ATOM 2808 N N . ASN A 1 366 ? 3.934 3.884 5.565 1.00 85.25 366 ASN A N 1
ATOM 2809 C CA . ASN A 1 366 ? 4.871 5.012 5.535 1.00 85.25 366 ASN A CA 1
ATOM 2810 C C . ASN A 1 366 ? 6.344 4.560 5.480 1.00 85.25 366 ASN A C 1
ATOM 2812 O O . ASN A 1 366 ? 7.082 5.048 4.621 1.00 85.25 366 ASN A O 1
ATOM 2816 N N . ASN A 1 367 ? 6.730 3.563 6.279 1.00 86.56 367 ASN A N 1
ATOM 2817 C CA . ASN A 1 367 ? 8.094 3.022 6.406 1.00 86.56 367 ASN A CA 1
ATOM 2818 C C . ASN A 1 367 ? 8.374 1.763 5.553 1.00 86.56 367 ASN A C 1
ATOM 2820 O O . ASN A 1 367 ? 9.324 1.036 5.815 1.00 86.56 367 ASN A O 1
ATOM 2824 N N . TRP A 1 368 ? 7.563 1.489 4.527 1.00 89.19 368 TRP A N 1
ATOM 2825 C CA . TRP A 1 368 ? 7.588 0.233 3.752 1.00 89.19 368 TRP A CA 1
ATOM 2826 C C . TRP A 1 368 ? 8.951 -0.194 3.168 1.00 89.19 368 TRP A C 1
ATOM 2828 O O . TRP A 1 368 ? 9.117 -1.365 2.846 1.00 89.19 368 TRP A O 1
ATOM 2838 N N . ARG A 1 369 ? 9.901 0.733 2.970 1.00 90.38 369 ARG A N 1
ATOM 2839 C CA . ARG A 1 369 ? 11.240 0.398 2.450 1.00 90.38 369 ARG A CA 1
ATOM 2840 C C . ARG A 1 369 ? 12.120 -0.259 3.502 1.00 90.38 369 ARG A C 1
ATOM 2842 O O . ARG A 1 369 ? 12.860 -1.178 3.176 1.00 90.38 369 ARG A O 1
ATOM 2849 N N . ASP A 1 370 ? 11.993 0.201 4.740 1.00 90.88 370 ASP A N 1
ATOM 2850 C CA . ASP A 1 370 ? 12.889 -0.133 5.847 1.00 90.88 370 ASP A CA 1
ATOM 2851 C C . ASP A 1 370 ? 12.236 -1.108 6.839 1.00 90.88 370 ASP A C 1
ATOM 2853 O O . ASP A 1 370 ? 12.850 -1.502 7.826 1.00 90.88 370 ASP A O 1
ATOM 2857 N N . ILE A 1 371 ? 10.980 -1.494 6.587 1.00 89.88 371 ILE A N 1
ATOM 2858 C CA . ILE A 1 371 ? 10.242 -2.437 7.422 1.00 89.88 371 ILE A CA 1
ATOM 2859 C C . ILE A 1 371 ? 10.893 -3.820 7.374 1.00 89.88 371 ILE A C 1
ATOM 2861 O O . ILE A 1 371 ? 11.281 -4.287 6.304 1.00 89.88 371 ILE A O 1
ATOM 2865 N N . THR A 1 372 ? 10.987 -4.484 8.524 1.00 92.06 372 THR A N 1
ATOM 2866 C CA . THR A 1 372 ? 11.396 -5.892 8.630 1.00 92.06 372 THR A CA 1
ATOM 2867 C C . THR A 1 372 ? 10.163 -6.789 8.715 1.00 92.06 372 THR A C 1
ATOM 2869 O O . THR A 1 372 ? 9.072 -6.312 9.032 1.00 92.06 372 THR A O 1
ATOM 2872 N N . VAL A 1 373 ? 10.299 -8.100 8.479 1.00 91.62 373 VAL A N 1
ATOM 2873 C CA . VAL A 1 373 ? 9.158 -9.032 8.620 1.00 91.62 373 VAL A CA 1
ATOM 2874 C C . VAL A 1 373 ? 8.610 -9.019 10.053 1.00 91.62 373 VAL A C 1
ATOM 2876 O O . VAL A 1 373 ? 7.395 -9.119 10.259 1.00 91.62 373 VAL A O 1
ATOM 2879 N N . ALA A 1 374 ? 9.494 -8.863 11.043 1.00 88.88 374 ALA A N 1
ATOM 2880 C CA . ALA A 1 374 ? 9.127 -8.766 12.452 1.00 88.88 374 ALA A CA 1
ATOM 2881 C C . ALA A 1 374 ? 8.287 -7.513 12.749 1.00 88.88 374 ALA A C 1
ATOM 2883 O O . ALA A 1 374 ? 7.312 -7.606 13.494 1.00 88.88 374 ALA A O 1
ATOM 2884 N N . ASP A 1 375 ? 8.612 -6.388 12.109 1.00 88.25 375 ASP A N 1
ATOM 2885 C CA . ASP A 1 375 ? 7.961 -5.096 12.347 1.00 88.25 375 ASP A CA 1
ATOM 2886 C C . ASP A 1 375 ? 6.695 -4.875 11.508 1.00 88.25 375 ASP A C 1
ATOM 2888 O O . ASP A 1 375 ? 5.977 -3.903 11.742 1.00 88.25 375 ASP A O 1
ATOM 2892 N N . VAL A 1 376 ? 6.376 -5.760 10.547 1.00 90.06 376 VAL A N 1
ATOM 2893 C CA . VAL A 1 376 ? 5.116 -5.663 9.787 1.00 90.06 376 VAL A CA 1
ATOM 2894 C C . VAL A 1 376 ? 3.928 -5.682 10.757 1.00 90.06 376 VAL A C 1
ATOM 2896 O O . VAL A 1 376 ? 3.720 -6.714 11.415 1.00 90.06 376 VAL A O 1
ATOM 2899 N N . PRO A 1 377 ? 3.115 -4.600 10.817 1.00 87.44 377 PRO A N 1
ATOM 2900 C CA . PRO A 1 377 ? 2.015 -4.502 11.761 1.00 87.44 377 PRO A CA 1
ATOM 2901 C C . PRO A 1 377 ? 1.071 -5.696 11.663 1.00 87.44 377 PRO A C 1
ATOM 2903 O O . PRO A 1 377 ? 0.728 -6.156 10.571 1.00 87.44 377 PRO A O 1
ATOM 2906 N N . ARG A 1 378 ? 0.648 -6.190 12.831 1.00 86.69 378 ARG A N 1
ATOM 2907 C CA . ARG A 1 378 ? -0.266 -7.334 12.923 1.00 86.69 378 ARG A CA 1
ATOM 2908 C C . ARG A 1 378 ? -1.686 -7.022 12.472 1.00 86.69 378 ARG A C 1
ATOM 2910 O O . ARG A 1 378 ? -2.383 -7.928 12.036 1.00 86.69 378 ARG A O 1
ATOM 2917 N N . ASP A 1 379 ? -2.112 -5.768 12.595 1.00 92.25 379 ASP A N 1
ATOM 2918 C CA . ASP A 1 379 ? -3.491 -5.398 12.311 1.00 92.25 379 ASP A CA 1
ATOM 2919 C C . ASP A 1 379 ? -3.765 -5.377 10.811 1.00 92.25 379 ASP A C 1
ATOM 2921 O O . ASP A 1 379 ? -3.041 -4.765 10.022 1.00 92.25 379 ASP A O 1
ATOM 2925 N N . ILE A 1 380 ? -4.868 -6.017 10.442 1.00 94.44 380 ILE A N 1
ATOM 2926 C CA . ILE A 1 380 ? -5.336 -6.110 9.068 1.00 94.44 380 ILE A CA 1
ATOM 2927 C C . ILE A 1 380 ? -6.435 -5.074 8.866 1.00 94.44 380 ILE A C 1
ATOM 2929 O O . ILE A 1 380 ? -7.401 -5.013 9.625 1.00 94.44 380 ILE A O 1
ATOM 2933 N N . GLU A 1 381 ? -6.304 -4.272 7.813 1.00 95.38 381 GLU A N 1
ATOM 2934 C CA . GLU A 1 381 ? -7.375 -3.399 7.346 1.00 95.38 381 GLU A CA 1
ATOM 2935 C C . GLU A 1 381 ? -7.706 -3.702 5.887 1.00 95.38 381 GLU A C 1
ATOM 2937 O O . GLU A 1 381 ? -6.829 -3.723 5.017 1.00 95.38 381 GLU A O 1
ATOM 2942 N N . ILE A 1 382 ? -8.994 -3.909 5.639 1.00 95.56 382 ILE A N 1
ATOM 2943 C CA . ILE A 1 382 ? -9.564 -4.280 4.356 1.00 95.56 382 ILE A CA 1
ATOM 2944 C C . ILE A 1 382 ? -10.410 -3.117 3.862 1.00 95.56 382 ILE A C 1
ATOM 2946 O O . ILE A 1 382 ? -11.423 -2.762 4.462 1.00 95.56 382 ILE A O 1
ATOM 2950 N N . ASN A 1 383 ? -9.989 -2.520 2.754 1.00 94.00 383 ASN A N 1
ATOM 2951 C CA . ASN A 1 383 ? -10.730 -1.458 2.099 1.00 94.00 383 ASN A CA 1
ATOM 2952 C C . ASN A 1 383 ? -11.625 -2.060 1.019 1.00 94.00 383 ASN A C 1
ATOM 2954 O O . ASN A 1 383 ? -11.116 -2.586 0.031 1.00 94.00 383 ASN A O 1
ATOM 2958 N N . VAL A 1 384 ? -12.938 -1.997 1.216 1.00 94.50 384 VAL A N 1
ATOM 2959 C CA . VAL A 1 384 ? -13.946 -2.513 0.281 1.00 94.50 384 VAL A CA 1
ATOM 2960 C C . VAL A 1 384 ? -14.510 -1.389 -0.584 1.00 94.50 384 VAL A C 1
ATOM 2962 O O . VAL A 1 384 ? -14.434 -0.214 -0.207 1.00 94.50 384 VAL A O 1
ATOM 2965 N N . ARG A 1 385 ? -15.123 -1.739 -1.723 1.00 92.56 385 ARG A N 1
ATOM 2966 C CA . ARG A 1 385 ? -15.866 -0.764 -2.539 1.00 92.56 385 ARG A CA 1
ATOM 2967 C C . ARG A 1 385 ? -16.926 -0.042 -1.717 1.00 92.56 385 ARG A C 1
ATOM 2969 O O . ARG A 1 385 ? -17.497 -0.589 -0.769 1.00 92.56 385 ARG A O 1
ATOM 2976 N N . ARG A 1 386 ? -17.272 1.172 -2.140 1.00 91.12 386 ARG A N 1
ATOM 2977 C CA . ARG A 1 386 ? -18.269 1.970 -1.434 1.00 91.12 386 ARG A CA 1
ATOM 2978 C C . ARG A 1 386 ? -19.639 1.285 -1.366 1.00 91.12 386 ARG A C 1
ATOM 2980 O O . ARG A 1 386 ? -20.230 1.229 -0.291 1.00 91.12 386 ARG A O 1
ATOM 2987 N N . SER A 1 387 ? -20.119 0.720 -2.470 1.00 93.69 387 SER A N 1
ATOM 2988 C CA . SER A 1 387 ? -21.391 -0.012 -2.494 1.00 93.69 387 SER A CA 1
ATOM 2989 C C . SER A 1 387 ? -21.412 -1.246 -1.583 1.00 93.69 387 SER A C 1
ATOM 2991 O O . SER A 1 387 ? -22.459 -1.583 -1.027 1.00 93.69 387 SER A O 1
ATOM 2993 N N . ASP A 1 388 ? -20.269 -1.911 -1.409 1.00 95.00 388 ASP A N 1
ATOM 2994 C CA . ASP A 1 388 ? -20.120 -3.053 -0.509 1.00 95.00 388 ASP A CA 1
ATOM 2995 C C . ASP A 1 388 ? -20.187 -2.610 0.953 1.00 95.00 388 ASP A C 1
ATOM 2997 O O . ASP A 1 388 ? -20.963 -3.167 1.732 1.00 95.00 388 ASP A O 1
ATOM 3001 N N . TYR A 1 389 ? -19.456 -1.548 1.301 1.00 94.94 389 TYR A N 1
ATOM 3002 C CA . TYR A 1 389 ? -19.540 -0.920 2.618 1.00 94.94 389 TYR A CA 1
ATOM 3003 C C . TYR A 1 389 ? -20.974 -0.487 2.947 1.00 94.94 389 TYR A C 1
ATOM 3005 O O . TYR A 1 389 ? -21.487 -0.808 4.018 1.00 94.94 389 TYR A O 1
ATOM 3013 N N . ASP A 1 390 ? -21.648 0.211 2.028 1.00 94.31 390 ASP A N 1
ATOM 3014 C CA . ASP A 1 390 ? -23.011 0.703 2.244 1.00 94.31 390 ASP A CA 1
ATOM 3015 C C . ASP A 1 390 ? -24.001 -0.461 2.443 1.00 94.31 390 ASP A C 1
ATOM 3017 O O . ASP A 1 390 ? -24.898 -0.374 3.284 1.00 94.31 390 ASP A O 1
ATOM 3021 N N . ALA A 1 391 ? -23.811 -1.583 1.737 1.00 92.75 391 ALA A N 1
ATOM 3022 C CA . ALA A 1 391 ? -24.627 -2.785 1.900 1.00 92.75 391 ALA A CA 1
ATOM 3023 C C . ALA A 1 391 ? -24.421 -3.471 3.263 1.00 92.75 391 ALA A C 1
ATOM 3025 O O . ALA A 1 391 ? -25.381 -3.987 3.839 1.00 92.75 391 ALA A O 1
ATOM 3026 N N . ILE A 1 392 ? -23.192 -3.491 3.785 1.00 94.69 392 ILE A N 1
ATOM 3027 C CA . ILE A 1 392 ? -22.891 -3.975 5.142 1.00 94.69 392 ILE A CA 1
ATOM 3028 C C . ILE A 1 392 ? -23.533 -3.035 6.166 1.00 94.69 392 ILE A C 1
ATOM 3030 O O . ILE A 1 392 ? -24.311 -3.453 7.021 1.00 94.69 392 ILE A O 1
ATOM 3034 N N . ASN A 1 393 ? -23.264 -1.738 6.027 1.00 94.31 393 ASN A N 1
ATOM 3035 C CA . ASN A 1 393 ? -23.725 -0.694 6.928 1.00 94.31 393 ASN A CA 1
ATOM 3036 C C . ASN A 1 393 ? -25.262 -0.632 7.011 1.00 94.31 393 ASN A C 1
ATOM 3038 O O . ASN A 1 393 ? -25.799 -0.454 8.103 1.00 94.31 393 ASN A O 1
ATOM 3042 N N . SER A 1 394 ? -25.973 -0.813 5.893 1.00 93.06 394 SER A N 1
ATOM 3043 C CA . SER A 1 394 ? -27.441 -0.857 5.869 1.00 93.06 394 SER A CA 1
ATOM 3044 C C . SER A 1 394 ? -27.991 -2.021 6.693 1.00 93.06 394 SER A C 1
ATOM 3046 O O . SER A 1 394 ? -28.873 -1.811 7.517 1.00 93.06 394 SER A O 1
ATOM 3048 N N . ARG A 1 395 ? -27.441 -3.230 6.535 1.00 91.44 395 ARG A N 1
ATOM 3049 C CA . ARG A 1 395 ? -27.895 -4.411 7.290 1.00 91.44 395 ARG A CA 1
ATOM 3050 C C . ARG A 1 395 ? -27.671 -4.251 8.790 1.00 91.44 395 ARG A C 1
ATOM 3052 O O . ARG A 1 395 ? -28.565 -4.536 9.581 1.00 91.44 395 ARG A O 1
ATOM 3059 N N . LEU A 1 396 ? -26.514 -3.711 9.174 1.00 92.94 396 LEU A N 1
ATOM 3060 C CA . LEU A 1 396 ? -26.231 -3.394 10.573 1.00 92.94 396 LEU A CA 1
ATOM 3061 C C . LEU A 1 396 ? -27.189 -2.326 11.124 1.00 92.94 396 LEU A C 1
ATOM 3063 O O . LEU A 1 396 ? -27.563 -2.388 12.289 1.00 92.94 396 LEU A O 1
ATOM 3067 N N . ALA A 1 397 ? -27.589 -1.338 10.311 1.00 92.94 397 ALA A N 1
ATOM 3068 C CA . ALA A 1 397 ? -28.576 -0.331 10.717 1.00 92.94 397 ALA A CA 1
ATOM 3069 C C . ALA A 1 397 ? -29.980 -0.930 10.919 1.00 92.94 397 ALA A C 1
ATOM 3071 O O . ALA A 1 397 ? -30.713 -0.478 11.795 1.00 92.94 397 ALA A O 1
ATOM 3072 N N . ASP A 1 398 ? -30.317 -1.979 10.167 1.00 92.38 398 ASP A N 1
ATOM 3073 C CA . ASP A 1 398 ? -31.554 -2.752 10.325 1.00 92.38 398 ASP A CA 1
ATOM 3074 C C . ASP A 1 398 ? -31.501 -3.740 11.512 1.00 92.38 398 ASP A C 1
ATOM 3076 O O . ASP A 1 398 ? -32.455 -4.485 11.744 1.00 92.38 398 ASP A O 1
ATOM 3080 N N . GLY A 1 399 ? -30.395 -3.768 12.268 1.00 88.88 399 GLY A N 1
ATOM 3081 C CA . GLY A 1 399 ? -30.189 -4.675 13.399 1.00 88.88 399 GLY A CA 1
ATOM 3082 C C . GLY A 1 399 ? -29.919 -6.126 12.992 1.00 88.88 399 GLY A C 1
ATOM 3083 O O . GLY A 1 399 ? -30.106 -7.030 13.804 1.00 88.88 399 GLY A O 1
ATOM 3084 N N . GLN A 1 400 ? -29.518 -6.365 11.740 1.00 87.38 400 GLN A N 1
ATOM 3085 C CA . GLN A 1 400 ? -29.146 -7.696 11.266 1.00 87.38 400 GLN A CA 1
ATOM 3086 C C . GLN A 1 400 ? -27.715 -8.037 11.679 1.00 87.38 400 GLN A C 1
ATOM 3088 O O . GLN A 1 400 ? -26.822 -7.190 11.622 1.00 87.38 400 GLN A O 1
ATOM 3093 N N . GLU A 1 401 ? -27.491 -9.300 12.036 1.00 89.12 401 GLU A N 1
ATOM 3094 C CA . GLU A 1 401 ? -26.141 -9.840 12.171 1.00 89.12 401 GLU A CA 1
ATOM 3095 C C . GLU A 1 401 ? -25.533 -10.040 10.780 1.00 89.12 401 GLU A C 1
ATOM 3097 O O . GLU A 1 401 ? -26.188 -10.548 9.868 1.00 89.12 401 GLU A O 1
ATOM 3102 N N . VAL A 1 402 ? -24.285 -9.609 10.618 1.00 92.56 402 VAL A N 1
ATOM 3103 C CA . VAL A 1 402 ? -23.531 -9.716 9.369 1.00 92.56 402 VAL A CA 1
ATOM 3104 C C . VAL A 1 402 ? -22.175 -10.293 9.716 1.00 92.56 402 VAL A C 1
ATOM 3106 O O . VAL A 1 402 ? -21.474 -9.707 10.536 1.00 92.56 402 VAL A O 1
ATOM 3109 N N . ASP A 1 403 ? -21.790 -11.383 9.064 1.00 95.25 403 ASP A N 1
ATOM 3110 C CA . ASP A 1 403 ? -20.462 -11.963 9.207 1.00 95.25 403 ASP A CA 1
ATOM 3111 C C . ASP A 1 403 ? -19.672 -11.749 7.913 1.00 95.25 403 ASP A C 1
ATOM 3113 O O . ASP A 1 403 ? -20.230 -11.716 6.812 1.00 95.25 403 ASP A O 1
ATOM 3117 N N . ALA A 1 404 ? -18.362 -11.568 8.039 1.00 96.81 404 ALA A N 1
ATOM 3118 C CA . ALA A 1 404 ? -17.461 -11.435 6.905 1.00 96.81 404 ALA A CA 1
ATOM 3119 C C . ALA A 1 404 ? -16.357 -12.488 6.972 1.00 96.81 404 ALA A C 1
ATOM 3121 O O . ALA A 1 404 ? -15.815 -12.779 8.043 1.00 96.81 404 ALA A O 1
ATOM 3122 N N . ARG A 1 405 ? -16.021 -13.047 5.808 1.00 96.88 405 ARG A N 1
ATOM 3123 C CA . ARG A 1 405 ? -14.956 -14.031 5.631 1.00 96.88 405 ARG A CA 1
ATOM 3124 C C . ARG A 1 405 ? -13.890 -13.466 4.707 1.00 96.88 405 ARG A C 1
ATOM 3126 O O . ARG A 1 405 ? -14.190 -13.115 3.568 1.00 96.88 405 ARG A O 1
ATOM 3133 N N . PHE A 1 406 ? -12.644 -13.436 5.176 1.00 97.56 406 PHE A N 1
ATOM 3134 C CA . PHE A 1 406 ? -11.492 -13.016 4.378 1.00 97.56 406 PHE A CA 1
ATOM 3135 C C . PHE A 1 406 ? -10.369 -14.041 4.430 1.00 97.56 406 PHE A C 1
ATOM 3137 O O . PHE A 1 406 ? -10.077 -14.607 5.478 1.00 97.56 406 PHE A O 1
ATOM 3144 N N . ASN A 1 407 ? -9.734 -14.271 3.286 1.00 96.75 407 ASN A N 1
ATOM 3145 C CA . ASN A 1 407 ? -8.580 -15.147 3.140 1.00 96.75 407 ASN A CA 1
ATOM 3146 C C . ASN A 1 407 ? -7.517 -14.386 2.343 1.00 96.75 407 ASN A C 1
ATOM 3148 O O . ASN A 1 407 ? -7.664 -14.209 1.134 1.00 96.75 407 ASN A O 1
ATOM 3152 N N . LEU A 1 408 ? -6.505 -13.862 3.034 1.00 96.12 408 LEU A N 1
ATOM 3153 C CA . LEU A 1 408 ? -5.505 -12.956 2.471 1.00 96.12 408 LEU A CA 1
ATOM 3154 C C . LEU A 1 408 ? -4.196 -13.699 2.226 1.00 96.12 408 LEU A C 1
ATOM 3156 O O . LEU A 1 408 ? -3.467 -14.015 3.165 1.00 96.12 408 LEU A O 1
ATOM 3160 N N . HIS A 1 409 ? -3.878 -13.965 0.962 1.00 95.12 409 HIS A N 1
ATOM 3161 C CA . HIS A 1 409 ? -2.683 -14.720 0.588 1.00 95.12 409 HIS A CA 1
ATOM 3162 C C . HIS A 1 409 ? -1.552 -13.748 0.277 1.00 95.12 409 HIS A C 1
ATOM 3164 O O . HIS A 1 409 ? -1.315 -13.369 -0.869 1.00 95.12 409 HIS A O 1
ATOM 3170 N N . HIS A 1 410 ? -0.866 -13.303 1.325 1.00 95.19 410 HIS A N 1
ATOM 3171 C CA . HIS A 1 410 ? 0.309 -12.446 1.201 1.00 95.19 410 HIS A CA 1
ATOM 3172 C C . HIS A 1 410 ? 1.569 -13.231 1.549 1.00 95.19 410 HIS A C 1
ATOM 3174 O O . HIS A 1 410 ? 1.644 -13.852 2.608 1.00 95.19 410 HIS A O 1
ATOM 3180 N N . VAL A 1 411 ? 2.577 -13.156 0.684 1.00 95.50 411 VAL A N 1
ATOM 3181 C CA . VAL A 1 411 ? 3.898 -13.736 0.931 1.00 95.50 411 VAL A CA 1
ATOM 3182 C C . VAL A 1 411 ? 4.866 -12.610 1.272 1.00 95.50 411 VAL A C 1
ATOM 3184 O O . VAL A 1 411 ? 5.098 -11.705 0.469 1.00 95.50 411 VAL A O 1
ATOM 3187 N N . LEU A 1 412 ? 5.420 -12.675 2.483 1.00 96.00 412 LEU A N 1
ATOM 3188 C CA . LEU A 1 412 ? 6.460 -11.774 2.970 1.00 96.00 412 LEU A CA 1
ATOM 3189 C C . LEU A 1 412 ? 7.793 -12.515 2.937 1.00 96.00 412 LEU A C 1
ATOM 3191 O O . LEU A 1 412 ? 7.955 -13.524 3.619 1.00 96.00 412 LEU A O 1
ATOM 3195 N N . THR A 1 413 ? 8.741 -12.018 2.147 1.00 96.38 413 THR A N 1
ATOM 3196 C CA . THR A 1 413 ? 10.109 -12.549 2.115 1.00 96.38 413 THR A CA 1
ATOM 3197 C C . THR A 1 413 ? 11.044 -11.540 2.764 1.00 96.38 413 THR A C 1
ATOM 3199 O O . THR A 1 413 ? 11.063 -10.373 2.371 1.00 96.38 413 THR A O 1
ATOM 3202 N N . GLU A 1 414 ? 11.797 -11.988 3.765 1.00 96.69 414 GLU A N 1
ATOM 3203 C CA . GLU A 1 414 ? 12.751 -11.152 4.490 1.00 96.69 414 GLU A CA 1
ATOM 3204 C C . GLU A 1 414 ? 13.908 -10.715 3.587 1.00 96.69 414 GLU A C 1
ATOM 3206 O O . GLU A 1 414 ? 14.432 -11.505 2.798 1.00 96.69 414 GLU A O 1
ATOM 3211 N N . GLY A 1 415 ? 14.260 -9.434 3.677 1.00 94.12 415 GLY A N 1
ATOM 3212 C CA . GLY A 1 415 ? 15.343 -8.823 2.928 1.00 94.12 415 GLY A CA 1
ATOM 3213 C C . GLY A 1 415 ? 16.729 -8.992 3.563 1.00 94.12 415 GLY A C 1
ATOM 3214 O O . GLY A 1 415 ? 16.913 -9.802 4.474 1.00 94.12 415 GLY A O 1
ATOM 3215 N N . PRO A 1 416 ? 17.723 -8.225 3.080 1.00 95.19 416 PRO A N 1
ATOM 3216 C CA . PRO A 1 416 ? 17.588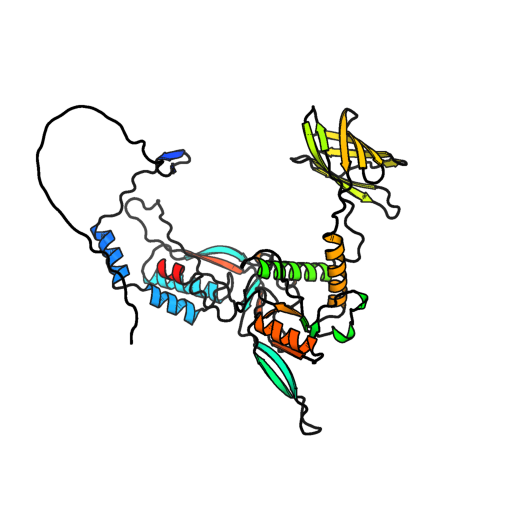 -7.162 2.081 1.00 95.19 416 PRO A CA 1
ATOM 3217 C C . PRO A 1 416 ? 17.242 -7.696 0.682 1.00 95.19 416 PRO A C 1
ATOM 3219 O O . PRO A 1 416 ? 17.814 -8.677 0.212 1.00 95.19 416 PRO A O 1
ATOM 3222 N N . ILE A 1 417 ? 16.303 -7.032 0.007 1.00 96.38 417 ILE A N 1
ATOM 3223 C CA . ILE A 1 417 ? 15.880 -7.342 -1.363 1.00 96.38 417 ILE A CA 1
ATOM 3224 C C . ILE A 1 417 ? 16.319 -6.213 -2.283 1.00 96.38 417 ILE A C 1
ATOM 3226 O O . ILE A 1 417 ? 15.759 -5.120 -2.230 1.00 96.38 417 ILE A O 1
ATOM 3230 N N . ALA A 1 418 ? 17.286 -6.478 -3.155 1.00 95.88 418 ALA A N 1
ATOM 3231 C CA . ALA A 1 418 ? 17.717 -5.506 -4.148 1.00 95.88 418 ALA A CA 1
ATOM 3232 C C . ALA A 1 418 ? 16.588 -5.162 -5.135 1.00 95.88 418 ALA A C 1
ATOM 3234 O O . ALA A 1 418 ? 15.828 -6.023 -5.583 1.00 95.88 418 ALA A O 1
ATOM 3235 N N . VAL A 1 419 ? 16.503 -3.882 -5.490 1.00 96.25 419 VAL A N 1
ATOM 3236 C CA . VAL A 1 419 ? 15.597 -3.349 -6.513 1.00 96.25 419 VAL A CA 1
ATOM 3237 C C . VAL A 1 419 ? 16.407 -2.749 -7.650 1.00 96.25 419 VAL A C 1
ATOM 3239 O O . VAL A 1 419 ? 17.430 -2.100 -7.425 1.00 96.25 419 VAL A O 1
ATOM 3242 N N . TYR A 1 420 ? 15.955 -2.983 -8.881 1.00 97.00 420 TYR A N 1
ATOM 3243 C CA . TYR A 1 420 ? 16.780 -2.802 -10.071 1.00 97.00 420 TYR A CA 1
ATOM 3244 C C . TYR A 1 420 ? 16.164 -1.834 -11.078 1.00 97.00 420 TYR A C 1
ATOM 3246 O O . TYR A 1 420 ? 14.952 -1.809 -11.281 1.00 97.00 420 TYR A O 1
ATOM 3254 N N . ASN A 1 421 ? 17.031 -1.082 -11.749 1.00 97.69 421 ASN A N 1
ATOM 3255 C CA . ASN A 1 421 ? 16.767 -0.495 -13.054 1.00 97.69 421 ASN A CA 1
ATOM 3256 C C . ASN A 1 421 ? 17.261 -1.483 -14.112 1.00 97.69 421 ASN A C 1
ATOM 3258 O O . ASN A 1 421 ? 18.330 -2.066 -13.943 1.00 97.69 421 ASN A O 1
ATOM 3262 N N . THR A 1 422 ? 16.528 -1.648 -15.209 1.00 97.44 422 THR A N 1
ATOM 3263 C CA . THR A 1 422 ? 17.007 -2.439 -16.353 1.00 97.44 422 THR A CA 1
ATOM 3264 C C . THR A 1 422 ? 17.498 -1.473 -17.418 1.00 97.44 422 THR A C 1
ATOM 3266 O O . THR A 1 422 ? 16.729 -0.633 -17.881 1.00 97.44 422 THR A O 1
ATOM 3269 N N . ILE A 1 423 ? 18.787 -1.539 -17.747 1.00 97.81 423 ILE A N 1
ATOM 3270 C CA . ILE A 1 423 ? 19.473 -0.539 -18.569 1.00 97.81 423 ILE A CA 1
ATOM 3271 C C . ILE A 1 423 ? 20.136 -1.235 -19.747 1.00 97.81 423 ILE A C 1
ATOM 3273 O O . ILE A 1 423 ? 20.748 -2.284 -19.576 1.00 97.81 423 ILE A O 1
ATOM 3277 N N . ALA A 1 424 ? 20.037 -0.626 -20.926 1.00 97.62 424 ALA A N 1
ATOM 3278 C CA . ALA A 1 424 ? 20.783 -0.999 -22.118 1.00 97.62 424 ALA A CA 1
ATOM 3279 C C . ALA A 1 424 ? 21.060 0.245 -22.974 1.00 97.62 424 ALA A C 1
ATOM 3281 O O . ALA A 1 424 ? 20.424 1.288 -22.812 1.00 97.62 424 ALA A O 1
ATOM 3282 N N . GLU A 1 425 ? 22.020 0.140 -23.888 1.00 96.75 425 GLU A N 1
ATOM 3283 C CA . GLU A 1 425 ? 22.544 1.269 -24.650 1.00 96.75 425 GLU A CA 1
ATOM 3284 C C . GLU A 1 425 ? 22.597 0.981 -26.152 1.00 96.75 425 GLU A C 1
ATOM 3286 O O . GLU A 1 425 ? 23.129 -0.042 -26.600 1.00 96.75 425 GLU A O 1
ATOM 3291 N N . ILE A 1 426 ? 22.158 1.962 -26.945 1.00 95.19 426 ILE A N 1
ATOM 3292 C CA . ILE A 1 426 ? 22.549 2.101 -28.351 1.00 95.19 426 ILE A CA 1
ATOM 3293 C C . ILE A 1 426 ? 23.772 3.020 -28.385 1.00 95.19 426 ILE A C 1
ATOM 3295 O O . ILE A 1 426 ? 23.643 4.243 -28.306 1.00 95.19 426 ILE A O 1
ATOM 3299 N N . ARG A 1 427 ? 24.975 2.445 -28.488 1.00 94.44 427 ARG A N 1
ATOM 3300 C CA . ARG A 1 427 ? 26.213 3.229 -28.421 1.00 94.44 427 ARG A CA 1
ATOM 3301 C C . ARG A 1 427 ? 26.349 4.190 -29.607 1.00 94.44 427 ARG A C 1
ATOM 3303 O O . ARG A 1 427 ? 26.355 3.778 -30.768 1.00 94.44 427 ARG A O 1
ATOM 3310 N N . GLY A 1 428 ? 26.514 5.477 -29.303 1.00 91.44 428 GLY A N 1
ATOM 3311 C CA . GLY A 1 428 ? 26.788 6.516 -30.295 1.00 91.44 428 GLY A CA 1
ATOM 3312 C C . GLY A 1 428 ? 28.152 6.346 -30.975 1.00 91.44 428 GLY A C 1
ATOM 3313 O O . GLY A 1 428 ? 29.073 5.750 -30.421 1.00 91.44 428 GLY A O 1
ATOM 3314 N N . VAL A 1 429 ? 28.295 6.897 -32.185 1.00 89.44 429 VAL A N 1
ATOM 3315 C CA . VAL A 1 429 ? 29.533 6.776 -32.982 1.00 89.44 429 VAL A CA 1
ATOM 3316 C C . VAL A 1 429 ? 30.445 7.993 -32.814 1.00 89.44 429 VAL A C 1
ATOM 3318 O O . VAL A 1 429 ? 31.615 7.849 -32.482 1.00 89.44 429 VAL A O 1
ATOM 3321 N N . THR A 1 430 ? 29.929 9.201 -33.059 1.00 89.88 430 THR A N 1
ATOM 3322 C CA . THR A 1 430 ? 30.732 10.439 -33.063 1.00 89.88 430 THR A CA 1
ATOM 3323 C C . THR A 1 430 ? 30.898 11.061 -31.682 1.00 89.88 430 THR A C 1
ATOM 3325 O O . THR A 1 430 ? 31.896 11.729 -31.434 1.00 89.88 430 THR A O 1
ATOM 3328 N N . LYS A 1 431 ? 29.915 10.853 -30.803 1.00 89.38 431 LYS A N 1
ATOM 3329 C CA . LYS A 1 431 ? 29.855 11.372 -29.432 1.00 89.38 431 LYS A CA 1
ATOM 3330 C C . LYS A 1 431 ? 29.462 10.237 -28.473 1.00 89.38 431 LYS A C 1
ATOM 3332 O O . LYS A 1 431 ? 28.356 10.255 -27.946 1.00 89.38 431 LYS A O 1
ATOM 3337 N N . PRO A 1 432 ? 30.305 9.198 -28.315 1.00 91.00 432 PRO A N 1
ATOM 3338 C CA . PRO A 1 432 ? 29.967 8.018 -27.515 1.00 91.00 432 PRO A CA 1
ATOM 3339 C C . PRO A 1 432 ? 29.819 8.311 -26.015 1.00 91.00 432 PRO A C 1
ATOM 3341 O O . PRO A 1 432 ? 29.237 7.493 -25.314 1.00 91.00 432 PRO A O 1
ATOM 3344 N N . ASP A 1 433 ? 30.331 9.451 -25.545 1.00 91.69 433 ASP A N 1
ATOM 3345 C CA . ASP A 1 433 ? 30.288 9.868 -24.139 1.00 91.69 433 ASP A CA 1
ATOM 3346 C C . ASP A 1 433 ? 29.094 10.800 -23.826 1.00 91.69 433 ASP A C 1
ATOM 3348 O O . ASP A 1 433 ? 28.897 11.194 -22.679 1.00 91.69 433 ASP A O 1
ATOM 3352 N N . GLU A 1 434 ? 28.290 11.168 -24.833 1.00 89.31 434 GLU A N 1
ATOM 3353 C CA . GLU A 1 434 ? 27.052 11.939 -24.657 1.00 89.31 434 GLU A CA 1
ATOM 3354 C C . GLU A 1 434 ? 25.842 10.996 -24.644 1.00 89.31 434 GLU A C 1
ATOM 3356 O O . GLU A 1 434 ? 25.725 10.109 -25.491 1.00 89.31 434 GLU A O 1
ATOM 3361 N N . VAL A 1 435 ? 24.915 11.208 -23.706 1.00 90.94 435 VAL A N 1
ATOM 3362 C CA . VAL A 1 435 ? 23.760 10.324 -23.496 1.00 90.94 435 VAL A CA 1
ATOM 3363 C C . VAL A 1 435 ? 22.436 11.018 -23.802 1.00 90.94 435 VAL A C 1
ATOM 3365 O O . VAL A 1 435 ? 22.220 12.179 -23.454 1.00 90.94 435 VAL A O 1
ATOM 3368 N N . VAL A 1 436 ? 21.519 10.272 -24.416 1.00 90.88 436 VAL A N 1
ATOM 3369 C CA . VAL A 1 436 ? 20.094 10.613 -24.496 1.00 90.88 436 VAL A CA 1
ATOM 3370 C C . VAL A 1 436 ? 19.343 9.550 -23.712 1.00 90.88 436 VAL A C 1
ATOM 3372 O O . VAL A 1 436 ? 19.383 8.377 -24.074 1.00 90.88 436 VAL A O 1
ATOM 3375 N N . ILE A 1 437 ? 18.677 9.953 -22.632 1.00 94.06 437 ILE A N 1
ATOM 3376 C CA . ILE A 1 437 ? 17.938 9.026 -21.775 1.00 94.06 437 ILE A CA 1
ATOM 3377 C C . ILE A 1 437 ? 16.494 8.949 -22.264 1.00 94.06 437 ILE A C 1
ATOM 3379 O O . ILE A 1 437 ? 15.774 9.948 -22.265 1.00 94.06 437 ILE A O 1
ATOM 3383 N N . VAL A 1 438 ? 16.080 7.746 -22.652 1.00 94.88 438 VAL A N 1
ATOM 3384 C CA . VAL A 1 438 ? 14.686 7.382 -22.908 1.00 94.88 438 VAL A CA 1
ATOM 3385 C C . VAL A 1 438 ? 14.310 6.361 -21.842 1.00 94.88 438 VAL A C 1
ATOM 3387 O O . VAL A 1 438 ? 14.971 5.334 -21.723 1.00 94.88 438 VAL A O 1
ATOM 3390 N N . SER A 1 439 ? 13.317 6.668 -21.012 1.00 95.75 439 SER A N 1
ATOM 3391 C CA . SER A 1 439 ? 13.007 5.847 -19.842 1.00 95.75 439 SER A CA 1
ATOM 3392 C C . SER A 1 439 ? 11.518 5.799 -19.527 1.00 95.75 439 SER A C 1
ATOM 3394 O O . SER A 1 439 ? 10.740 6.686 -19.879 1.00 95.75 439 SER A O 1
ATOM 3396 N N . ALA A 1 440 ? 11.144 4.722 -18.845 1.00 97.38 440 ALA A N 1
ATOM 3397 C CA . ALA A 1 440 ? 9.833 4.465 -18.280 1.00 97.38 440 ALA A CA 1
ATOM 3398 C C . ALA A 1 440 ? 10.028 3.619 -17.017 1.00 97.38 440 ALA A C 1
ATOM 3400 O O . ALA A 1 440 ? 10.987 2.852 -16.933 1.00 97.38 440 ALA A O 1
ATOM 3401 N N . HIS A 1 441 ? 9.129 3.737 -16.042 1.00 97.56 441 HIS A N 1
ATOM 3402 C CA . HIS A 1 441 ? 9.133 2.815 -14.907 1.00 97.56 441 HIS A CA 1
ATOM 3403 C C . HIS A 1 441 ? 8.347 1.551 -15.268 1.00 97.56 441 HIS A C 1
ATOM 3405 O O . HIS A 1 441 ? 7.302 1.647 -15.911 1.00 97.56 441 HIS A O 1
ATOM 3411 N N . LEU A 1 442 ? 8.889 0.384 -14.911 1.00 97.12 442 LEU A N 1
ATOM 3412 C CA . LEU A 1 442 ? 8.337 -0.932 -15.260 1.00 97.12 442 LEU A CA 1
ATOM 3413 C C . LEU A 1 442 ? 7.422 -1.500 -14.169 1.00 97.12 442 LEU A C 1
ATOM 3415 O O . LEU A 1 442 ? 6.563 -2.349 -14.439 1.00 97.12 442 LEU A O 1
ATOM 3419 N N . ASP A 1 443 ? 7.610 -1.028 -12.940 1.00 96.69 443 ASP A N 1
ATOM 3420 C CA . ASP A 1 443 ? 6.806 -1.400 -11.793 1.00 96.69 443 ASP A CA 1
ATOM 3421 C C . ASP A 1 443 ? 5.405 -0.772 -11.844 1.00 96.69 443 ASP A C 1
ATOM 3423 O O . ASP A 1 443 ? 5.129 0.169 -12.588 1.00 96.69 443 ASP A O 1
ATOM 3427 N N . SER A 1 444 ? 4.484 -1.343 -11.075 1.00 96.00 444 SER A N 1
ATOM 3428 C CA . SER A 1 444 ? 3.085 -0.917 -10.993 1.00 96.00 444 SER A CA 1
ATOM 3429 C C . SER A 1 444 ? 2.450 -1.375 -9.685 1.00 96.00 444 SER A C 1
ATOM 3431 O O . SER A 1 444 ? 2.919 -2.311 -9.044 1.00 96.00 444 SER A O 1
ATOM 3433 N N . TRP A 1 445 ? 1.341 -0.756 -9.285 1.00 94.06 445 TRP A N 1
ATOM 3434 C CA . TRP A 1 445 ? 0.586 -1.223 -8.122 1.00 94.06 445 TRP A CA 1
ATOM 3435 C C . TRP A 1 445 ? -0.083 -2.581 -8.366 1.00 94.06 445 TRP A C 1
ATOM 3437 O O . TRP A 1 445 ? -0.678 -2.826 -9.419 1.00 94.06 445 TRP A O 1
ATOM 3447 N N . ASN A 1 446 ? -0.074 -3.426 -7.334 1.00 91.62 446 ASN A N 1
ATOM 3448 C CA . ASN A 1 446 ? -0.672 -4.763 -7.325 1.00 91.62 446 ASN A CA 1
ATOM 3449 C C . ASN A 1 446 ? -2.062 -4.821 -6.700 1.00 91.62 446 ASN A C 1
ATOM 3451 O O . ASN A 1 446 ? -2.390 -5.746 -5.953 1.00 91.62 446 ASN A O 1
ATOM 3455 N N . GLY A 1 447 ? -2.885 -3.818 -6.996 1.00 87.38 447 GLY A N 1
ATOM 345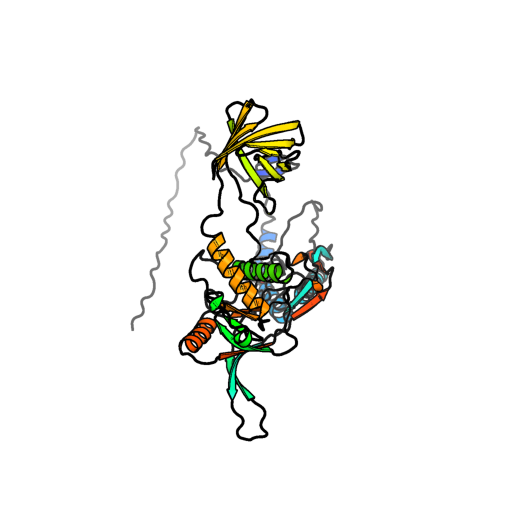6 C CA . GLY A 1 447 ? -4.287 -3.866 -6.610 1.00 87.38 447 GLY A CA 1
ATOM 3457 C C . GLY A 1 447 ? -5.035 -5.036 -7.245 1.00 87.38 447 GLY A C 1
ATOM 3458 O O . GLY A 1 447 ? -4.635 -5.506 -8.312 1.00 87.38 447 GLY A O 1
ATOM 3459 N N . PRO A 1 448 ? -6.109 -5.515 -6.601 1.00 81.25 448 PRO A N 1
ATOM 3460 C CA . PRO A 1 448 ? -6.973 -6.543 -7.173 1.00 81.25 448 PRO A CA 1
ATOM 3461 C C . PRO A 1 448 ? -7.425 -6.146 -8.578 1.00 81.25 448 PRO A C 1
ATOM 3463 O O . PRO A 1 448 ? -7.769 -4.991 -8.823 1.00 81.25 448 PRO A O 1
ATOM 3466 N N . GLY A 1 449 ? -7.352 -7.086 -9.520 1.00 83.19 449 GLY A N 1
ATOM 3467 C CA . GLY A 1 449 ? -7.686 -6.847 -10.928 1.00 83.19 449 GLY A CA 1
ATOM 3468 C C . GLY A 1 449 ? -6.711 -5.939 -11.700 1.00 83.19 449 GLY A C 1
ATOM 3469 O O . GLY A 1 449 ? -6.865 -5.795 -12.913 1.00 83.19 449 GLY A O 1
ATOM 3470 N N . SER A 1 450 ? -5.699 -5.347 -11.052 1.00 88.62 450 SER A N 1
ATOM 3471 C CA . SER A 1 450 ? -4.688 -4.515 -11.715 1.00 88.62 450 SER A CA 1
ATOM 3472 C C . SER A 1 450 ? -3.779 -5.354 -12.608 1.00 88.62 450 SER A C 1
ATOM 3474 O O . SER A 1 450 ? -3.341 -6.433 -12.224 1.00 88.62 450 SER A O 1
ATOM 3476 N N . GLN A 1 451 ? -3.445 -4.810 -13.779 1.00 93.81 451 GLN A N 1
ATOM 3477 C CA . GLN A 1 451 ? -2.477 -5.391 -14.720 1.00 93.81 451 GLN A CA 1
ATOM 3478 C C . GLN A 1 451 ? -1.283 -4.458 -14.988 1.00 93.81 451 GLN A C 1
ATOM 3480 O O . GLN A 1 451 ? -0.437 -4.745 -15.835 1.00 93.81 451 GLN A O 1
ATOM 3485 N N . GLY A 1 452 ? -1.239 -3.294 -14.323 1.00 94.12 452 GLY A N 1
ATOM 3486 C CA . GLY A 1 452 ? -0.204 -2.283 -14.555 1.00 94.12 452 GLY A CA 1
ATOM 3487 C C . GLY A 1 452 ? -0.141 -1.792 -16.004 1.00 94.12 452 GLY A C 1
ATOM 3488 O O . GLY A 1 452 ? 0.943 -1.498 -16.495 1.00 94.12 452 GLY A O 1
ATOM 3489 N N . THR A 1 453 ? -1.272 -1.775 -16.724 1.00 95.62 453 THR A N 1
ATOM 3490 C CA . THR A 1 453 ? -1.307 -1.470 -18.164 1.00 95.62 453 THR A CA 1
ATOM 3491 C C . THR A 1 453 ? -1.017 0.001 -18.429 1.00 95.62 453 THR A C 1
ATOM 3493 O O . THR A 1 453 ? -0.044 0.313 -19.096 1.00 95.62 453 THR A O 1
ATOM 3496 N N . THR A 1 454 ? -1.829 0.921 -17.902 1.00 94.06 454 THR A N 1
ATOM 3497 C CA . THR A 1 454 ? -1.635 2.369 -18.120 1.00 94.06 454 THR A CA 1
ATOM 3498 C C . THR A 1 454 ? -0.528 2.949 -17.244 1.00 94.06 454 THR A C 1
ATOM 3500 O O . THR A 1 454 ? 0.169 3.862 -17.668 1.00 94.06 454 THR A O 1
ATOM 3503 N N . ASP A 1 455 ? -0.372 2.416 -16.033 1.00 92.56 455 ASP A N 1
ATOM 3504 C CA . ASP A 1 455 ? 0.626 2.837 -15.050 1.00 92.56 455 ASP A CA 1
ATOM 3505 C C . ASP A 1 455 ? 1.494 1.623 -14.675 1.00 92.56 455 ASP A C 1
ATOM 3507 O O . ASP A 1 455 ? 1.125 0.840 -13.799 1.00 92.56 455 ASP A O 1
ATOM 3511 N N . ASN A 1 456 ? 2.587 1.352 -15.394 1.00 95.62 456 ASN A N 1
ATOM 3512 C CA . ASN A 1 456 ? 3.072 2.068 -16.590 1.00 95.62 456 ASN A CA 1
ATOM 3513 C C . ASN A 1 456 ? 3.543 1.123 -17.705 1.00 95.62 456 ASN A C 1
ATOM 3515 O O . ASN A 1 456 ? 4.500 1.394 -18.427 1.00 95.62 456 ASN A O 1
ATOM 3519 N N . GLY A 1 457 ? 2.827 0.015 -17.898 1.00 97.19 457 GLY A N 1
ATOM 3520 C CA . GLY A 1 457 ? 3.083 -0.914 -18.995 1.00 97.19 457 GLY A CA 1
ATOM 3521 C C . GLY A 1 457 ? 3.142 -0.211 -20.351 1.00 97.19 457 GLY A C 1
ATOM 3522 O O . GLY A 1 457 ? 4.072 -0.438 -21.110 1.00 97.19 457 GLY A O 1
ATOM 3523 N N . THR A 1 458 ? 2.228 0.722 -20.631 1.00 96.81 458 THR A N 1
ATOM 3524 C CA . THR A 1 458 ? 2.215 1.481 -21.888 1.00 96.81 458 THR A CA 1
ATOM 3525 C C . THR A 1 458 ? 3.484 2.296 -22.093 1.00 96.81 458 THR A C 1
ATOM 3527 O O . THR A 1 458 ? 3.974 2.359 -23.213 1.00 96.81 458 THR A O 1
ATOM 3530 N N . GLY A 1 459 ? 4.019 2.928 -21.044 1.00 96.81 459 GLY A N 1
ATOM 3531 C CA . GLY A 1 459 ? 5.265 3.681 -21.151 1.00 96.81 459 GLY A CA 1
ATOM 3532 C C . GLY A 1 459 ? 6.453 2.749 -21.348 1.00 96.81 459 GLY A C 1
ATOM 3533 O O . GLY A 1 459 ? 7.264 2.988 -22.236 1.00 96.81 459 GLY A O 1
ATOM 3534 N N . SER A 1 460 ? 6.527 1.659 -20.579 1.00 97.06 460 SER A N 1
ATOM 3535 C CA . SER A 1 460 ? 7.583 0.652 -20.727 1.00 97.06 460 SER A CA 1
ATOM 3536 C C . SER A 1 460 ? 7.611 0.047 -22.124 1.00 97.06 460 SER A C 1
ATOM 3538 O O . SER A 1 460 ? 8.674 0.00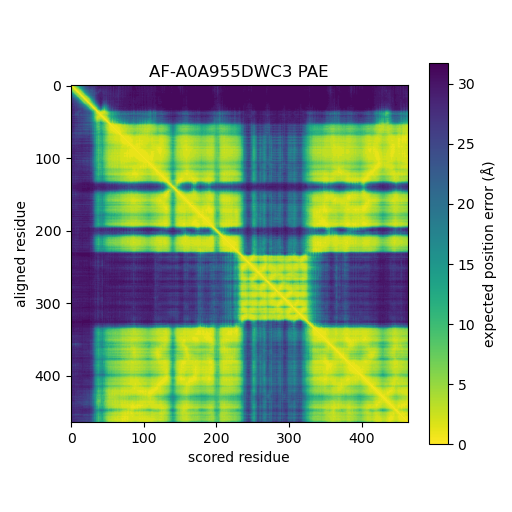2 -22.724 1.00 97.06 460 SER A O 1
ATOM 3540 N N . SER A 1 461 ? 6.456 -0.329 -22.672 1.00 96.31 461 SER A N 1
ATOM 3541 C CA . SER A 1 461 ? 6.332 -0.905 -24.016 1.00 96.31 461 SER A CA 1
ATOM 3542 C C . SER A 1 461 ? 6.563 0.088 -25.155 1.00 96.31 461 SER A C 1
ATOM 3544 O O . SER A 1 461 ? 6.626 -0.331 -26.297 1.00 96.31 461 SER A O 1
ATOM 3546 N N . VAL A 1 462 ? 6.598 1.397 -24.882 1.00 94.75 462 VAL A N 1
ATOM 3547 C CA . VAL A 1 462 ? 6.983 2.424 -25.870 1.00 94.75 462 VAL A CA 1
ATOM 3548 C C . VAL A 1 462 ? 8.491 2.683 -25.846 1.00 94.75 462 VAL A C 1
ATOM 3550 O 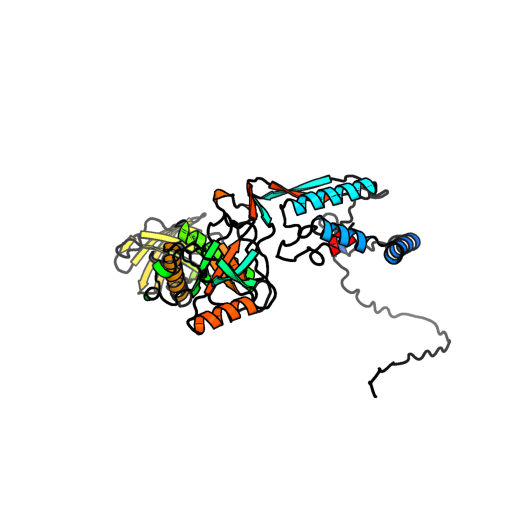O . VAL A 1 462 ? 9.044 3.160 -26.837 1.00 94.75 462 VAL A O 1
ATOM 3553 N N . VAL A 1 463 ? 9.135 2.449 -24.700 1.00 93.75 463 VAL A N 1
ATOM 3554 C CA . VAL A 1 463 ? 10.589 2.572 -24.534 1.00 93.75 463 VAL A CA 1
ATOM 3555 C C . VAL A 1 463 ? 11.312 1.331 -25.049 1.00 93.75 463 VAL A C 1
ATOM 3557 O O . VAL A 1 463 ? 12.354 1.475 -25.687 1.00 93.75 463 VAL A O 1
ATOM 3560 N N . LEU A 1 464 ? 10.764 0.153 -24.739 1.00 89.31 464 LEU A N 1
ATOM 3561 C CA . LEU A 1 464 ? 11.060 -1.114 -25.407 1.00 89.31 464 LEU A CA 1
ATOM 3562 C C . LEU A 1 464 ? 10.696 -0.994 -26.893 1.00 89.31 464 LEU A C 1
ATOM 3564 O O . LEU A 1 464 ? 11.541 -1.398 -27.721 1.00 89.31 464 LEU A O 1
#

Secondary structure (DSSP, 8-state):
------PPPPP------------------PPPP-PPEEEETTEEEEPP--PPPPHHHHHHHHHHHHHS--HHHHHHHHHHHT----TTSHHHHHHHHHHHHHHHHTT-EEEEEEEEEEEEEEEEE---EEEEEEEEPPSSTT---EEEEEEE--EE--TT----SS-EEEEEEEPPSSGGG--HHHHTT-EEEPPP--SS--SHHHHHHHHHHHHHHHHHHHHTS--TTSPPS--EEEEEEEETTEEEEEEEEEEE-TTS-EEEEEEEESSS-EEE-EEEEEETTEEEEEEE-SS-EEEEEEEEETTEEEEEETTTEEEEEEEE--TTHHHHHHHHHHHHHHHHHT--SEEEEE-SSS-------TTTTT--TTTS-S--EEEE-HHHHHHHHHHHHTT---EEEEE--EEEEEEEEEEEEEEEE---SS-TT--------------TT---IIIIIHHHHHH-

Foldseek 3Di:
DDDDDDDDDDDDDDDDDDDDDDDDDDDPPDPDDQADWDQDPNDTDRPDPDDDPDPVVVVVVVCCCVPVACLV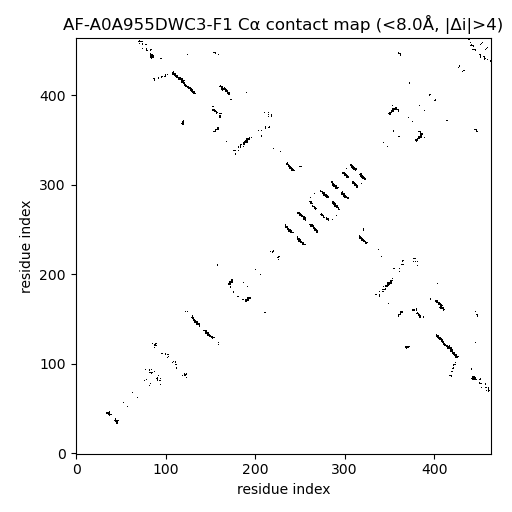VLLCCLLVPLFAFAFLEPSVVVVLVVVLVVCVVVVFAPWDWAFPFFFQKHKDFDDKWKAWWDFDDDPDPPDDTDTDGPGTFAWDFATLFDFDPFKQKAWEDEQDPFLVRDDLVNLAQHAYEYDADPDDDDDPPPPQVVNQVVLVLLLCLVVVVDDLPPDDQAFKKWDFKQDPNDTWIKIWRFDADPVRHGPWTWIDTPDQFTFIWAPWDDDPQWIWTWRDGPVDIWIWIWGHDPQWTWGDTNNPMTDIIGGDDVPDPVVSVSRSSSSSSSSVVSHYSAYEYEDPAQDHDYHHHPCRRHDHPVSRRPHIYMYTYRVVSVVSVVCVVVVHIIMMMIGTDMDMDGDRRTGTDGDTDPQDDPCRPDDDDQDDRSHRDPRVVGSCSVVPSSSVSVSD

Sequence (464 aa):
MPRSAPCRLTASIAAGFLLDALLLTGCAATAPTPGGISVIEGQETATPAIPMGDRATIRRVLDIARHDSRVMDDLTYICTTFGPRLTGSTAAEDAGRWALDQFESWGLSNAHMQPWGELGVRFDRLESTGEIVSKKRGRGSDDEDEWETDRELEFTTLAWTRGTDGPVVGRVVRMPESIDAVDPEALSGAWVLVPAAYGGRRGVRSIGFEMRERLDLRHSIRTGAYDPFADPEPEEWNGTINYGGEELPLKFLPQRDDAGVITGGRLTISGPYDGPIENVAQEDKTLTFDWPTPHMTSKIELAIDDKKLTGKADGEYAISLEETVPQDQHAMTRASDQILARVLEAEPAGFLSASLDERVWTTRPNNWRDITVADVPRDIEINVRRSDYDAINSRLADGQEVDARFNLHHVLTEGPIAVYNTIAEIRGVTKPDEVVIVSAHLDSWNGPGSQGTTDNGTGSSVVL

Radius of gyration: 32.83 Å; Cα contacts (8 Å, |Δi|>4): 823; chains: 1; bounding box: 67×84×101 Å

Solvent-accessible surface area (backbone atoms only — not comparable to full-atom values): 26622 Å² total; per-residue (Å²): 139,85,83,90,82,85,92,80,87,83,88,85,86,85,86,86,84,89,85,90,83,86,89,84,90,77,91,73,78,73,77,76,72,86,68,59,76,34,76,58,97,87,37,86,36,75,52,71,89,75,76,74,72,60,71,66,60,54,49,51,55,54,44,38,65,72,77,65,62,55,38,68,58,48,32,48,48,50,31,74,74,44,28,28,10,28,85,54,12,68,38,28,52,53,50,40,51,51,52,38,54,51,38,50,76,72,65,42,40,80,55,44,75,44,71,80,51,62,22,25,41,26,42,42,80,52,85,58,51,40,29,35,35,45,82,44,80,43,95,52,97,84,46,68,80,44,75,43,80,76,39,83,52,64,54,29,46,54,50,73,47,70,48,45,99,49,76,47,71,22,46,55,39,73,58,58,93,42,66,89,61,59,51,51,78,73,34,40,42,9,31,31,35,46,83,69,85,89,74,82,72,95,58,86,69,44,62,46,45,51,55,30,54,53,51,53,51,54,44,29,44,77,71,61,77,40,61,63,82,54,77,74,77,56,68,39,26,44,38,35,34,38,59,96,87,43,78,42,54,32,40,37,37,52,32,62,50,99,85,68,48,55,63,42,34,37,45,36,38,87,76,90,45,60,32,55,45,40,82,51,44,63,59,95,51,37,40,34,30,37,39,52,37,98,87,51,69,42,45,35,42,30,38,57,54,96,57,33,39,41,36,25,41,71,85,72,28,46,33,43,32,33,58,45,66,74,73,68,60,53,60,58,48,37,54,51,43,40,33,49,51,56,51,57,73,26,47,42,63,26,34,38,38,50,30,96,41,84,60,59,71,57,40,56,51,91,58,56,52,76,34,41,71,87,66,41,50,85,78,44,54,39,30,24,19,27,69,56,42,50,56,52,52,50,40,51,72,72,69,45,90,46,31,36,37,38,28,35,43,45,48,78,43,72,43,83,36,73,31,70,46,68,44,64,38,86,81,51,84,95,51,62,90,63,85,84,90,81,83,55,59,74,41,17,62,64,32,75,95,40,33,20,49,82,55,19,28,53,49,30,23,68,65,102